Protein 3JS9 (pdb70)

Structure (mmCIF, N/CA/C/O backbone):
data_3JS9
#
_entry.id   3JS9
#
_cell.length_a   125.894
_cell.length_b   125.894
_cell.length_c   101.512
_cell.angle_alpha   90.000
_cell.angle_beta   90.000
_cell.angle_gamma   90.000
#
_symmetry.space_group_name_H-M   'P 43 21 2'
#
loop_
_entity.id
_entity.type
_entity.pdbx_description
1 polymer 'Nucleoside diphosphate kinase family protein'
2 non-polymer 'SULFATE ION'
3 water water
#
loop_
_atom_site.group_PDB
_atom_site.id
_atom_site.type_symbol
_atom_site.label_atom_id
_atom_site.label_alt_id
_atom_site.label_comp_id
_atom_site.label_asym_id
_atom_site.label_entity_id
_atom_site.label_seq_id
_atom_site.pdbx_PDB_ins_code
_atom_site.Cartn_x
_atom_site.Cartn_y
_atom_site.Cartn_z
_atom_site.occupancy
_atom_site.B_iso_or_equiv
_atom_site.auth_seq_id
_atom_site.auth_comp_id
_atom_site.auth_asym_id
_atom_site.auth_atom_id
_atom_site.pdbx_PDB_model_num
ATOM 1 N N . MET A 1 9 ? -27.765 -37.203 -22.919 1.00 28.29 1 MET A N 1
ATOM 2 C CA . MET A 1 9 ? -28.743 -36.822 -21.857 1.00 29.08 1 MET A CA 1
ATOM 3 C C . MET A 1 9 ? -28.959 -37.932 -20.825 1.00 28.71 1 MET A C 1
ATOM 4 O O . MET A 1 9 ? -29.517 -38.978 -21.139 1.00 29.32 1 MET A O 1
ATOM 9 N N . GLU A 1 10 ? -28.517 -37.695 -19.593 1.00 27.64 2 GLU A N 1
ATOM 10 C CA . GLU A 1 10 ? -28.332 -38.774 -18.646 1.00 26.45 2 GLU A CA 1
ATOM 11 C C . GLU A 1 10 ? -28.904 -38.393 -17.300 1.00 25.84 2 GLU A C 1
ATOM 12 O O . GLU A 1 10 ? -29.213 -37.230 -17.047 1.00 26.28 2 GLU A O 1
A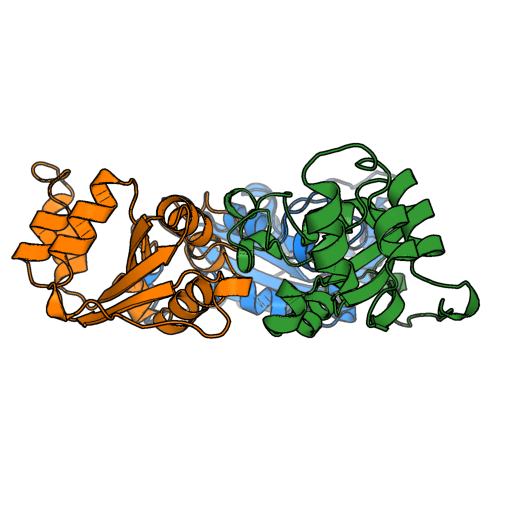TOM 18 N N . ARG A 1 11 ? -29.029 -39.378 -16.425 1.00 24.84 3 ARG A N 1
ATOM 19 C CA . ARG A 1 11 ? -29.312 -39.126 -15.031 1.00 23.97 3 ARG A CA 1
ATOM 20 C C . ARG A 1 11 ? -28.306 -39.906 -14.223 1.00 23.75 3 ARG A C 1
ATOM 21 O O . ARG A 1 11 ? -28.032 -41.075 -14.551 1.00 24.37 3 ARG A O 1
ATOM 29 N N . THR A 1 12 ? -27.796 -39.297 -13.148 1.00 22.44 4 THR A N 1
ATOM 30 C CA . THR A 1 12 ? -26.833 -39.955 -12.303 1.00 20.83 4 THR A CA 1
ATOM 31 C C . THR A 1 12 ? -27.274 -39.979 -10.839 1.00 20.61 4 THR A C 1
ATOM 32 O O . THR A 1 12 ? -27.987 -39.081 -10.359 1.00 20.82 4 THR A O 1
ATOM 36 N N . TYR A 1 13 ? -26.865 -41.015 -10.122 1.00 19.08 5 TYR A N 1
ATOM 37 C CA . TYR A 1 13 ? -27.250 -41.111 -8.742 1.00 18.04 5 TYR A CA 1
ATOM 38 C C . TYR A 1 13 ? -26.098 -40.575 -7.900 1.00 18.04 5 TYR A C 1
ATOM 39 O O . TYR A 1 13 ? -24.943 -41.008 -8.056 1.00 17.82 5 TYR A O 1
ATOM 48 N N . ILE A 1 14 ? -26.401 -39.609 -7.036 1.00 17.13 6 ILE A N 1
ATOM 49 C CA . ILE A 1 14 ? -25.382 -38.996 -6.181 1.00 16.71 6 ILE A CA 1
ATOM 50 C C . ILE A 1 14 ? -25.844 -39.177 -4.712 1.00 17.13 6 ILE A C 1
ATOM 51 O O . ILE A 1 14 ? -26.998 -38.878 -4.380 1.00 15.86 6 ILE A O 1
ATOM 56 N N . MET A 1 15 ? -24.940 -39.618 -3.834 1.00 17.47 7 MET A N 1
ATOM 57 C CA . MET A 1 15 ? -25.337 -39.907 -2.472 1.00 18.50 7 MET A CA 1
ATOM 58 C C . MET A 1 15 ? -24.353 -39.380 -1.416 1.00 18.88 7 MET A C 1
ATOM 59 O O . MET A 1 15 ? -23.170 -39.770 -1.363 1.00 20.32 7 MET A O 1
ATOM 64 N N . VAL A 1 16 ? -24.829 -38.479 -0.578 1.00 17.74 8 VAL A N 1
ATOM 65 C CA . VAL A 1 16 ? -24.020 -38.053 0.546 1.00 16.96 8 VAL A CA 1
ATOM 66 C C . VAL A 1 16 ? -24.051 -39.211 1.539 1.00 17.57 8 VAL A C 1
ATOM 67 O O . VAL A 1 16 ? -25.139 -39.625 1.976 1.00 17.86 8 VAL A O 1
ATOM 71 N N . LYS A 1 17 ? -22.869 -39.707 1.908 1.00 17.12 9 LYS A N 1
ATOM 72 C CA . LYS A 1 17 ? -22.765 -40.884 2.749 1.00 16.91 9 LYS A CA 1
ATOM 73 C C . LYS A 1 17 ? -22.730 -40.436 4.203 1.00 17.23 9 LYS A C 1
ATOM 74 O O . LYS A 1 17 ? -22.647 -39.230 4.477 1.00 16.97 9 LYS A O 1
ATOM 80 N N . PRO A 1 18 ? -22.763 -41.403 5.149 1.00 17.21 10 PRO A N 1
ATOM 81 C CA . PRO A 1 18 ? -22.871 -40.980 6.552 1.00 17.30 10 PRO A CA 1
ATOM 82 C C . PRO A 1 18 ? -21.806 -39.998 7.028 1.00 18.05 10 PRO A C 1
ATOM 83 O O . PRO A 1 18 ? -22.118 -39.140 7.869 1.00 19.11 10 PRO A O 1
ATOM 87 N N . ASP A 1 19 ? -20.565 -40.125 6.545 1.00 17.80 11 ASP A N 1
ATOM 88 C CA . ASP A 1 19 ? -19.499 -39.227 6.974 1.00 17.23 11 ASP A CA 1
ATOM 89 C C . ASP A 1 19 ? -19.796 -37.815 6.439 1.00 17.29 11 ASP A C 1
ATOM 90 O O . ASP A 1 19 ? -19.639 -36.821 7.167 1.00 17.69 11 ASP A O 1
ATOM 95 N N . GLY A 1 20 ? -20.275 -37.720 5.189 1.00 17.05 12 GLY A N 1
ATOM 96 C CA . GLY A 1 20 ? -20.771 -36.437 4.654 1.00 16.13 12 GLY A CA 1
ATOM 97 C C . GLY A 1 20 ? -21.810 -35.794 5.584 1.00 16.49 12 GLY A C 1
ATOM 98 O O . GLY A 1 20 ? -21.743 -34.587 5.900 1.00 16.64 12 GLY A O 1
ATOM 99 N N . VAL A 1 21 ? -22.757 -36.603 6.062 1.00 15.18 13 VAL A N 1
ATOM 100 C CA . VAL A 1 21 ? -23.863 -36.071 6.826 1.00 14.28 13 VAL A CA 1
ATOM 101 C C . VAL A 1 21 ? -23.414 -35.614 8.198 1.00 14.69 13 VAL A C 1
ATOM 102 O O . VAL A 1 21 ? -23.795 -34.522 8.639 1.00 14.39 13 VAL A O 1
ATOM 106 N N . GLN A 1 22 ? -22.589 -36.431 8.854 1.00 14.97 14 GLN A N 1
ATOM 107 C CA . GLN A 1 22 ? -22.053 -36.109 10.188 1.00 15.66 14 GLN A CA 1
ATOM 108 C C . GLN A 1 22 ? -21.201 -34.852 10.140 1.00 15.28 14 GLN A C 1
ATOM 109 O O . GLN A 1 22 ? -21.101 -34.111 11.119 1.00 15.17 14 GLN A O 1
ATOM 115 N N . ARG A 1 23 ? -20.584 -34.607 9.000 1.00 14.57 15 ARG A N 1
ATOM 116 C CA . ARG A 1 23 ? -19.700 -33.470 8.923 1.00 14.33 15 ARG A CA 1
ATOM 117 C C . ARG A 1 23 ? -20.400 -32.185 8.496 1.00 14.02 15 ARG A C 1
ATOM 118 O O . ARG A 1 23 ? -19.729 -31.142 8.338 1.00 14.55 15 ARG A O 1
ATOM 126 N N . GLY A 1 24 ? -21.721 -32.244 8.330 1.00 13.01 16 GLY A N 1
ATOM 127 C CA . GLY A 1 24 ? -22.490 -31.106 7.856 1.00 13.34 16 GLY A CA 1
ATOM 128 C C . GLY A 1 24 ? -22.240 -30.677 6.392 1.00 13.94 16 GLY A C 1
ATOM 129 O O . GLY A 1 24 ? -22.276 -29.487 6.078 1.00 12.68 16 GLY A O 1
ATOM 130 N N . LEU A 1 25 ? -22.050 -31.629 5.482 1.00 14.67 17 LEU A N 1
ATOM 131 C CA . LEU A 1 25 ? -21.777 -31.282 4.051 1.00 15.54 17 LEU A CA 1
ATOM 132 C C . LEU A 1 25 ? -22.917 -31.497 3.053 1.00 15.96 17 LEU A C 1
ATOM 133 O O . LEU A 1 25 ? -22.710 -31.367 1.823 1.00 17.23 17 LEU A O 1
ATOM 138 N N . ILE A 1 26 ? -24.117 -31.812 3.538 1.00 15.89 18 ILE A N 1
ATOM 139 C CA . ILE A 1 26 ? -25.205 -32.095 2.603 1.00 15.89 18 ILE A CA 1
ATOM 140 C C . ILE A 1 26 ? -25.445 -30.884 1.728 1.00 15.74 18 ILE A C 1
ATOM 141 O O . ILE A 1 26 ? -25.509 -31.007 0.479 1.00 15.48 18 ILE A O 1
ATOM 146 N N . GLY A 1 27 ? -25.591 -29.721 2.379 1.00 15.27 19 GLY A N 1
ATOM 147 C CA . GLY A 1 27 ? -25.953 -28.473 1.665 1.00 14.58 19 GLY A CA 1
ATOM 148 C C . GLY A 1 27 ? -24.893 -28.058 0.662 1.00 14.56 19 GLY A C 1
ATOM 149 O O . GLY A 1 27 ? -25.205 -27.709 -0.477 1.00 15.20 19 GLY A O 1
ATOM 150 N N . GLU A 1 28 ? -23.632 -28.114 1.084 1.00 14.19 20 GLU A N 1
ATOM 151 C CA . GLU A 1 28 ? -22.495 -27.818 0.244 1.00 14.54 20 GLU A CA 1
ATOM 152 C C . GLU A 1 28 ? -22.481 -28.676 -1.020 1.00 14.93 20 GLU A C 1
ATOM 153 O O . GLU A 1 28 ? -22.234 -28.176 -2.108 1.00 15.32 20 GLU A O 1
ATOM 159 N N . ILE A 1 29 ? -22.748 -29.970 -0.874 1.00 15.19 21 ILE A N 1
ATOM 160 C CA . ILE A 1 29 ? -22.663 -30.895 -1.983 1.00 14.64 21 ILE A CA 1
ATOM 161 C C . ILE A 1 29 ? -23.826 -30.632 -2.937 1.00 16.09 21 ILE A C 1
ATOM 162 O O . ILE A 1 29 ? -23.613 -30.485 -4.169 1.00 17.06 21 ILE A O 1
ATOM 167 N N . LEU A 1 30 ? -25.045 -30.542 -2.390 1.00 15.78 22 LEU A N 1
ATOM 168 C CA . LEU A 1 30 ? -26.215 -30.232 -3.205 1.00 15.78 22 LEU A CA 1
ATOM 169 C C . LEU A 1 30 ? -25.947 -28.955 -4.027 1.00 15.87 22 LEU A C 1
ATOM 170 O O . LEU A 1 30 ? -26.108 -28.925 -5.244 1.00 15.11 22 LEU A O 1
ATOM 175 N N . LYS A 1 31 ? -25.494 -27.911 -3.338 1.00 16.82 23 LYS A N 1
ATOM 176 C CA . LYS A 1 31 ? -25.247 -26.607 -3.934 1.00 17.05 23 LYS A CA 1
ATOM 177 C C . LYS A 1 31 ? -24.222 -26.701 -5.082 1.00 17.19 23 LYS A C 1
ATOM 178 O O . LYS A 1 31 ? -24.378 -26.046 -6.126 1.00 17.02 23 LYS A O 1
ATOM 184 N N . ARG A 1 32 ? -23.198 -27.543 -4.924 1.00 16.76 24 ARG A N 1
ATOM 185 C CA . ARG A 1 32 ? -22.207 -27.685 -5.998 1.00 16.62 24 ARG A CA 1
ATOM 186 C C . ARG A 1 32 ? -22.840 -28.302 -7.210 1.00 17.24 24 ARG A C 1
ATOM 187 O O . ARG A 1 32 ? -22.560 -27.864 -8.328 1.00 19.66 24 ARG A O 1
ATOM 195 N N . PHE A 1 33 ? -23.714 -29.288 -7.026 1.00 16.62 25 PHE A N 1
ATOM 196 C CA . PHE A 1 33 ? -24.437 -29.837 -8.175 1.00 16.69 25 PHE A CA 1
ATOM 197 C C . PHE A 1 33 ? -25.415 -28.837 -8.816 1.00 17.03 25 PHE A C 1
ATOM 198 O O . PHE A 1 33 ? -25.516 -28.755 -10.053 1.00 16.51 25 PHE A O 1
ATOM 206 N N . GLU A 1 34 ? -26.107 -28.072 -7.968 1.00 16.67 26 GLU A N 1
ATOM 207 C CA . GLU A 1 34 ? -27.056 -27.079 -8.411 1.00 16.59 26 GLU A CA 1
ATOM 208 C C . GLU A 1 34 ? -26.334 -25.988 -9.210 1.00 16.68 26 GLU A C 1
ATOM 209 O O . GLU A 1 34 ? -26.806 -25.627 -10.292 1.00 16.50 26 GLU A O 1
ATOM 215 N N . MET A 1 35 ? -25.196 -25.485 -8.703 1.00 16.85 27 MET A N 1
ATOM 216 C CA A MET A 1 35 ? -24.506 -24.423 -9.444 0.50 16.71 27 MET A CA 1
ATOM 217 C CA B MET A 1 35 ? -24.298 -24.482 -9.366 0.50 17.35 27 MET A CA 1
ATOM 218 C C . MET A 1 35 ? -23.956 -24.933 -10.774 1.00 17.24 27 MET A C 1
ATOM 219 O O . MET A 1 35 ? -23.883 -24.158 -11.711 1.00 17.46 27 MET A O 1
ATOM 228 N N . LYS A 1 36 ? -23.613 -26.223 -10.865 1.00 17.00 28 LYS A N 1
ATOM 229 C CA . LYS A 1 36 ? -23.068 -26.787 -12.069 1.00 17.20 28 LYS A CA 1
ATOM 230 C C . LYS A 1 36 ? -24.072 -26.744 -13.186 1.00 17.86 28 LYS A C 1
ATOM 231 O O . LYS A 1 36 ? -23.692 -26.676 -14.360 1.00 17.91 28 LYS A O 1
ATOM 237 N N . GLY A 1 37 ? -25.351 -26.821 -12.825 1.00 17.95 29 GLY A N 1
ATOM 238 C CA . GLY A 1 37 ? -26.421 -26.627 -13.791 1.00 18.04 29 GLY A CA 1
ATOM 239 C C . GLY A 1 37 ? -27.147 -27.890 -14.178 1.00 18.87 29 GLY A C 1
ATOM 240 O O . GLY A 1 37 ? -28.045 -27.857 -15.034 1.00 19.99 29 GLY A O 1
ATOM 241 N N . LEU A 1 38 ? -26.768 -29.017 -13.587 1.00 18.26 30 LEU A N 1
ATOM 242 C CA . LEU A 1 38 ? -27.553 -30.224 -13.767 1.00 18.12 30 LEU A CA 1
ATOM 243 C C . LEU A 1 38 ? -28.898 -29.942 -13.138 1.00 17.95 30 LEU A C 1
ATOM 244 O O . LEU A 1 38 ? -28.998 -29.130 -12.222 1.00 19.47 30 LEU A O 1
ATOM 249 N N . LYS A 1 39 ? -29.934 -30.585 -13.641 1.00 17.21 31 LYS A N 1
ATOM 250 C CA . LYS A 1 39 ? -31.280 -30.352 -13.158 1.00 16.60 31 LYS A CA 1
ATOM 251 C C . LYS A 1 39 ? -31.615 -31.382 -12.101 1.00 16.17 31 LYS A C 1
ATOM 252 O O . LYS A 1 39 ? -31.433 -32.584 -12.324 1.00 15.60 31 LYS A O 1
ATOM 258 N N . LEU A 1 40 ? -32.096 -30.924 -10.943 1.00 16.36 32 LEU A N 1
ATOM 259 C CA . LEU A 1 40 ? -32.451 -31.865 -9.886 1.00 16.31 32 LEU A CA 1
ATOM 260 C C . LEU A 1 40 ? -33.737 -32.591 -10.265 1.00 16.88 32 LEU A C 1
ATOM 261 O O . LEU A 1 40 ? -34.724 -31.951 -10.655 1.00 16.74 32 LEU A O 1
ATOM 266 N N . ILE A 1 41 ? -33.705 -33.923 -10.161 1.00 17.25 33 ILE A N 1
ATOM 267 C CA . ILE A 1 41 ? -34.857 -34.801 -10.420 1.00 17.23 33 ILE A CA 1
ATOM 268 C C . ILE A 1 41 ? -35.495 -35.405 -9.141 1.00 17.21 33 ILE A C 1
ATOM 269 O O . ILE A 1 41 ? -36.716 -35.571 -9.072 1.00 16.90 33 ILE A O 1
ATOM 274 N N . ALA A 1 42 ? -34.674 -35.730 -8.140 1.00 16.76 34 ALA A N 1
ATOM 275 C CA . ALA A 1 42 ? -35.137 -36.439 -6.942 1.00 16.78 34 ALA A CA 1
ATOM 276 C C . ALA A 1 42 ? -34.144 -36.253 -5.817 1.00 17.56 34 ALA A C 1
ATOM 277 O O . ALA A 1 42 ? -32.920 -36.181 -6.051 1.00 18.70 34 ALA A O 1
ATOM 279 N N . ALA A 1 43 ? -34.651 -36.188 -4.599 1.00 17.30 35 ALA A N 1
ATOM 280 C CA . ALA A 1 43 ? -33.782 -36.059 -3.453 1.00 18.76 35 ALA A CA 1
ATOM 281 C C . ALA A 1 43 ? -34.569 -36.516 -2.254 1.00 19.22 35 ALA A C 1
ATOM 282 O O . ALA A 1 43 ? -35.789 -36.307 -2.232 1.00 20.55 35 ALA A O 1
ATOM 284 N N . LYS A 1 44 ? -33.895 -37.126 -1.274 1.00 19.22 36 LYS A N 1
ATOM 285 C CA . LYS A 1 44 ? -34.492 -37.427 0.047 1.00 19.02 36 LYS A CA 1
ATOM 286 C C . LYS A 1 44 ? -33.429 -37.795 1.087 1.00 18.75 36 LYS A C 1
ATOM 287 O O . LYS A 1 44 ? -32.437 -38.433 0.768 1.00 18.29 36 LYS A O 1
ATOM 293 N N . PHE A 1 45 ? -33.659 -37.390 2.335 1.00 18.94 37 PHE A N 1
ATOM 294 C CA . PHE A 1 45 ? -32.853 -37.803 3.474 1.00 18.57 37 PHE A CA 1
ATOM 295 C C . PHE A 1 45 ? -33.432 -39.167 3.914 1.00 19.48 37 PHE A C 1
ATOM 296 O O . PHE A 1 45 ? -34.638 -39.317 3.980 1.00 18.81 37 PHE A O 1
ATOM 304 N N . GLU A 1 46 ? -32.594 -40.148 4.215 1.00 20.63 38 GLU A N 1
ATOM 305 C CA . GLU A 1 46 ? -33.096 -41.443 4.685 1.00 22.02 38 GLU A CA 1
ATOM 306 C C . GLU A 1 46 ? -32.114 -42.285 5.503 1.00 22.68 38 GLU A C 1
ATOM 307 O O . GLU A 1 46 ? -30.882 -42.061 5.489 1.00 22.29 38 GLU A O 1
ATOM 313 N N . HIS A 1 47 ? -32.702 -43.233 6.237 1.00 23.40 39 HIS A N 1
ATOM 314 C CA . HIS A 1 47 ? -31.990 -44.351 6.845 1.00 24.12 39 HIS A CA 1
ATOM 315 C C . HIS A 1 47 ? -32.220 -45.550 5.918 1.00 23.68 39 HIS A C 1
ATOM 316 O O . HIS A 1 47 ? -33.290 -46.121 5.909 1.00 23.75 39 HIS A O 1
ATOM 323 N N . PRO A 1 48 ? -31.224 -45.934 5.132 1.00 23.97 40 PRO A N 1
ATOM 324 C CA . PRO A 1 48 ? -31.391 -47.024 4.161 1.00 24.74 40 PRO A CA 1
ATOM 325 C C . PRO A 1 48 ? -31.617 -48.398 4.834 1.00 25.67 40 PRO A C 1
ATOM 326 O O . PRO A 1 48 ? -31.244 -48.597 6.005 1.00 25.10 40 PRO A O 1
ATOM 330 N N . THR A 1 49 ? -32.219 -49.329 4.087 1.00 26.34 41 THR A N 1
ATOM 331 C CA . THR A 1 49 ? -32.401 -50.706 4.558 1.00 26.91 41 THR A CA 1
ATOM 332 C C . THR A 1 49 ? -31.210 -51.527 4.134 1.00 27.55 41 THR A C 1
ATOM 333 O O . THR A 1 49 ? -30.600 -51.247 3.092 1.00 27.40 41 THR A O 1
ATOM 337 N N . MET A 1 50 ? -30.895 -52.563 4.909 1.00 28.55 42 MET A N 1
ATOM 338 C CA . MET A 1 50 ? -29.802 -53.446 4.511 1.00 29.78 42 MET A CA 1
ATOM 339 C C . MET A 1 50 ? -29.971 -54.016 3.089 1.00 29.38 42 MET A C 1
ATOM 340 O O . MET A 1 50 ? -28.997 -54.103 2.359 1.00 29.10 42 MET A O 1
ATOM 345 N N . ASP A 1 51 ? -31.192 -54.361 2.686 1.00 29.78 43 ASP A N 1
ATOM 346 C CA . ASP A 1 51 ? -31.400 -54.978 1.371 1.00 30.91 43 ASP A CA 1
ATOM 347 C C . ASP A 1 51 ? -31.011 -54.055 0.218 1.00 30.30 43 ASP A C 1
ATOM 348 O O . ASP A 1 51 ? -30.453 -54.521 -0.794 1.00 30.36 43 ASP A O 1
ATOM 353 N N . VAL A 1 52 ? -31.330 -52.763 0.359 1.00 29.37 44 VAL A N 1
ATOM 354 C CA . VAL A 1 52 ? -30.972 -51.758 -0.638 1.00 28.48 44 VAL A CA 1
ATOM 355 C C . VAL A 1 52 ? -29.456 -51.583 -0.662 1.00 27.92 44 VAL A C 1
ATOM 356 O O . VAL A 1 52 ? -28.828 -51.587 -1.732 1.00 27.75 44 VAL A O 1
ATOM 360 N N . VAL A 1 53 ? -28.859 -51.489 0.514 1.00 26.89 45 VAL A N 1
ATOM 361 C CA . VAL A 1 53 ? -27.415 -51.378 0.568 1.00 26.96 45 VAL A CA 1
ATOM 362 C C . VAL A 1 53 ? -26.720 -52.592 -0.050 1.00 27.21 45 VAL A C 1
ATOM 363 O O . VAL A 1 53 ? -25.745 -52.438 -0.802 1.00 27.18 45 VAL A O 1
ATOM 367 N N . ALA A 1 54 ? -27.217 -53.785 0.246 1.00 27.50 46 ALA A N 1
ATOM 368 C CA . ALA A 1 54 ? -26.618 -54.990 -0.325 1.00 28.40 46 ALA A CA 1
ATOM 369 C C . ALA A 1 54 ? -26.730 -55.019 -1.851 1.00 29.09 46 ALA A C 1
ATOM 370 O O . ALA A 1 54 ? -25.791 -55.440 -2.519 1.00 28.93 46 ALA A O 1
ATOM 372 N N . GLN A 1 55 ? -27.845 -54.533 -2.404 1.00 29.94 47 GLN A N 1
ATOM 373 C CA . GLN A 1 55 ? -27.969 -54.438 -3.864 1.00 31.63 47 GLN A CA 1
ATOM 374 C C . GLN A 1 55 ? -27.073 -53.362 -4.408 1.00 33.02 47 GLN A C 1
ATOM 375 O O . GLN A 1 55 ? -26.582 -53.488 -5.532 1.00 33.81 47 GLN A O 1
ATOM 381 N N . HIS A 1 56 ? -26.901 -52.279 -3.643 1.00 34.13 48 HIS A N 1
ATOM 382 C CA . HIS A 1 56 ? -26.120 -51.157 -4.136 1.00 35.36 48 HIS A CA 1
ATOM 383 C C . HIS A 1 56 ? -24.688 -51.619 -4.356 1.00 36.21 48 HIS A C 1
ATOM 384 O O . HIS A 1 56 ? -24.065 -51.292 -5.362 1.00 35.92 48 HIS A O 1
ATOM 391 N N . TYR A 1 57 ? -24.206 -52.429 -3.427 1.00 37.52 49 TYR A N 1
ATOM 392 C CA . TYR A 1 57 ? -22.841 -52.907 -3.465 1.00 39.43 49 TYR A CA 1
ATOM 393 C C . TYR A 1 57 ? -22.725 -54.339 -4.003 1.00 40.94 49 TYR A C 1
ATOM 394 O O . TYR A 1 57 ? -21.805 -55.067 -3.636 1.00 40.54 49 TYR A O 1
ATOM 403 N N . CYS A 1 58 ? -23.660 -54.732 -4.865 1.00 43.06 50 CYS A N 1
ATOM 404 C CA . CYS A 1 58 ? -23.718 -56.108 -5.366 1.00 45.18 50 CYS A CA 1
ATOM 405 C C . CYS A 1 58 ? -22.406 -56.585 -6.007 1.00 46.39 50 CYS A C 1
ATOM 406 O O . CYS A 1 58 ? -22.062 -57.756 -5.873 1.00 47.05 50 CYS A O 1
ATOM 409 N N . GLU A 1 59 ? -21.663 -55.680 -6.656 1.00 47.92 51 GLU A N 1
ATOM 410 C CA . GLU A 1 59 ? -20.408 -56.031 -7.342 1.00 49.27 51 GLU A CA 1
ATOM 411 C C . GLU A 1 59 ? -19.292 -56.449 -6.380 1.00 50.56 51 GLU A C 1
ATOM 412 O O . GLU A 1 59 ? -18.244 -56.954 -6.812 1.00 51.34 51 GLU A O 1
ATOM 414 N N . HIS A 1 60 ? -19.524 -56.243 -5.085 1.00 51.82 52 HIS A N 1
ATOM 415 C CA . HIS A 1 60 ? -18.581 -56.625 -4.031 1.00 53.26 52 HIS A CA 1
ATOM 416 C C . HIS A 1 60 ? -19.184 -57.701 -3.130 1.00 53.89 52 HIS A C 1
ATOM 417 O O . HIS A 1 60 ? -18.707 -57.936 -2.011 1.00 53.79 52 HIS A O 1
ATOM 424 N N . LYS A 1 61 ? -20.231 -58.342 -3.657 1.00 55.07 53 LYS A N 1
ATOM 425 C CA . LYS A 1 61 ? -20.977 -59.461 -3.049 1.00 56.39 53 LYS A CA 1
ATOM 426 C C . LYS A 1 61 ? -20.165 -60.358 -2.079 1.00 57.01 53 LYS A C 1
ATOM 427 O O . LYS A 1 61 ? -20.478 -60.436 -0.887 1.00 57.39 53 LYS A O 1
ATOM 433 N N . ASP A 1 62 ? -19.133 -61.035 -2.574 1.00 57.23 54 ASP A N 1
ATOM 434 C CA . ASP A 1 62 ? -18.414 -61.986 -1.716 1.00 57.81 54 ASP A CA 1
ATOM 435 C C . ASP A 1 62 ? -16.933 -61.671 -1.509 1.00 57.87 54 ASP A C 1
ATOM 436 O O . ASP A 1 62 ? -16.057 -62.469 -1.858 1.00 57.72 54 ASP A O 1
ATOM 441 N N . LYS A 1 63 ? -16.672 -60.502 -0.925 1.00 57.87 55 LYS A N 1
ATOM 442 C CA . LYS A 1 63 ? -15.314 -60.111 -0.532 1.00 57.80 55 LYS A CA 1
ATOM 443 C C . LYS A 1 63 ? -15.261 -59.854 0.983 1.00 57.48 55 LYS A C 1
ATOM 444 O O . LYS A 1 63 ? -16.307 -59.715 1.627 1.00 57.32 55 LYS A O 1
ATOM 450 N N . PRO A 1 64 ? -14.043 -59.828 1.567 1.00 57.42 56 PRO A N 1
ATOM 451 C CA . PRO A 1 64 ? -13.946 -59.665 3.025 1.00 57.16 56 PRO A CA 1
ATOM 452 C C . PRO A 1 64 ? -14.564 -58.375 3.602 1.00 56.65 56 PRO A C 1
ATOM 453 O O . PRO A 1 64 ? -15.091 -58.400 4.720 1.00 56.78 56 PRO A O 1
ATOM 457 N N . PHE A 1 65 ? -14.510 -57.271 2.857 1.00 55.75 57 PHE A N 1
ATOM 458 C CA . PHE A 1 65 ? -14.990 -55.981 3.377 1.00 55.00 57 PHE A CA 1
ATOM 459 C C . PHE A 1 65 ? -16.522 -55.777 3.300 1.00 53.85 57 PHE A C 1
ATOM 460 O O . PHE A 1 65 ? -17.068 -54.908 3.990 1.00 53.88 57 PHE A O 1
ATOM 468 N N . PHE A 1 66 ? -17.195 -56.598 2.493 1.00 52.22 58 PHE A N 1
ATOM 469 C CA . PHE A 1 66 ? -18.626 -56.462 2.196 1.00 50.74 58 PHE A CA 1
ATOM 470 C C . PHE A 1 66 ? -19.524 -56.210 3.414 1.00 49.87 58 PHE A C 1
ATOM 471 O O . PHE A 1 66 ? -20.307 -55.269 3.397 1.00 49.77 58 PHE A O 1
ATOM 479 N N . LYS A 1 67 ? -19.403 -57.023 4.463 1.00 48.86 59 LYS A N 1
ATOM 480 C CA . LYS A 1 67 ? -20.211 -56.840 5.683 1.00 47.88 59 LYS A CA 1
ATOM 481 C C . LYS A 1 67 ? -20.019 -55.447 6.311 1.00 47.08 59 LYS A C 1
ATOM 482 O O . LYS A 1 67 ? -20.987 -54.697 6.501 1.00 46.53 59 LYS A O 1
ATOM 484 N N . ASP A 1 68 ? -18.768 -55.105 6.615 1.00 46.27 60 ASP A N 1
ATOM 485 C CA . ASP A 1 68 ? -18.439 -53.828 7.256 1.00 45.43 60 ASP A CA 1
ATOM 486 C C . ASP A 1 68 ? -18.951 -52.606 6.463 1.00 44.58 60 ASP A C 1
ATOM 487 O O . ASP A 1 68 ? -19.458 -51.639 7.053 1.00 44.13 60 ASP A O 1
ATOM 492 N N . LEU A 1 69 ? -18.808 -52.687 5.138 1.00 43.04 61 LEU A N 1
ATOM 493 C CA . LEU A 1 69 ? -19.169 -51.645 4.206 1.00 41.79 61 LEU A CA 1
ATOM 494 C C . LEU A 1 69 ? -20.683 -51.441 4.184 1.00 41.01 61 LEU A C 1
ATOM 495 O O . LEU A 1 69 ? -21.163 -50.320 4.334 1.00 40.96 61 LEU A O 1
ATOM 500 N N . CYS A 1 70 ? -21.422 -52.534 4.009 1.00 39.81 62 CYS A N 1
ATOM 501 C CA . CYS A 1 70 ? -22.874 -52.515 4.067 1.00 38.13 62 CYS A CA 1
ATOM 502 C C . CYS A 1 70 ? -23.355 -51.992 5.410 1.00 37.84 62 CYS A C 1
ATOM 503 O O . CYS A 1 70 ? -24.318 -51.236 5.451 1.00 38.32 62 CYS A O 1
ATOM 506 N N . ASP A 1 71 ? -22.693 -52.388 6.499 1.00 37.12 63 ASP A N 1
ATOM 507 C CA . ASP A 1 71 ? -23.095 -51.969 7.851 1.00 36.99 63 ASP A CA 1
ATOM 508 C C . ASP A 1 71 ? -22.931 -50.455 8.012 1.00 36.08 63 ASP A C 1
ATOM 509 O O . ASP A 1 71 ? -23.719 -49.786 8.686 1.00 36.48 63 ASP A O 1
ATOM 514 N N . PHE A 1 72 ? -21.897 -49.927 7.385 1.00 34.68 64 PHE A N 1
ATOM 515 C CA . PHE A 1 72 ? -21.552 -48.538 7.545 1.00 33.80 64 PHE A CA 1
ATOM 516 C C . PHE A 1 72 ? -22.623 -47.654 6.891 1.00 33.61 64 PHE A C 1
ATOM 517 O O . PHE A 1 72 ? -23.068 -46.633 7.455 1.00 32.97 64 PHE A O 1
ATOM 525 N N . ILE A 1 73 ? -23.048 -48.063 5.702 1.00 33.35 65 ILE A N 1
ATOM 526 C CA . ILE A 1 73 ? -24.063 -47.303 4.990 1.00 33.29 65 ILE A CA 1
ATOM 527 C C . ILE A 1 73 ? -25.496 -47.514 5.472 1.00 32.63 65 ILE A C 1
ATOM 528 O O . ILE A 1 73 ? -26.253 -46.556 5.590 1.00 32.41 65 ILE A O 1
ATOM 533 N N . SER A 1 74 ? -25.854 -48.753 5.795 1.00 32.07 66 SER A N 1
ATOM 534 C CA . SER A 1 74 ? -27.194 -49.031 6.290 1.00 31.24 66 SER A CA 1
ATOM 535 C C . SER A 1 74 ? -27.410 -48.405 7.677 1.00 30.03 66 SER A C 1
ATOM 536 O O . SER A 1 74 ? -28.535 -47.991 8.012 1.00 30.09 66 SER A O 1
ATOM 539 N N . HIS A 1 75 ? -26.345 -48.284 8.471 1.00 28.16 67 HIS A N 1
ATOM 540 C CA . HIS A 1 75 ? -26.498 -47.566 9.736 1.00 27.34 67 HIS A CA 1
ATOM 541 C C . HIS A 1 75 ? -26.931 -46.124 9.476 1.00 25.96 67 HIS A C 1
ATOM 542 O O . HIS A 1 75 ? -27.625 -45.531 10.314 1.00 26.46 67 HIS A O 1
ATOM 549 N N . GLY A 1 76 ? -26.499 -45.586 8.326 1.00 23.53 68 GLY A N 1
ATOM 550 C CA . GLY A 1 76 ? -26.890 -44.279 7.832 1.00 21.15 68 GLY A CA 1
ATOM 551 C C . GLY A 1 76 ? -26.515 -43.147 8.753 1.00 20.27 68 GLY A C 1
ATOM 552 O O . GLY A 1 76 ? -25.604 -43.285 9.610 1.00 20.98 68 GLY A O 1
ATOM 553 N N . PRO A 1 77 ? -27.177 -42.002 8.589 1.00 19.06 69 PRO A N 1
ATOM 554 C CA . PRO A 1 77 ? -28.129 -41.657 7.545 1.00 18.82 69 PRO A CA 1
ATOM 555 C C . PRO A 1 77 ? -27.405 -41.302 6.234 1.00 18.41 69 PRO A C 1
ATOM 556 O O . PRO A 1 77 ? -26.177 -41.113 6.244 1.00 18.88 69 PRO A O 1
ATOM 560 N N . VAL A 1 78 ? -28.141 -41.231 5.128 1.00 17.02 70 VAL A N 1
ATOM 561 C CA . VAL A 1 78 ? -27.565 -40.813 3.855 1.00 16.32 70 VAL A CA 1
ATOM 562 C C . VAL A 1 78 ? -28.457 -39.786 3.202 1.00 16.24 70 VAL A C 1
ATOM 563 O O . VAL A 1 78 ? -29.631 -39.700 3.541 1.00 16.28 70 VAL A O 1
ATOM 567 N N . PHE A 1 79 ? -27.923 -39.006 2.258 1.00 16.43 71 PHE A N 1
ATOM 568 C CA . PHE A 1 79 ? -28.773 -38.100 1.498 1.00 16.59 71 PHE A CA 1
ATOM 569 C C . PHE A 1 79 ? -28.699 -38.447 0.031 1.00 17.25 71 PHE A C 1
ATOM 570 O O . PHE A 1 79 ? -27.618 -38.408 -0.556 1.00 18.21 71 PHE A O 1
ATOM 578 N N . CYS A 1 80 ? -29.853 -38.793 -0.551 1.00 17.56 72 CYS A N 1
ATOM 579 C CA . CYS A 1 80 ? -29.962 -39.347 -1.904 1.00 17.38 72 CYS A CA 1
ATOM 580 C C . CYS A 1 80 ? -30.418 -38.305 -2.881 1.00 18.31 72 CYS A C 1
ATOM 581 O O . CYS A 1 80 ? -31.333 -37.542 -2.567 1.00 19.27 72 CYS A O 1
ATOM 584 N N . MET A 1 81 ? -29.830 -38.309 -4.086 1.00 18.54 73 MET A N 1
ATOM 585 C CA . MET A 1 81 ? -30.189 -37.374 -5.166 1.00 18.46 73 MET A CA 1
ATOM 586 C C . MET A 1 81 ? -30.094 -38.048 -6.509 1.00 18.19 73 MET A C 1
ATOM 587 O O . MET A 1 81 ? -29.305 -38.983 -6.670 1.00 18.70 73 MET A O 1
ATOM 592 N N . ILE A 1 82 ? -30.901 -37.583 -7.464 1.00 17.82 74 ILE A N 1
ATOM 593 C CA . ILE A 1 82 ? -30.679 -37.883 -8.885 1.00 17.56 74 ILE A CA 1
ATOM 594 C C . ILE A 1 82 ? -30.579 -36.540 -9.599 1.00 17.12 74 ILE A C 1
ATOM 595 O O . ILE A 1 82 ? -31.387 -35.658 -9.354 1.00 17.44 74 ILE A O 1
ATOM 600 N N . TRP A 1 83 ? -29.589 -36.413 -10.474 1.00 16.92 75 TRP A N 1
ATOM 601 C CA . TRP A 1 83 ? -29.334 -35.208 -11.237 1.00 16.73 75 TRP A CA 1
ATOM 602 C C . TRP A 1 83 ? -29.328 -35.529 -12.724 1.00 17.49 75 TRP A C 1
ATOM 603 O O . TRP A 1 83 ? -28.820 -36.572 -13.134 1.00 17.06 75 TRP A O 1
ATOM 614 N N . GLU A 1 84 ? -29.841 -34.593 -13.525 1.00 18.51 76 GLU A N 1
ATOM 615 C CA . GLU A 1 84 ? -30.057 -34.808 -14.937 1.00 19.58 76 GLU A CA 1
ATOM 616 C C . GLU A 1 84 ? -29.277 -33.824 -15.792 1.00 19.69 76 GLU A C 1
ATOM 617 O O . GLU A 1 84 ? -29.163 -32.650 -15.434 1.00 20.56 76 GLU A O 1
ATOM 623 N N . GLY A 1 85 ? -28.761 -34.286 -16.933 1.00 19.22 77 GLY A N 1
ATOM 624 C CA . GLY A 1 85 ? -28.151 -33.378 -17.914 1.00 19.21 77 GLY A CA 1
ATOM 625 C C . GLY A 1 85 ? -27.312 -34.119 -18.948 1.00 19.44 77 GLY A C 1
ATOM 626 O O . GLY A 1 85 ? -27.084 -35.314 -18.806 1.00 19.81 77 GLY A O 1
ATOM 627 N N . PRO A 1 86 ? -26.884 -33.434 -20.023 1.00 19.73 78 PRO A N 1
ATOM 628 C CA . PRO A 1 86 ? -25.925 -34.069 -20.929 1.00 20.11 78 PRO A CA 1
ATOM 629 C C . PRO A 1 86 ? -24.680 -34.493 -20.139 1.00 20.82 78 PRO A C 1
ATOM 630 O O . PRO A 1 86 ? -24.088 -33.676 -19.422 1.00 20.47 78 PRO A O 1
ATOM 634 N N . GLU A 1 87 ? -24.302 -35.768 -20.260 1.00 21.44 79 GLU A N 1
ATOM 635 C CA . GLU A 1 87 ? -23.099 -36.302 -19.625 1.00 21.68 79 GLU A CA 1
ATOM 636 C C . GLU A 1 87 ? -23.089 -36.075 -18.130 1.00 21.30 79 GLU A C 1
ATOM 637 O O . GLU A 1 87 ? -22.015 -35.872 -17.518 1.00 21.72 79 GLU A O 1
ATOM 643 N N . ALA A 1 88 ? -24.282 -36.132 -17.545 1.00 19.96 80 ALA A N 1
ATOM 644 C CA . ALA A 1 88 ? -24.431 -36.008 -16.116 1.00 20.44 80 ALA A CA 1
ATOM 645 C C . ALA A 1 88 ? -23.493 -36.959 -15.339 1.00 20.46 80 ALA A C 1
ATOM 646 O O . ALA A 1 88 ? -22.922 -36.579 -14.331 1.00 20.02 80 ALA A O 1
ATOM 648 N N . ILE A 1 89 ? -23.338 -38.194 -15.820 1.00 20.85 81 ILE A N 1
ATOM 649 C CA . ILE A 1 89 ? -22.601 -39.206 -15.077 1.00 21.15 81 ILE A CA 1
ATOM 650 C C . ILE A 1 89 ? -21.132 -38.813 -14.940 1.00 20.96 81 ILE A C 1
ATOM 651 O O . ILE A 1 89 ? -20.579 -38.866 -13.825 1.00 20.47 81 ILE A O 1
ATOM 656 N N . LYS A 1 90 ? -20.534 -38.371 -16.054 1.00 20.22 82 LYS A N 1
ATOM 657 C CA . LYS A 1 90 ? -19.154 -37.892 -16.076 1.00 20.07 82 LYS A CA 1
ATOM 658 C C . LYS A 1 90 ? -18.989 -36.591 -15.263 1.00 20.32 82 LYS A C 1
ATOM 659 O O . LYS A 1 90 ? -17.983 -36.399 -14.564 1.00 19.76 82 LYS A O 1
ATOM 665 N N . ILE A 1 91 ? -19.991 -35.712 -15.334 1.00 20.23 83 ILE A N 1
ATOM 666 C CA . ILE A 1 91 ? -19.972 -34.481 -14.560 1.00 19.52 83 ILE A CA 1
ATOM 667 C C . ILE A 1 91 ? -20.012 -34.757 -13.060 1.00 20.22 83 ILE A C 1
ATOM 668 O O . ILE A 1 91 ? -19.284 -34.103 -12.282 1.00 20.36 83 ILE A O 1
ATOM 673 N N . GLY A 1 92 ? -20.818 -35.743 -12.651 1.00 19.88 84 GLY A N 1
ATOM 674 C CA . GLY A 1 92 ? -20.867 -36.132 -11.248 1.00 20.31 84 GLY A CA 1
ATOM 675 C C . GLY A 1 92 ? -19.505 -36.582 -10.745 1.00 20.84 84 GLY A C 1
ATOM 676 O O . GLY A 1 92 ? -19.063 -36.184 -9.650 1.00 20.71 84 GLY A O 1
ATOM 677 N N . ARG A 1 93 ? -18.833 -37.402 -11.558 1.00 21.55 85 ARG A N 1
ATOM 678 C CA . ARG A 1 93 ? -17.490 -37.911 -11.265 1.00 21.72 85 ARG A CA 1
ATOM 679 C C . ARG A 1 93 ? -16.531 -36.766 -11.188 1.00 21.43 85 ARG A C 1
ATOM 680 O O . ARG A 1 93 ? -15.762 -36.688 -10.236 1.00 22.56 85 ARG A O 1
ATOM 688 N N . ASN A 1 94 ? -16.611 -35.830 -12.127 1.00 20.77 86 ASN A N 1
ATOM 689 C CA . ASN A 1 94 ? -15.771 -34.626 -12.065 1.00 20.78 86 ASN A CA 1
ATOM 690 C C . ASN A 1 94 ? -15.945 -33.761 -10.816 1.00 21.26 86 ASN A C 1
ATOM 691 O O . ASN A 1 94 ? -14.982 -33.145 -10.340 1.00 21.64 86 ASN A O 1
ATOM 696 N N . LEU A 1 95 ? -17.168 -33.674 -10.304 1.00 21.17 87 LEU A N 1
ATOM 697 C CA . LEU A 1 95 ? -17.407 -32.781 -9.208 1.00 21.76 87 LEU A CA 1
ATOM 698 C C . LEU A 1 95 ? -16.926 -33.414 -7.910 1.00 22.46 87 LEU A C 1
ATOM 699 O O . LEU A 1 95 ? -16.421 -32.727 -7.002 1.00 22.81 87 LEU A O 1
ATOM 704 N N . VAL A 1 96 ? -17.072 -34.731 -7.847 1.00 22.51 88 VAL A N 1
ATOM 705 C CA . VAL A 1 96 ? -16.756 -35.518 -6.666 1.00 22.92 88 VAL A CA 1
ATOM 706 C C . VAL A 1 96 ? -15.238 -35.768 -6.538 1.00 23.46 88 VAL A C 1
ATOM 707 O O . VAL A 1 96 ? -14.670 -35.672 -5.445 1.00 23.74 88 VAL A O 1
ATOM 711 N N . GLY A 1 97 ? -14.587 -36.083 -7.656 1.00 23.81 89 GLY A N 1
ATOM 712 C CA . GLY A 1 97 ? -13.143 -36.362 -7.670 1.00 24.49 89 GLY A CA 1
ATOM 713 C C . GLY A 1 97 ? -12.796 -37.835 -7.750 1.00 25.16 89 GLY A C 1
ATOM 714 O O . GLY A 1 97 ? -13.659 -38.655 -8.016 1.00 25.29 89 GLY A O 1
ATOM 715 N N . LEU A 1 98 ? -11.532 -38.178 -7.510 1.00 25.77 90 LEU A N 1
ATOM 716 C CA . LEU A 1 98 ? -11.120 -39.578 -7.584 1.00 26.45 90 LEU A CA 1
ATOM 717 C C . LEU A 1 98 ? -11.467 -40.310 -6.296 1.00 26.76 90 LEU A C 1
ATOM 718 O O . LEU A 1 98 ? -11.614 -39.685 -5.246 1.00 26.86 90 LEU A O 1
ATOM 723 N N . THR A 1 99 ? -11.605 -41.629 -6.392 1.00 26.79 91 THR A N 1
ATOM 724 C CA . THR A 1 99 ? -11.868 -42.475 -5.236 1.00 27.98 91 THR A CA 1
ATOM 725 C C . THR A 1 99 ? -11.053 -42.115 -3.991 1.00 27.62 91 THR A C 1
ATOM 726 O O . THR A 1 99 ? -11.612 -41.988 -2.911 1.00 28.21 91 THR A O 1
ATOM 730 N N . SER A 1 100 ? -9.742 -41.982 -4.130 1.00 26.98 92 SER A N 1
ATOM 731 C CA . SER A 1 100 ? -8.940 -41.559 -3.007 1.00 27.26 92 SER A CA 1
ATOM 732 C C . SER A 1 100 ? -8.837 -40.022 -2.859 1.00 26.13 92 SER A C 1
ATOM 733 O O . SER A 1 100 ? -8.353 -39.342 -3.748 1.00 26.46 92 SER A O 1
ATOM 736 N N . PRO A 1 101 ? -9.324 -39.467 -1.749 1.00 25.22 93 PRO A N 1
ATOM 737 C CA . PRO A 1 101 ? -9.255 -38.008 -1.642 1.00 25.09 93 PRO A CA 1
ATOM 738 C C . PRO A 1 101 ? -7.829 -37.453 -1.794 1.00 25.00 93 PRO A C 1
ATOM 739 O O . PRO A 1 101 ? -7.653 -36.402 -2.416 1.00 25.55 93 PRO A O 1
ATOM 743 N N . VAL A 1 102 ? -6.829 -38.170 -1.280 1.00 24.77 94 VAL A N 1
ATOM 744 C CA . VAL A 1 102 ? -5.430 -37.767 -1.419 1.00 24.64 94 VAL A CA 1
ATOM 745 C C . VAL A 1 102 ? -5.007 -37.596 -2.895 1.00 24.86 94 VAL A C 1
ATOM 746 O O . VAL A 1 102 ? -4.097 -36.848 -3.178 1.00 25.30 94 VAL A O 1
ATOM 750 N N . GLU A 1 103 ? -5.673 -38.277 -3.817 1.00 25.31 95 GLU A N 1
ATOM 751 C CA . GLU A 1 103 ? -5.402 -38.135 -5.240 1.00 26.54 95 GLU A CA 1
ATOM 752 C C . GLU A 1 103 ? -6.357 -37.148 -5.930 1.00 25.91 95 GLU A C 1
ATOM 753 O O . GLU A 1 103 ? -6.214 -36.865 -7.129 1.00 25.99 95 GLU A O 1
ATOM 759 N N . SER A 1 104 ? -7.330 -36.636 -5.179 1.00 24.66 96 SER A N 1
ATOM 760 C CA . SER A 1 104 ? -8.325 -35.725 -5.730 1.00 23.71 96 SER A CA 1
ATOM 761 C C . SER A 1 104 ? -7.829 -34.280 -5.780 1.00 22.42 96 SER A C 1
ATOM 762 O O . SER A 1 104 ? -7.225 -33.766 -4.824 1.00 21.70 96 SER A O 1
ATOM 765 N N . ALA A 1 105 ? -8.092 -33.620 -6.900 1.00 21.05 97 ALA A N 1
ATOM 766 C CA . ALA A 1 105 ? -7.613 -32.260 -7.055 1.00 20.49 97 ALA A CA 1
ATOM 767 C C . ALA A 1 105 ? -8.506 -31.318 -6.216 1.00 20.30 97 ALA A C 1
ATOM 768 O O . ALA A 1 105 ? -9.716 -31.561 -6.070 1.00 20.16 97 ALA A O 1
ATOM 770 N N . ALA A 1 106 ? -7.896 -30.281 -5.646 1.00 19.42 98 ALA A N 1
ATOM 771 C CA . ALA A 1 106 ? -8.627 -29.237 -4.941 1.00 19.36 98 ALA A CA 1
ATOM 772 C C . ALA A 1 106 ? -9.652 -28.676 -5.899 1.00 18.04 98 ALA A C 1
ATOM 773 O O . ALA A 1 106 ? -9.401 -28.620 -7.093 1.00 17.65 98 ALA A O 1
ATOM 775 N N . GLY A 1 107 ? -10.808 -28.311 -5.357 1.00 16.78 99 GLY A N 1
ATOM 776 C CA . GLY A 1 107 ? -11.957 -27.923 -6.150 1.00 15.79 99 GLY A CA 1
ATOM 777 C C . GLY A 1 107 ? -13.041 -28.982 -6.155 1.00 14.97 99 GLY A C 1
ATOM 778 O O . GLY A 1 107 ? -14.213 -28.665 -6.322 1.00 13.96 99 GLY A O 1
ATOM 779 N N . THR A 1 108 ? -12.645 -30.246 -6.026 1.00 14.79 100 THR A N 1
ATOM 780 C CA . THR A 1 108 ? -13.602 -31.354 -6.037 1.00 14.62 100 THR A CA 1
ATOM 781 C C . THR A 1 108 ? -14.039 -31.546 -4.623 1.00 15.00 100 THR A C 1
ATOM 782 O O . THR A 1 108 ? -13.360 -31.084 -3.695 1.00 15.75 100 THR A O 1
ATOM 786 N N . ILE A 1 109 ? -15.157 -32.236 -4.444 1.00 14.59 101 ILE A N 1
ATOM 787 C CA . ILE A 1 109 ? -15.671 -32.456 -3.095 1.00 13.51 101 ILE A CA 1
ATOM 788 C C . ILE A 1 109 ? -14.645 -33.230 -2.265 1.00 13.97 101 ILE A C 1
ATOM 789 O O . ILE A 1 109 ? -14.306 -32.840 -1.146 1.00 13.84 101 ILE A O 1
ATOM 794 N N . ARG A 1 110 ? -14.153 -34.331 -2.827 1.00 14.70 102 ARG A N 1
ATOM 795 C CA . ARG A 1 110 ? -13.160 -35.135 -2.127 1.00 15.59 102 ARG A CA 1
ATOM 796 C C .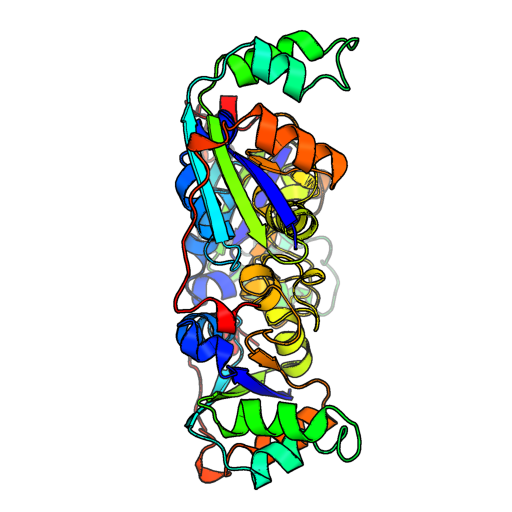 ARG A 1 110 ? -11.868 -34.336 -1.985 1.00 16.05 102 ARG A C 1
ATOM 797 O O . ARG A 1 110 ? -11.249 -34.355 -0.899 1.00 16.08 102 ARG A O 1
ATOM 805 N N . GLY A 1 111 ? -11.514 -33.559 -3.023 1.00 15.78 103 GLY A N 1
ATOM 806 C CA . GLY A 1 111 ? -10.288 -32.772 -2.962 1.00 14.97 103 GLY A CA 1
ATOM 807 C C . GLY A 1 111 ? -10.380 -31.749 -1.835 1.00 15.32 103 GLY A C 1
ATOM 808 O O . GLY A 1 111 ? -9.410 -31.520 -1.119 1.00 14.90 103 GLY A O 1
ATOM 809 N N . ASP A 1 112 ? -11.561 -31.151 -1.656 1.00 14.47 104 ASP A N 1
ATOM 810 C CA . ASP A 1 112 ? -11.704 -30.052 -0.726 1.00 14.35 104 ASP A CA 1
ATOM 811 C C . ASP A 1 112 ? -11.994 -30.520 0.685 1.00 14.36 104 ASP A C 1
ATOM 812 O O . ASP A 1 112 ? -11.687 -29.781 1.644 1.00 13.52 104 ASP A O 1
ATOM 817 N N . PHE A 1 113 ? -12.551 -31.729 0.828 1.00 13.63 105 PHE A N 1
ATOM 818 C CA . PHE A 1 113 ? -13.062 -32.136 2.140 1.00 14.28 105 PHE A CA 1
ATOM 819 C C . PHE A 1 113 ? -12.606 -33.491 2.707 1.00 14.44 105 PHE A C 1
ATOM 820 O O . PHE A 1 113 ? -12.843 -33.770 3.878 1.00 14.13 105 PHE A O 1
ATOM 828 N N . GLY A 1 114 ? -12.008 -34.343 1.884 1.00 14.58 106 GLY A N 1
ATOM 829 C CA . GLY A 1 114 ? -11.764 -35.701 2.304 1.00 14.93 106 GLY A CA 1
ATOM 830 C C . GLY A 1 114 ? -10.301 -35.970 2.569 1.00 16.74 106 GLY A C 1
ATOM 831 O O . GLY A 1 114 ? -9.409 -35.244 2.091 1.00 16.20 106 GLY A O 1
ATOM 832 N N . VAL A 1 115 ? -10.039 -37.031 3.339 1.00 17.77 107 VAL A N 1
ATOM 833 C CA . VAL A 1 115 ? -8.656 -37.410 3.663 1.00 17.86 107 VAL A CA 1
ATOM 834 C C . VAL A 1 115 ? -8.321 -38.854 3.250 1.00 18.51 107 VAL A C 1
ATOM 835 O O . VAL A 1 115 ? -7.306 -39.085 2.623 1.00 18.46 107 VAL A O 1
ATOM 839 N N . VAL A 1 116 ? -9.190 -39.806 3.585 1.00 19.48 108 VAL A N 1
ATOM 840 C CA . VAL A 1 116 ? -8.942 -41.243 3.341 1.00 20.33 108 VAL A CA 1
ATOM 841 C C . VAL A 1 116 ? -10.119 -41.810 2.555 1.00 22.22 108 VAL A C 1
ATOM 842 O O . VAL A 1 116 ? -11.252 -41.304 2.679 1.00 21.80 108 VAL A O 1
ATOM 846 N N . LYS A 1 117 ? -9.881 -42.848 1.748 1.00 24.11 109 LYS A N 1
ATOM 847 C CA . LYS A 1 117 ? -10.985 -43.389 0.933 1.00 26.09 109 LYS A CA 1
ATOM 848 C C . LYS A 1 117 ? -12.160 -44.001 1.714 1.00 25.64 109 LYS A C 1
ATOM 849 O O . LYS A 1 117 ? -13.300 -43.924 1.261 1.00 25.85 109 LYS A O 1
ATOM 855 N N . ASN A 1 118 ? -11.905 -44.550 2.898 1.00 25.11 110 ASN A N 1
ATOM 856 C CA . ASN A 1 118 ? -13.000 -45.097 3.707 1.00 24.79 110 ASN A CA 1
ATOM 857 C C . ASN A 1 118 ? -14.046 -44.039 4.045 1.00 24.40 110 ASN A C 1
ATOM 858 O O . ASN A 1 118 ? -15.195 -44.383 4.386 1.00 24.73 110 ASN A O 1
ATOM 863 N N . PHE A 1 119 ? -13.627 -42.761 3.994 1.00 22.75 111 PHE A N 1
ATOM 864 C CA . PHE A 1 119 ? -14.462 -41.634 4.419 1.00 20.79 111 PHE A CA 1
ATOM 865 C C . PHE A 1 119 ? -14.453 -40.557 3.354 1.00 19.78 111 PHE A C 1
ATOM 866 O O . PHE A 1 119 ? -14.043 -39.420 3.589 1.00 18.86 111 PHE A O 1
ATOM 874 N N . ASN A 1 120 ? -14.926 -40.927 2.169 1.00 19.81 112 ASN A N 1
ATOM 875 C CA . ASN A 1 120 ? -14.816 -40.050 1.030 1.00 19.11 112 ASN A CA 1
ATOM 876 C C . ASN A 1 120 ? -16.114 -39.340 0.677 1.00 19.00 112 ASN A C 1
ATOM 877 O O . ASN A 1 120 ? -16.374 -39.000 -0.503 1.00 18.78 112 ASN A O 1
ATOM 882 N N . ILE A 1 121 ? -16.908 -39.112 1.732 1.00 18.27 113 ILE A N 1
ATOM 883 C CA . ILE A 1 121 ? -17.978 -38.114 1.757 1.00 18.03 113 ILE A CA 1
ATOM 884 C C . ILE A 1 121 ? -19.235 -38.463 0.944 1.00 18.67 113 ILE A C 1
ATOM 885 O O . ILE A 1 121 ? -20.369 -38.284 1.433 1.00 18.50 113 ILE A O 1
ATOM 890 N N . VAL A 1 122 ? -19.037 -38.904 -0.301 1.00 18.55 114 VAL A N 1
ATOM 891 C CA . VAL A 1 122 ? -20.115 -38.850 -1.264 1.00 19.28 114 VAL A CA 1
ATOM 892 C C . VAL A 1 122 ? -19.930 -39.929 -2.318 1.00 19.93 114 VAL A C 1
ATOM 893 O O . VAL A 1 122 ? -18.794 -40.270 -2.664 1.00 20.90 114 VAL A O 1
ATOM 897 N N . HIS A 1 123 ? -21.037 -40.454 -2.835 1.00 19.82 115 HIS A N 1
ATOM 898 C CA . HIS A 1 123 ? -20.984 -41.433 -3.918 1.00 19.71 115 HIS A CA 1
ATOM 899 C C . HIS A 1 123 ? -21.489 -40.774 -5.189 1.00 18.79 115 HIS A C 1
ATOM 900 O O . HIS A 1 123 ? -22.493 -40.049 -5.148 1.00 19.29 115 HIS A O 1
ATOM 907 N N . ALA A 1 124 ? -20.835 -41.045 -6.308 1.00 18.20 116 ALA A N 1
ATOM 908 C CA . ALA A 1 124 ? -21.409 -40.702 -7.621 1.00 19.03 116 ALA A CA 1
ATOM 909 C C . ALA A 1 124 ? -21.444 -41.922 -8.489 1.00 19.67 116 ALA A C 1
ATOM 910 O O . ALA A 1 124 ? -20.576 -42.748 -8.391 1.00 20.39 116 ALA A O 1
ATOM 912 N N . SER A 1 125 ? -22.430 -42.037 -9.365 1.00 21.26 117 SER A N 1
ATOM 913 C CA . SER A 1 125 ? -22.533 -43.214 -10.249 1.00 21.78 117 SER A CA 1
ATOM 914 C C . SER A 1 125 ? -21.284 -43.292 -11.103 1.00 22.62 117 SER A C 1
ATOM 915 O O . SER A 1 125 ? -20.770 -42.264 -11.562 1.00 22.69 117 SER A O 1
ATOM 918 N N . SER A 1 126 ? -20.844 -44.514 -11.356 1.00 22.50 118 SER A N 1
ATOM 919 C CA . SER A 1 126 ? -19.626 -44.746 -12.099 1.00 23.33 118 SER A CA 1
ATOM 920 C C . SER A 1 126 ? -19.776 -44.846 -13.639 1.00 23.27 118 SER A C 1
ATOM 921 O O . SER A 1 126 ? -18.849 -44.522 -14.387 1.00 23.31 118 SER A O 1
ATOM 924 N N . SER A 1 127 ? -20.930 -45.320 -14.096 1.00 22.79 119 SER A N 1
ATOM 925 C CA . SER A 1 127 ? -21.134 -45.669 -15.494 1.00 23.10 119 SER A CA 1
ATOM 926 C C . SER A 1 127 ? -22.627 -45.605 -15.783 1.00 22.93 119 SER A C 1
ATOM 927 O O . SER A 1 127 ? -23.430 -45.562 -14.842 1.00 22.77 119 SER A O 1
ATOM 930 N N . ALA A 1 128 ? -22.986 -45.628 -17.070 1.00 22.97 120 ALA A N 1
ATOM 931 C CA . ALA A 1 128 ? -24.395 -45.662 -17.499 1.00 23.49 120 ALA A CA 1
ATOM 932 C C . ALA A 1 128 ? -25.156 -46.850 -16.881 1.00 23.48 120 ALA A C 1
ATOM 933 O O . ALA A 1 128 ? -26.273 -46.699 -16.390 1.00 23.32 120 ALA A O 1
ATOM 935 N N . GLU A 1 129 ? -24.514 -48.008 -16.861 1.00 24.11 121 GLU A N 1
ATOM 936 C CA . GLU A 1 129 ? -25.101 -49.190 -16.276 1.00 25.48 121 GLU A CA 1
ATOM 937 C C . GLU A 1 129 ? -25.286 -49.011 -14.765 1.00 25.65 121 GLU A C 1
ATOM 938 O O . GLU A 1 129 ? -26.340 -49.325 -14.232 1.00 25.64 121 GLU A O 1
ATOM 944 N N . ASP A 1 130 ? -24.271 -48.515 -14.065 1.00 26.42 122 ASP A N 1
ATOM 945 C CA . ASP A 1 130 ? -24.437 -48.285 -12.624 1.00 27.18 122 ASP A CA 1
ATOM 946 C C . ASP A 1 130 ? -25.502 -47.245 -12.325 1.00 26.77 122 ASP A C 1
ATOM 947 O O . ASP A 1 130 ? -26.254 -47.392 -11.363 1.00 26.86 122 ASP A O 1
ATOM 952 N N . ALA A 1 131 ? -25.558 -46.195 -13.146 1.00 25.89 123 ALA A N 1
ATOM 953 C CA . ALA A 1 131 ? -26.523 -45.113 -12.953 1.00 25.59 123 ALA A CA 1
ATOM 954 C C . ALA A 1 131 ? -27.945 -45.628 -13.107 1.00 25.73 123 ALA A C 1
ATOM 955 O O . ALA A 1 131 ? -28.837 -45.255 -12.324 1.00 26.05 123 ALA A O 1
ATOM 957 N N . ALA A 1 132 ? -28.155 -46.484 -14.116 1.00 24.91 124 ALA A N 1
ATOM 958 C CA . ALA A 1 132 ? -29.490 -46.991 -14.423 1.00 24.22 124 ALA A CA 1
ATOM 959 C C . ALA A 1 132 ? -30.017 -47.821 -13.242 1.00 24.08 124 ALA A C 1
ATOM 960 O O . ALA A 1 132 ? -31.189 -47.720 -12.873 1.00 23.66 124 ALA A O 1
ATOM 962 N N . ARG A 1 133 ? -29.135 -48.611 -12.642 1.00 23.85 125 ARG A N 1
ATOM 963 C CA . ARG A 1 133 ? -29.508 -49.446 -11.517 1.00 24.21 125 ARG A CA 1
ATOM 964 C C . ARG A 1 133 ? -29.769 -48.567 -10.313 1.00 23.73 125 ARG A C 1
ATOM 965 O O . ARG A 1 133 ? -30.809 -48.673 -9.655 1.00 23.58 125 ARG A O 1
ATOM 973 N N . GLU A 1 134 ? -28.813 -47.687 -10.038 1.00 23.75 126 GLU A N 1
ATOM 974 C CA . GLU A 1 134 ? -28.824 -46.918 -8.802 1.00 23.40 126 GLU A CA 1
ATOM 975 C C . GLU A 1 134 ? -30.053 -45.999 -8.712 1.00 22.81 126 GLU A C 1
ATOM 976 O O . GLU A 1 134 ? -30.692 -45.920 -7.644 1.00 22.05 126 GLU A O 1
ATOM 982 N N . CYS A 1 135 ? -30.391 -45.347 -9.829 1.00 22.03 127 CYS A N 1
ATOM 983 C CA . CYS A 1 135 ? -31.550 -44.420 -9.863 1.00 22.58 127 CYS A CA 1
ATOM 984 C C . CYS A 1 135 ? -32.871 -45.117 -9.568 1.00 22.28 127 CYS A C 1
ATOM 985 O O . CYS A 1 135 ? -33.700 -44.598 -8.782 1.00 22.68 127 CYS A O 1
ATOM 988 N N . ALA A 1 136 ? -33.054 -46.296 -10.176 1.00 21.52 128 ALA A N 1
ATOM 989 C CA . ALA A 1 136 ? -34.245 -47.123 -9.932 1.00 20.75 128 ALA A CA 1
ATOM 990 C C . ALA A 1 136 ? -34.215 -47.804 -8.564 1.00 20.40 128 ALA A C 1
ATOM 991 O O . ALA A 1 136 ? -35.268 -48.011 -7.948 1.00 20.47 128 ALA A O 1
ATOM 993 N N . LEU A 1 137 ? -33.018 -48.158 -8.102 1.00 19.91 129 LEU A N 1
ATOM 994 C CA . LEU A 1 137 ? -32.858 -48.807 -6.801 1.00 19.95 129 LEU A CA 1
ATOM 995 C C . LEU A 1 137 ? -33.129 -47.896 -5.587 1.00 19.87 129 LEU A C 1
ATOM 996 O O . LEU A 1 137 ? -33.754 -48.317 -4.629 1.00 20.00 129 LEU A O 1
ATOM 1001 N N . TRP A 1 138 ? -32.653 -46.653 -5.615 1.00 19.99 130 TRP A N 1
ATOM 1002 C CA . TRP A 1 138 ? -32.762 -45.783 -4.427 1.00 19.88 130 TRP A CA 1
ATOM 1003 C C . TRP A 1 138 ? -34.064 -44.946 -4.369 1.00 20.23 130 TRP A C 1
ATOM 1004 O O . TRP A 1 138 ? -34.490 -44.475 -3.303 1.00 19.71 130 TRP A O 1
ATOM 1015 N N . PHE A 1 139 ? -34.695 -44.786 -5.521 1.00 20.60 131 PHE A N 1
ATOM 1016 C CA . PHE A 1 139 ? -35.878 -43.943 -5.639 1.00 21.47 131 PHE A CA 1
ATOM 1017 C C . PHE A 1 139 ? -37.012 -44.688 -6.327 1.00 21.98 131 PHE A C 1
ATOM 1018 O O . PHE A 1 139 ? -36.812 -45.285 -7.391 1.00 23.08 131 PHE A O 1
ATOM 1026 N N . THR A 1 140 ? -38.202 -44.641 -5.759 1.00 22.40 132 THR A N 1
ATOM 1027 C CA . THR A 1 140 ? -39.361 -45.201 -6.456 1.00 23.70 132 THR A CA 1
ATOM 1028 C C . THR A 1 140 ? -39.704 -44.197 -7.542 1.00 23.88 132 THR A C 1
ATOM 1029 O O . THR A 1 140 ? -39.411 -43.024 -7.397 1.00 24.46 132 THR A O 1
ATOM 1033 N N . PRO A 1 141 ? -40.341 -44.638 -8.632 1.00 24.58 133 PRO A N 1
ATOM 1034 C CA . PRO A 1 141 ? -40.713 -43.690 -9.725 1.00 24.24 133 PRO A CA 1
ATOM 1035 C C . PRO A 1 141 ? -41.654 -42.519 -9.362 1.00 24.35 133 PRO A C 1
ATOM 1036 O O . PRO A 1 141 ? -41.648 -41.512 -10.044 1.00 24.93 133 PRO A O 1
ATOM 1040 N N . GLU A 1 142 ? -42.456 -42.627 -8.311 1.00 24.69 134 GLU A N 1
ATOM 1041 C CA . GLU A 1 142 ? -43.290 -41.495 -7.892 1.00 25.40 134 GLU A CA 1
ATOM 1042 C C . GLU A 1 142 ? -42.451 -40.386 -7.221 1.00 24.79 134 GLU A C 1
ATOM 1043 O O . GLU A 1 142 ? -42.943 -39.285 -6.961 1.00 25.19 134 GLU A O 1
ATOM 1049 N N . GLN A 1 143 ? -41.183 -40.679 -6.953 1.00 23.75 135 GLN A N 1
ATOM 1050 C CA . GLN A 1 143 ? -40.292 -39.724 -6.325 1.00 23.13 135 GLN A CA 1
ATOM 1051 C C . GLN A 1 143 ? -39.508 -38.927 -7.384 1.00 22.84 135 GLN A C 1
ATOM 1052 O O . GLN A 1 143 ? -38.703 -38.063 -7.071 1.00 22.38 135 GLN A O 1
ATOM 1058 N N . LEU A 1 144 ? -39.741 -39.228 -8.651 1.00 22.51 136 LEU A N 1
ATOM 1059 C CA . LEU A 1 144 ? -39.078 -38.485 -9.703 1.00 22.74 136 LEU A CA 1
ATOM 1060 C C . LEU A 1 144 ? -39.919 -37.254 -9.986 1.00 22.97 136 LEU A C 1
ATOM 1061 O O . LEU A 1 144 ? -41.139 -37.363 -10.096 1.00 23.56 136 LEU A O 1
ATOM 1066 N N . VAL A 1 145 ? -39.291 -36.083 -10.056 1.00 22.59 137 VAL A N 1
ATOM 1067 C CA . VAL A 1 145 ? -40.042 -34.863 -10.232 1.00 22.85 137 VAL A CA 1
ATOM 1068 C C . VAL A 1 145 ? -39.924 -34.381 -11.682 1.00 24.09 137 VAL A C 1
ATOM 1069 O O . VAL A 1 145 ? -38.824 -34.190 -12.180 1.00 24.59 137 VAL A O 1
ATOM 1073 N N . THR A 1 146 ? -41.065 -34.221 -12.356 1.00 24.68 138 THR A N 1
ATOM 1074 C CA . THR A 1 146 ? -41.124 -33.542 -13.640 1.00 25.59 138 THR A CA 1
ATOM 1075 C C . THR A 1 146 ? -41.331 -32.034 -13.395 1.00 25.97 138 THR A C 1
ATOM 1076 O O . THR A 1 146 ? -42.226 -31.615 -12.632 1.00 26.54 138 THR A O 1
ATOM 1080 N N . TRP A 1 147 ? -40.466 -31.223 -13.995 1.00 25.71 139 TRP A N 1
ATOM 1081 C CA . TRP A 1 147 ? -40.591 -29.771 -13.954 1.00 25.12 139 TRP A CA 1
ATOM 1082 C C . TRP A 1 147 ? -39.753 -29.155 -15.045 1.00 25.52 139 TRP A C 1
ATOM 1083 O O . TRP A 1 147 ? -38.924 -29.852 -15.656 1.00 25.02 139 TRP A O 1
ATOM 1094 N N . GLU A 1 148 ? -39.963 -27.862 -15.299 1.00 26.08 140 GLU A N 1
ATOM 1095 C CA . GLU A 1 148 ? -39.200 -27.167 -16.343 1.00 27.86 140 GLU A CA 1
ATOM 1096 C C . GLU A 1 148 ? -38.541 -25.878 -15.836 1.00 26.81 140 GLU A C 1
ATOM 1097 O O . GLU A 1 148 ? -39.191 -25.048 -15.183 1.00 27.13 140 GLU A O 1
ATOM 1103 N N . ARG A 1 149 ? -37.245 -25.737 -16.098 1.00 25.45 141 ARG A N 1
ATOM 1104 C CA . ARG A 1 149 ? -36.502 -24.557 -15.679 1.00 24.72 141 ARG A CA 1
ATOM 1105 C C . ARG A 1 149 ? -36.649 -23.442 -16.683 1.00 24.18 141 ARG A C 1
ATOM 1106 O O . ARG A 1 149 ? -36.258 -23.594 -17.854 1.00 23.86 141 ARG A O 1
ATOM 1114 N N . SER A 1 150 ? -37.197 -22.317 -16.237 1.00 23.73 142 SER A N 1
ATOM 1115 C CA . SER A 1 150 ? -37.230 -21.126 -17.080 1.00 24.02 142 SER A CA 1
ATOM 1116 C C . SER A 1 150 ? -35.831 -20.792 -17.615 1.00 24.33 142 SER A C 1
ATOM 1117 O O . SER A 1 150 ? -35.698 -20.375 -18.756 1.00 25.08 142 SER A O 1
ATOM 1120 N N . VAL A 1 151 ? -34.793 -20.986 -16.791 1.00 23.49 143 VAL A N 1
ATOM 1121 C CA . VAL A 1 151 ? -33.422 -20.673 -17.168 1.00 23.41 143 VAL A CA 1
ATOM 1122 C C . VAL A 1 151 ? -32.705 -21.780 -17.972 1.00 23.58 143 VAL A C 1
ATOM 1123 O O . VAL A 1 151 ? -31.638 -21.547 -18.561 1.00 23.08 143 VAL A O 1
ATOM 1127 N N . GLY A 1 152 ? -33.325 -22.964 -18.016 1.00 23.29 144 GLY A N 1
ATOM 1128 C CA . GLY A 1 152 ? -32.754 -24.170 -18.611 1.00 22.16 144 GLY A CA 1
ATOM 1129 C C . GLY A 1 152 ? -32.078 -24.039 -19.948 1.00 22.35 144 GLY A C 1
ATOM 1130 O O . GLY A 1 152 ? -31.043 -24.670 -20.166 1.00 23.31 144 GLY A O 1
ATOM 1131 N N . GLY A 1 153 ? -32.645 -23.214 -20.835 1.00 22.07 145 GLY A N 1
ATOM 1132 C CA . GLY A 1 153 ? -32.200 -23.071 -22.212 1.00 21.77 145 GLY A CA 1
ATOM 1133 C C . GLY A 1 153 ? -30.894 -22.309 -22.332 1.00 23.03 145 GLY A C 1
ATOM 1134 O O . GLY A 1 153 ? -30.278 -22.283 -23.408 1.00 24.09 145 GLY A O 1
ATOM 1135 N N . TRP A 1 154 ? -30.489 -21.658 -21.243 1.00 22.43 146 TRP A N 1
ATOM 1136 C CA . TRP A 1 154 ? -29.174 -21.060 -21.137 1.00 22.38 146 TRP A CA 1
ATOM 1137 C C . TRP A 1 154 ? -28.162 -22.001 -20.469 1.00 22.74 146 TRP A C 1
ATOM 1138 O O . TRP A 1 154 ? -27.016 -21.594 -20.271 1.00 23.39 146 TRP A O 1
ATOM 1149 N N . ILE A 1 155 ? -28.558 -23.233 -20.113 1.00 22.48 147 ILE A N 1
ATOM 1150 C CA . ILE A 1 155 ? -27.606 -24.171 -19.493 1.00 21.80 147 ILE A CA 1
ATOM 1151 C C . ILE A 1 155 ? -27.237 -25.259 -20.498 1.00 22.34 147 ILE A C 1
ATOM 1152 O O . ILE A 1 155 ? -26.053 -25.580 -20.681 1.00 22.54 147 ILE A O 1
ATOM 1157 N N . TYR A 1 156 ? -28.248 -25.786 -21.190 1.00 22.68 148 TYR A N 1
ATOM 1158 C CA . TYR A 1 156 ? -28.055 -26.730 -22.300 1.00 22.22 148 TYR A CA 1
ATOM 1159 C C . TYR A 1 156 ? -29.334 -26.890 -23.113 1.00 22.84 148 TYR A C 1
ATOM 1160 O O . TYR A 1 156 ? -29.280 -27.509 -24.198 1.00 23.01 148 TYR A O 1
ATOM 1170 N N . MET B 1 9 ? 4.389 -8.947 -18.793 1.00 32.63 1 MET B N 1
ATOM 1171 C CA . MET B 1 9 ? 3.239 -8.041 -18.450 1.00 33.83 1 MET B CA 1
ATOM 1172 C C . MET B 1 9 ? 2.217 -7.944 -19.584 1.00 33.55 1 MET B C 1
ATOM 1173 O O . MET B 1 9 ? 2.506 -7.406 -20.649 1.00 34.37 1 MET B O 1
ATOM 1178 N N . GLU B 1 10 ? 1.022 -8.479 -19.358 1.00 32.78 2 GLU B N 1
ATOM 1179 C CA . GLU B 1 10 ? 0.053 -8.646 -20.446 1.00 31.67 2 GLU B CA 1
ATOM 1180 C C . GLU B 1 10 ? -1.301 -8.081 -20.053 1.00 30.64 2 GLU B C 1
ATOM 1181 O O . GLU B 1 10 ? -1.552 -7.783 -18.879 1.00 30.53 2 GLU B O 1
ATOM 1187 N N . ARG B 1 11 ? -2.156 -7.924 -21.058 1.00 29.76 3 ARG B N 1
ATOM 1188 C CA . ARG B 1 11 ? -3.562 -7.564 -20.870 1.00 28.95 3 ARG B CA 1
ATOM 1189 C C . ARG B 1 11 ? -4.409 -8.570 -21.602 1.00 27.88 3 ARG B C 1
ATOM 1190 O O . ARG B 1 11 ? -4.153 -8.846 -22.769 1.00 28.72 3 ARG B O 1
ATOM 1198 N N . THR B 1 12 ? -5.386 -9.147 -20.909 1.00 26.66 4 THR B N 1
ATOM 1199 C CA . THR B 1 12 ? -6.277 -10.137 -21.513 1.00 24.74 4 THR B CA 1
ATOM 1200 C C . THR B 1 12 ? -7.708 -9.637 -21.502 1.00 24.38 4 THR B C 1
ATOM 1201 O O . THR B 1 12 ? -8.134 -8.897 -20.575 1.00 23.61 4 THR B O 1
ATOM 1205 N N . TYR B 1 13 ? -8.442 -10.039 -22.536 1.00 23.37 5 TYR B N 1
ATOM 1206 C CA . TYR B 1 13 ? -9.833 -9.678 -22.656 1.00 22.99 5 TYR B CA 1
ATOM 1207 C C . TYR B 1 13 ? -10.688 -10.835 -22.133 1.00 23.10 5 TYR B C 1
ATOM 1208 O O . TYR B 1 13 ? -10.538 -11.973 -22.579 1.00 22.91 5 TYR B O 1
ATOM 1217 N N . ILE B 1 14 ? -11.553 -10.538 -21.155 1.00 23.05 6 ILE B N 1
ATOM 1218 C CA . ILE B 1 14 ? -12.452 -11.540 -20.541 1.00 22.67 6 ILE B CA 1
ATOM 1219 C C . ILE B 1 14 ? -13.882 -11.019 -20.736 1.00 23.17 6 ILE B C 1
ATOM 1220 O O . ILE B 1 14 ? -14.144 -9.850 -20.464 1.00 23.44 6 ILE B O 1
ATOM 1225 N N . MET B 1 15 ? -14.785 -11.868 -21.227 1.00 22.92 7 MET B N 1
ATOM 1226 C CA . MET B 1 15 ? -16.144 -11.439 -21.534 1.00 23.02 7 MET B CA 1
ATOM 1227 C C . MET B 1 15 ? -17.164 -12.444 -21.017 1.00 22.96 7 MET B C 1
ATOM 1228 O O . MET B 1 15 ? -17.153 -13.634 -21.378 1.00 23.33 7 MET B O 1
ATOM 1233 N N . VAL B 1 16 ? -18.030 -11.958 -20.141 1.00 22.01 8 VAL B N 1
ATOM 1234 C CA . VAL B 1 16 ? -19.123 -12.764 -19.681 1.00 21.37 8 VAL B CA 1
ATOM 1235 C C . VAL B 1 16 ? -20.155 -12.787 -20.793 1.00 21.77 8 VAL B C 1
ATOM 1236 O O . VAL B 1 16 ? -20.691 -11.752 -21.193 1.00 22.55 8 VAL B O 1
ATOM 1240 N N . LYS B 1 17 ? -20.422 -13.983 -21.289 1.00 21.99 9 LYS B N 1
ATOM 1241 C CA . LYS B 1 17 ? -21.322 -14.168 -22.410 1.00 22.50 9 LYS B CA 1
ATOM 1242 C C . LYS B 1 17 ? -22.779 -14.168 -21.930 1.00 22.40 9 LYS B C 1
ATOM 1243 O O . LYS B 1 17 ? -23.032 -14.213 -20.710 1.00 22.93 9 LYS B O 1
ATOM 1249 N N . PRO B 1 18 ? -23.741 -14.106 -22.877 1.00 21.71 10 PRO B N 1
ATOM 1250 C CA . PRO B 1 18 ? -25.145 -13.989 -22.518 1.00 21.14 10 PRO B CA 1
ATOM 1251 C C . PRO B 1 18 ? -25.655 -15.028 -21.519 1.00 21.32 10 PRO B C 1
ATOM 1252 O O . PRO B 1 18 ? -26.399 -14.657 -20.615 1.00 22.00 10 PRO B O 1
ATOM 1256 N N . ASP B 1 19 ? -25.273 -16.296 -21.677 1.00 21.05 11 ASP B N 1
ATOM 1257 C CA . ASP B 1 19 ? -25.658 -17.345 -20.737 1.00 20.65 11 ASP B CA 1
ATOM 1258 C C . ASP B 1 19 ? -25.133 -17.051 -19.326 1.00 20.92 11 ASP B C 1
ATOM 1259 O O . ASP B 1 19 ? -25.853 -17.254 -18.327 1.00 21.10 11 ASP B O 1
ATOM 1264 N N . GLY B 1 20 ? -23.904 -16.540 -19.247 1.00 20.04 12 GLY B N 1
ATOM 1265 C CA . GLY B 1 20 ? -23.345 -16.126 -17.967 1.00 19.74 12 GLY B CA 1
ATOM 1266 C C . GLY B 1 20 ? -24.195 -15.057 -17.293 1.00 19.96 12 GLY B C 1
ATOM 1267 O O . GLY B 1 20 ? -24.405 -15.086 -16.057 1.00 18.67 12 GLY B O 1
ATOM 1268 N N . VAL B 1 21 ? -24.686 -14.107 -18.107 1.00 19.81 13 VAL B N 1
ATOM 1269 C CA . VAL B 1 21 ? -25.435 -12.961 -17.583 1.00 18.87 13 VAL B CA 1
ATOM 1270 C C . VAL B 1 21 ? -26.822 -13.443 -17.182 1.00 19.45 13 VAL B C 1
ATOM 1271 O O . VAL B 1 21 ? -27.321 -13.111 -16.093 1.00 19.46 13 VAL B O 1
ATOM 1275 N N . GLN B 1 22 ? -27.430 -14.272 -18.036 1.00 19.23 14 GLN B N 1
ATOM 1276 C CA . GLN B 1 22 ? -28.730 -14.842 -17.705 1.00 19.31 14 GLN B CA 1
ATOM 1277 C C . GLN B 1 22 ? -28.704 -15.651 -16.407 1.00 19.51 14 GLN B C 1
ATOM 1278 O O . GLN B 1 22 ? -29.686 -15.660 -15.658 1.00 20.34 14 GLN B O 1
ATOM 1284 N N . ARG B 1 23 ? -27.582 -16.304 -16.124 1.00 18.56 15 ARG B N 1
ATOM 1285 C CA . ARG B 1 23 ? -27.512 -17.155 -14.966 1.00 17.94 15 ARG B CA 1
ATOM 1286 C C . ARG B 1 23 ? -27.036 -16.440 -13.694 1.00 18.10 15 ARG B C 1
ATOM 1287 O O . ARG B 1 23 ? -26.860 -17.096 -12.683 1.00 17.61 15 ARG B O 1
ATOM 1295 N N . GLY B 1 24 ? -26.842 -15.113 -13.737 1.00 17.52 16 GLY B N 1
ATOM 1296 C CA . GLY B 1 24 ? -26.431 -14.353 -12.543 1.00 16.97 16 GLY B CA 1
ATOM 1297 C C . GLY B 1 24 ? -24.979 -14.589 -12.132 1.00 17.85 16 GLY B C 1
ATOM 1298 O O . GLY B 1 24 ? -24.639 -14.611 -10.938 1.00 16.99 16 GLY B O 1
ATOM 1299 N N . LEU B 1 25 ? -24.103 -14.739 -13.126 1.00 18.34 17 LEU B N 1
ATOM 1300 C CA . LEU B 1 25 ? -22.703 -15.092 -12.869 1.00 18.32 17 LEU B CA 1
ATOM 1301 C C . LEU B 1 25 ? -21.682 -13.952 -13.043 1.00 19.31 17 LEU B C 1
ATOM 1302 O O . LEU B 1 25 ? -20.483 -14.190 -12.820 1.00 20.79 17 LEU B O 1
ATOM 1307 N N . ILE B 1 26 ? -22.118 -12.743 -13.430 1.00 18.87 18 ILE B N 1
ATOM 1308 C CA . ILE B 1 26 ? -21.180 -11.639 -13.614 1.00 18.85 18 ILE B CA 1
ATOM 1309 C C . ILE B 1 26 ? -20.295 -11.426 -12.368 1.00 19.15 18 ILE B C 1
ATOM 1310 O O . ILE B 1 26 ? -19.092 -11.429 -12.465 1.00 19.13 18 ILE B O 1
ATOM 1315 N N . GLY B 1 27 ? -20.898 -11.256 -11.198 1.00 19.57 19 GLY B N 1
ATOM 1316 C CA . GLY B 1 27 ? -20.134 -10.956 -9.978 1.00 19.52 19 GLY B CA 1
ATOM 1317 C C . GLY B 1 27 ? -19.176 -12.072 -9.600 1.00 19.76 19 GLY B C 1
ATOM 1318 O O . GLY B 1 27 ? -18.010 -11.825 -9.288 1.00 18.93 19 GLY B O 1
ATOM 1319 N N . GLU B 1 28 ? -19.677 -13.310 -9.666 1.00 19.82 20 GLU B N 1
ATOM 1320 C CA . GLU B 1 28 ? -18.871 -14.502 -9.418 1.00 19.72 20 GLU B CA 1
ATOM 1321 C C . GLU B 1 28 ? -17.581 -14.498 -10.236 1.00 19.60 20 GLU B C 1
ATOM 1322 O O . GLU B 1 28 ? -16.500 -14.736 -9.711 1.00 19.01 20 GLU B O 1
ATOM 1328 N N . ILE B 1 29 ? -17.698 -14.168 -11.516 1.00 20.19 21 ILE B N 1
ATOM 1329 C CA . ILE B 1 29 ? -16.563 -14.227 -12.422 1.00 20.05 21 ILE B CA 1
ATOM 1330 C C . ILE B 1 29 ? -15.595 -13.082 -12.158 1.00 20.61 21 ILE B C 1
ATOM 1331 O O . ILE B 1 29 ? -14.355 -13.287 -12.031 1.00 20.51 21 ILE B O 1
ATOM 1336 N N . LEU B 1 30 ? -16.162 -11.888 -12.021 1.00 20.39 22 LEU B N 1
ATOM 1337 C CA . LEU B 1 30 ? -15.359 -10.711 -11.732 1.00 20.27 22 LEU B CA 1
ATOM 1338 C C . LEU B 1 30 ? -14.570 -10.955 -10.443 1.00 20.56 22 LEU B C 1
ATOM 1339 O O . LEU B 1 30 ? -13.364 -10.756 -10.403 1.00 20.67 22 LEU B O 1
ATOM 1344 N N . LYS B 1 31 ? -15.265 -11.423 -9.414 1.00 20.38 23 LYS B N 1
ATOM 1345 C CA . LYS B 1 31 ? -14.678 -11.704 -8.131 1.00 20.63 23 LYS B CA 1
ATOM 1346 C C . LYS B 1 31 ? -13.526 -12.723 -8.218 1.00 20.52 23 LYS B C 1
ATOM 1347 O O . LYS B 1 31 ? -12.517 -12.577 -7.518 1.00 20.19 23 LYS B O 1
ATOM 1353 N N . ARG B 1 32 ? -13.642 -13.723 -9.096 1.00 20.11 24 ARG B N 1
ATOM 1354 C CA . ARG B 1 32 ? -12.576 -14.698 -9.228 1.00 19.49 24 ARG B CA 1
ATOM 1355 C C . ARG B 1 32 ? -11.322 -14.086 -9.857 1.00 20.70 24 ARG B C 1
ATOM 1356 O O . ARG B 1 32 ? -10.197 -14.415 -9.471 1.00 21.47 24 ARG B O 1
ATOM 1364 N N . PHE B 1 33 ? -11.504 -13.189 -10.822 1.00 21.11 25 PHE B N 1
ATOM 1365 C CA . PHE B 1 33 ? -10.373 -12.508 -11.413 1.00 21.27 25 PHE B CA 1
ATOM 1366 C C . PHE B 1 33 ? -9.732 -11.551 -10.424 1.00 21.60 25 PHE B C 1
ATOM 1367 O O . PHE B 1 33 ? -8.496 -11.427 -10.356 1.00 21.86 25 PHE B O 1
ATOM 1375 N N . GLU B 1 34 ? -10.579 -10.941 -9.609 1.00 21.19 26 GLU B N 1
ATOM 1376 C CA . GLU B 1 34 ? -10.143 -9.945 -8.691 1.00 21.32 26 GLU B CA 1
ATOM 1377 C C . GLU B 1 34 ? -9.341 -10.648 -7.572 1.00 21.75 26 GLU B C 1
ATOM 1378 O O . GLU B 1 34 ? -8.246 -10.197 -7.233 1.00 21.84 26 GLU B O 1
ATOM 1384 N N . MET B 1 35 ? -9.870 -11.769 -7.055 1.00 21.83 27 MET B N 1
ATOM 1385 C CA A MET B 1 35 ? -9.148 -12.515 -6.026 0.50 21.37 27 MET B CA 1
ATOM 1386 C CA B MET B 1 35 ? -9.213 -12.677 -6.075 0.50 21.97 27 MET B CA 1
ATOM 1387 C C . MET B 1 35 ? -7.826 -13.105 -6.554 1.00 21.45 27 MET B C 1
ATOM 1388 O O . MET B 1 35 ? -6.844 -13.139 -5.809 1.00 21.85 27 MET B O 1
ATOM 1397 N N . LYS B 1 36 ? -7.776 -13.517 -7.816 1.00 20.30 28 LYS B N 1
ATOM 1398 C CA . LYS B 1 36 ? -6.542 -14.000 -8.397 1.00 20.17 28 LYS B CA 1
ATOM 1399 C C . LYS B 1 36 ? -5.414 -12.965 -8.312 1.00 20.32 28 LYS B C 1
ATOM 1400 O O . LYS B 1 36 ? -4.241 -13.329 -8.231 1.00 19.70 28 LYS B O 1
ATOM 1406 N N . GLY B 1 37 ? -5.769 -11.678 -8.323 1.00 20.24 29 GLY B N 1
ATOM 1407 C CA . GLY B 1 37 ? -4.779 -10.625 -8.166 1.00 20.16 29 GLY B CA 1
ATOM 1408 C C . GLY B 1 37 ? -4.415 -9.898 -9.452 1.00 20.79 29 GLY B C 1
ATOM 1409 O O . GLY B 1 37 ? -3.582 -9.017 -9.420 1.00 21.62 29 GLY B O 1
ATOM 1410 N N . LEU B 1 38 ? -5.021 -10.241 -10.588 1.00 20.99 30 LEU B N 1
ATOM 1411 C CA . LEU B 1 38 ? -4.777 -9.486 -11.821 1.00 20.93 30 LEU B CA 1
ATOM 1412 C C . LEU B 1 38 ? -5.332 -8.094 -11.597 1.00 21.77 30 LEU B C 1
ATOM 1413 O O . LEU B 1 38 ? -6.236 -7.922 -10.787 1.00 22.22 30 LEU B O 1
ATOM 1418 N N . LYS B 1 39 ? -4.805 -7.087 -12.285 1.00 22.39 31 LYS B N 1
ATOM 1419 C CA . LYS B 1 39 ? -5.325 -5.728 -12.078 1.00 22.72 31 LYS B CA 1
ATOM 1420 C C . LYS B 1 39 ? -6.387 -5.364 -13.101 1.00 22.16 31 LYS B C 1
ATOM 1421 O O . LYS B 1 39 ? -6.157 -5.479 -14.297 1.00 22.30 31 LYS B O 1
ATOM 1427 N N . LEU B 1 40 ? -7.547 -4.925 -12.615 1.00 22.18 32 LEU B N 1
ATOM 1428 C CA . LEU B 1 40 ? -8.648 -4.524 -13.487 1.00 22.04 32 LEU B CA 1
ATOM 1429 C C . LEU B 1 40 ? -8.340 -3.222 -14.222 1.00 22.68 32 LEU B C 1
ATOM 1430 O O . LEU B 1 40 ? -8.024 -2.194 -13.604 1.00 22.64 32 LEU B O 1
ATOM 1435 N N . ILE B 1 41 ? -8.443 -3.277 -15.542 1.00 23.13 33 ILE B N 1
ATOM 1436 C CA . ILE B 1 41 ? -8.162 -2.130 -16.388 1.00 23.70 33 ILE B CA 1
ATOM 1437 C C . ILE B 1 41 ? -9.436 -1.511 -16.974 1.00 23.73 33 ILE B C 1
ATOM 1438 O O . ILE B 1 41 ? -9.566 -0.294 -17.059 1.00 23.94 33 ILE B O 1
ATOM 1443 N N . ALA B 1 42 ? -10.364 -2.348 -17.399 1.00 24.02 34 ALA B N 1
ATOM 1444 C CA . ALA B 1 42 ? -11.566 -1.863 -18.063 1.00 24.62 34 ALA B CA 1
ATOM 1445 C C . ALA B 1 42 ? -12.719 -2.825 -17.800 1.00 25.21 34 ALA B C 1
ATOM 1446 O O . ALA B 1 42 ? -12.504 -4.044 -17.667 1.00 25.40 34 ALA B O 1
ATOM 1448 N N . ALA B 1 43 ? -13.928 -2.271 -17.706 1.00 25.46 35 ALA B N 1
ATOM 1449 C CA . ALA B 1 43 ? -15.152 -3.058 -17.564 1.00 25.86 35 ALA B CA 1
ATOM 1450 C C . ALA B 1 43 ? -16.368 -2.304 -18.099 1.00 26.16 35 ALA B C 1
ATOM 1451 O O . ALA B 1 43 ? -16.502 -1.089 -17.906 1.00 26.12 35 ALA B O 1
ATOM 1453 N N . LYS B 1 44 ? -17.273 -3.034 -18.741 1.00 26.50 36 LYS B N 1
ATOM 1454 C CA . LYS B 1 44 ? -18.563 -2.457 -19.109 1.00 26.91 36 LYS B CA 1
ATOM 1455 C C . LYS B 1 44 ? -19.569 -3.530 -19.498 1.00 27.04 36 LYS B C 1
ATOM 1456 O O . LYS B 1 44 ? -19.210 -4.575 -20.061 1.00 26.34 36 LYS B O 1
ATOM 1462 N N . PHE B 1 45 ? -20.827 -3.228 -19.177 1.00 27.08 37 PHE B N 1
ATOM 1463 C CA . PHE B 1 45 ? -21.990 -4.028 -19.496 1.00 26.65 37 PHE B CA 1
ATOM 1464 C C . PHE B 1 45 ? -22.587 -3.393 -20.741 1.00 27.41 37 PHE B C 1
ATOM 1465 O O . PHE B 1 45 ? -22.791 -2.183 -20.767 1.00 26.39 37 PHE B O 1
ATOM 1473 N N . GLU B 1 46 ? -22.865 -4.196 -21.762 1.00 28.30 38 GLU B N 1
ATOM 1474 C CA . GLU B 1 46 ? -23.351 -3.660 -23.017 1.00 30.36 38 GLU B CA 1
ATOM 1475 C C . GLU B 1 46 ? -24.134 -4.645 -23.862 1.00 31.06 38 GLU B C 1
ATOM 1476 O O . GLU B 1 46 ? -24.015 -5.854 -23.692 1.00 31.75 38 GLU B O 1
ATOM 1482 N N . HIS B 1 47 ? -24.934 -4.097 -24.765 1.00 32.01 39 HIS B N 1
ATOM 1483 C CA . HIS B 1 47 ? -25.519 -4.813 -25.879 1.00 33.41 39 HIS B CA 1
ATOM 1484 C C . HIS B 1 47 ? -24.516 -4.588 -27.002 1.00 33.99 39 HIS B C 1
ATOM 1485 O O . HIS B 1 47 ? -24.360 -3.466 -27.475 1.00 34.17 39 HIS B O 1
ATOM 1492 N N . PRO B 1 48 ? -23.796 -5.635 -27.416 1.00 34.82 40 PRO B N 1
ATOM 1493 C CA . PRO B 1 48 ? -22.768 -5.430 -28.456 1.00 36.10 40 PRO B CA 1
ATOM 1494 C C . PRO B 1 48 ? -23.364 -5.133 -29.838 1.00 37.12 40 PRO B C 1
ATOM 1495 O O . PRO B 1 48 ? -24.506 -5.531 -30.109 1.00 37.64 40 PRO B O 1
ATOM 1499 N N . THR B 1 49 ? -22.617 -4.429 -30.690 1.00 38.37 41 THR B N 1
ATOM 1500 C CA . THR B 1 49 ? -23.083 -4.151 -32.072 1.00 39.91 41 THR B CA 1
ATOM 1501 C C . THR B 1 49 ? -22.736 -5.345 -32.938 1.00 40.78 41 THR B C 1
ATOM 1502 O O . THR B 1 49 ? -21.714 -5.990 -32.705 1.00 40.57 41 THR B O 1
ATOM 1506 N N . MET B 1 50 ? -23.579 -5.647 -33.926 1.00 42.51 42 MET B N 1
ATOM 1507 C CA . MET B 1 50 ? -23.278 -6.730 -34.872 1.00 44.08 42 MET B CA 1
ATOM 1508 C C . MET B 1 50 ? -21.888 -6.577 -35.536 1.00 44.66 42 MET B C 1
ATOM 1509 O O . MET B 1 50 ? -21.190 -7.583 -35.739 1.00 44.77 42 MET B O 1
ATOM 1514 N N . ASP B 1 51 ? -21.480 -5.341 -35.846 1.00 45.03 43 ASP B N 1
ATOM 1515 C CA . ASP B 1 51 ? -20.178 -5.117 -36.496 1.00 46.11 43 ASP B CA 1
ATOM 1516 C C . ASP B 1 51 ? -19.042 -5.681 -35.632 1.00 46.13 43 ASP B C 1
ATOM 1517 O O . ASP B 1 51 ? -18.196 -6.452 -36.127 1.00 46.22 43 ASP B O 1
ATOM 1522 N N . VAL B 1 52 ? -19.050 -5.314 -34.344 1.00 45.71 44 VAL B N 1
ATOM 1523 C CA . VAL B 1 52 ? -18.042 -5.763 -33.385 1.00 45.66 44 VAL B CA 1
ATOM 1524 C C . VAL B 1 52 ? -18.019 -7.289 -33.280 1.00 45.98 44 VAL B C 1
ATOM 1525 O O . VAL B 1 52 ? -16.947 -7.913 -33.334 1.00 46.32 44 VAL B O 1
ATOM 1529 N N . VAL B 1 53 ? -19.201 -7.883 -33.155 1.00 45.86 45 VAL B N 1
ATOM 1530 C CA . VAL B 1 53 ? -19.319 -9.326 -32.991 1.00 45.97 45 VAL B CA 1
ATOM 1531 C C . VAL B 1 53 ? -18.720 -10.110 -34.176 1.00 46.55 45 VAL B C 1
ATOM 1532 O O . VAL B 1 53 ? -17.869 -10.970 -33.972 1.00 46.68 45 VAL B O 1
ATOM 1536 N N . ALA B 1 54 ? -19.125 -9.776 -35.398 1.00 47.51 46 ALA B N 1
ATOM 1537 C CA . ALA B 1 54 ? -18.592 -10.411 -36.612 1.00 48.35 46 ALA B CA 1
ATOM 1538 C C . ALA B 1 54 ? -17.078 -10.222 -36.765 1.00 49.10 46 ALA B C 1
ATOM 1539 O O . ALA B 1 54 ? -16.379 -11.088 -37.301 1.00 48.94 46 ALA B O 1
ATOM 1541 N N . GLN B 1 55 ? -16.576 -9.089 -36.287 1.00 50.18 47 GLN B N 1
ATOM 1542 C CA . GLN B 1 55 ? -15.141 -8.822 -36.325 1.00 51.44 47 GLN B CA 1
ATOM 1543 C C . GLN B 1 55 ? -14.393 -9.662 -35.280 1.00 52.00 47 GLN B C 1
ATOM 1544 O O . GLN B 1 55 ? -13.342 -10.252 -35.575 1.00 52.12 47 GLN B O 1
ATOM 1550 N N . HIS B 1 56 ? -14.941 -9.713 -34.065 1.00 52.72 48 HIS B N 1
ATOM 1551 C CA . HIS B 1 56 ? -14.370 -10.525 -32.988 1.00 53.34 48 HIS B CA 1
ATOM 1552 C C . HIS B 1 56 ? -14.242 -11.973 -33.425 1.00 53.88 48 HIS B C 1
ATOM 1553 O O . HIS B 1 56 ? -13.223 -12.613 -33.184 1.00 53.98 48 HIS B O 1
ATOM 1560 N N . TYR B 1 57 ? -15.296 -12.474 -34.060 1.00 54.61 49 TYR B N 1
ATOM 1561 C CA . TYR B 1 57 ? -15.359 -13.848 -34.500 1.00 55.50 49 TYR B CA 1
ATOM 1562 C C . TYR B 1 57 ? -15.002 -14.002 -35.977 1.00 56.34 49 TYR B C 1
ATOM 1563 O O . TYR B 1 57 ? -15.568 -14.872 -36.643 1.00 56.48 49 TYR B O 1
ATOM 1572 N N . CYS B 1 58 ? -14.075 -13.181 -36.490 1.00 57.43 50 CYS B N 1
ATOM 1573 C CA . CYS B 1 58 ? -13.758 -13.177 -37.943 1.00 58.42 50 CYS B CA 1
ATOM 1574 C C . CYS B 1 58 ? -13.089 -14.462 -38.442 1.00 58.93 50 CYS B C 1
ATOM 1575 O O . CYS B 1 58 ? -13.328 -14.876 -39.573 1.00 59.10 50 CYS B O 1
ATOM 1578 N N . GLU B 1 59 ? -12.274 -15.091 -37.590 1.00 59.71 51 GLU B N 1
ATOM 1579 C CA . GLU B 1 59 ? -11.608 -16.357 -37.919 1.00 60.26 51 GLU B CA 1
ATOM 1580 C C . GLU B 1 59 ? -12.615 -17.399 -38.421 1.00 60.85 51 GLU B C 1
ATOM 1581 O O . GLU B 1 59 ? -12.234 -18.349 -39.115 1.00 60.92 51 GLU B O 1
ATOM 1583 N N . HIS B 1 60 ? -13.893 -17.195 -38.084 1.00 61.43 52 HIS B N 1
ATOM 1584 C CA . HIS B 1 60 ? -14.989 -18.099 -38.465 1.00 62.18 52 HIS B CA 1
ATOM 1585 C C . HIS B 1 60 ? -15.906 -17.540 -39.581 1.00 62.33 52 HIS B C 1
ATOM 1586 O O . HIS B 1 60 ? -17.062 -17.978 -39.705 1.00 62.33 52 HIS B O 1
ATOM 1593 N N . LYS B 1 61 ? -15.396 -16.598 -40.384 1.00 62.56 53 LYS B N 1
ATOM 1594 C CA . LYS B 1 61 ? -16.197 -15.886 -41.413 1.00 62.96 53 LYS B CA 1
ATOM 1595 C C . LYS B 1 61 ? -17.049 -16.799 -42.312 1.00 63.18 53 LYS B C 1
ATOM 1596 O O . LYS B 1 61 ? -18.269 -16.619 -42.409 1.00 63.25 53 LYS B O 1
ATOM 1598 N N . ASP B 1 62 ? -16.408 -17.768 -42.962 1.00 63.46 54 ASP B N 1
ATOM 1599 C CA . ASP B 1 62 ? -17.117 -18.710 -43.835 1.00 63.86 54 ASP B CA 1
ATOM 1600 C C . ASP B 1 62 ? -17.227 -20.077 -43.146 1.00 64.01 54 ASP B C 1
ATOM 1601 O O . ASP B 1 62 ? -16.283 -20.871 -43.168 1.00 64.29 54 ASP B O 1
ATOM 1603 N N . LYS B 1 63 ? -18.378 -20.331 -42.521 1.00 64.11 55 LYS B N 1
ATOM 1604 C CA . LYS B 1 63 ? -18.606 -21.545 -41.724 1.00 64.27 55 LYS B CA 1
ATOM 1605 C C . LYS B 1 63 ? -20.101 -21.695 -41.421 1.00 64.34 55 LYS B C 1
ATOM 1606 O O . LYS B 1 63 ? -20.782 -20.688 -41.202 1.00 64.33 55 LYS B O 1
ATOM 1612 N N . PRO B 1 64 ? -20.621 -22.946 -41.409 1.00 64.40 56 PRO B N 1
ATOM 1613 C CA . PRO B 1 64 ? -22.040 -23.176 -41.093 1.00 64.38 56 PRO B CA 1
ATOM 1614 C C . PRO B 1 64 ? -22.572 -22.446 -39.844 1.00 64.09 56 PRO B C 1
ATOM 1615 O O . PRO B 1 64 ? -23.662 -21.879 -39.892 1.00 63.92 56 PRO B O 1
ATOM 1619 N N . PHE B 1 65 ? -21.809 -22.442 -38.752 1.00 63.87 57 PHE B N 1
ATOM 1620 C CA . PHE B 1 65 ? -22.308 -21.901 -37.471 1.00 63.69 57 PHE B CA 1
ATOM 1621 C C . PHE B 1 65 ? -22.111 -20.387 -37.220 1.00 63.03 57 PHE B C 1
ATOM 1622 O O . PHE B 1 65 ? -22.440 -19.888 -36.141 1.00 62.96 57 PHE B O 1
ATOM 1630 N N . PHE B 1 66 ? -21.623 -19.664 -38.226 1.00 62.14 58 PHE B N 1
ATOM 1631 C CA . PHE B 1 66 ? -21.273 -18.250 -38.087 1.00 61.35 58 PHE B CA 1
ATOM 1632 C C . PHE B 1 66 ? -22.478 -17.345 -37.784 1.00 60.85 58 PHE B C 1
ATOM 1633 O O . PHE B 1 66 ? -22.442 -16.565 -36.825 1.00 60.68 58 PHE B O 1
ATOM 1641 N N . LYS B 1 67 ? -23.538 -17.460 -38.590 1.00 60.10 59 LYS B N 1
ATOM 1642 C CA . LYS B 1 67 ? -24.733 -16.612 -38.445 1.00 59.21 59 LYS B CA 1
ATOM 1643 C C . LYS B 1 67 ? -25.451 -16.801 -37.095 1.00 58.54 59 LYS B C 1
ATOM 1644 O O . LYS B 1 67 ? -25.990 -15.840 -36.544 1.00 58.46 59 LYS B O 1
ATOM 1646 N N . ASP B 1 68 ? -25.448 -18.027 -36.569 1.00 57.50 60 ASP B N 1
ATOM 1647 C CA . ASP B 1 68 ? -26.061 -18.306 -35.258 1.00 56.60 60 ASP B CA 1
ATOM 1648 C C . ASP B 1 68 ? -25.187 -17.835 -34.089 1.00 55.67 60 ASP B C 1
ATOM 1649 O O . ASP B 1 68 ? -25.697 -17.277 -33.108 1.00 55.49 60 ASP B O 1
ATOM 1654 N N . LEU B 1 69 ? -23.877 -18.070 -34.205 1.00 54.69 61 LEU B N 1
ATOM 1655 C CA . LEU B 1 69 ? -22.891 -17.636 -33.213 1.00 53.71 61 LEU B CA 1
ATOM 1656 C C . LEU B 1 69 ? -22.910 -16.127 -33.005 1.00 53.22 61 LEU B C 1
ATOM 1657 O O . LEU B 1 69 ? -23.013 -15.661 -31.867 1.00 53.33 61 LEU B O 1
ATOM 1662 N N . CYS B 1 70 ? -22.824 -15.372 -34.100 1.00 52.41 62 CYS B N 1
ATOM 1663 C CA . CYS B 1 70 ? -22.925 -13.914 -34.049 1.00 51.43 62 CYS B CA 1
ATOM 1664 C C . CYS B 1 70 ? -24.254 -13.430 -33.475 1.00 50.77 62 CYS B C 1
ATOM 1665 O O . CYS B 1 70 ? -24.257 -12.556 -32.606 1.00 50.80 62 CYS B O 1
ATOM 1668 N N . ASP B 1 71 ? -25.373 -13.978 -33.966 1.00 49.75 63 ASP B N 1
ATOM 1669 C CA . ASP B 1 71 ? -26.708 -13.595 -33.467 1.00 48.69 63 ASP B CA 1
ATOM 1670 C C . ASP B 1 71 ? -26.777 -13.764 -31.945 1.00 47.62 63 ASP B C 1
ATOM 1671 O O . ASP B 1 71 ? -27.208 -12.851 -31.221 1.00 47.92 63 ASP B O 1
ATOM 1676 N N . PHE B 1 72 ? -26.329 -14.923 -31.466 1.00 45.72 64 PHE B N 1
ATOM 1677 C CA . PHE B 1 72 ? -26.326 -15.226 -30.038 1.00 43.86 64 PHE B CA 1
ATOM 1678 C C . PHE B 1 72 ? -25.613 -14.157 -29.197 1.00 42.83 64 PHE B C 1
ATOM 1679 O O . PHE B 1 72 ? -26.172 -13.666 -28.204 1.00 42.55 64 PHE B O 1
ATOM 1687 N N . ILE B 1 73 ? -24.398 -13.788 -29.604 1.00 41.56 65 ILE B N 1
ATOM 1688 C CA . ILE B 1 73 ? -23.612 -12.808 -28.862 1.00 40.75 65 ILE B CA 1
ATOM 1689 C C . ILE B 1 73 ? -24.095 -11.364 -29.060 1.00 40.17 65 ILE B C 1
ATOM 1690 O O . ILE B 1 73 ? -24.261 -10.631 -28.073 1.00 39.78 65 ILE B O 1
ATOM 1695 N N . SER B 1 74 ? -24.358 -10.962 -30.309 1.00 39.14 66 SER B N 1
ATOM 1696 C CA . SER B 1 74 ? -24.882 -9.604 -30.566 1.00 38.50 66 SER B CA 1
ATOM 1697 C C . SER B 1 74 ? -26.297 -9.364 -29.988 1.00 37.26 66 SER B C 1
ATOM 1698 O O . SER B 1 74 ? -26.628 -8.236 -29.583 1.00 36.49 66 SER B O 1
ATOM 1701 N N . HIS B 1 75 ? -27.119 -10.413 -29.916 1.00 36.19 67 HIS B N 1
ATOM 1702 C CA . HIS B 1 75 ? -28.369 -10.260 -29.172 1.00 35.76 67 HIS B CA 1
ATOM 1703 C C . HIS B 1 75 ? -28.064 -9.827 -27.724 1.00 34.40 67 HIS B C 1
ATOM 1704 O O . HIS B 1 75 ? -28.779 -8.994 -27.154 1.00 34.02 67 HIS B O 1
ATOM 1711 N N . GLY B 1 76 ? -26.971 -10.357 -27.166 1.00 32.92 68 GLY B N 1
ATOM 1712 C CA . GLY B 1 76 ? -26.436 -9.855 -25.897 1.00 30.80 68 GLY B CA 1
ATOM 1713 C C . GLY B 1 76 ? -27.326 -10.292 -24.753 1.00 29.18 68 GLY B C 1
ATOM 1714 O O . GLY B 1 76 ? -28.158 -11.191 -24.923 1.00 29.39 68 GLY B O 1
ATOM 1715 N N . PRO B 1 77 ? -27.142 -9.690 -23.576 1.00 27.92 69 PRO B N 1
ATOM 1716 C CA . PRO B 1 77 ? -26.076 -8.752 -23.266 1.00 27.45 69 PRO B CA 1
ATOM 1717 C C . PRO B 1 77 ? -24.745 -9.452 -22.916 1.00 26.90 69 PRO B C 1
ATOM 1718 O O . PRO B 1 77 ? -24.694 -10.672 -22.770 1.00 26.75 69 PRO B O 1
ATOM 1722 N N . VAL B 1 78 ? -23.673 -8.687 -22.790 1.00 25.93 70 VAL B N 1
ATOM 1723 C CA . VAL B 1 78 ? -22.404 -9.269 -22.387 1.00 25.36 70 VAL B CA 1
ATOM 1724 C C . VAL B 1 78 ? -21.816 -8.370 -21.318 1.00 25.03 70 VAL B C 1
ATOM 1725 O O . VAL B 1 78 ? -22.146 -7.200 -21.256 1.00 24.64 70 VAL B O 1
ATOM 1729 N N . PHE B 1 79 ? -20.909 -8.901 -20.505 1.00 24.83 71 PHE B N 1
ATOM 1730 C CA . PHE B 1 79 ? -20.110 -8.040 -19.628 1.00 24.23 71 PHE B CA 1
ATOM 1731 C C . PHE B 1 79 ? -18.645 -8.140 -20.054 1.00 24.48 71 PHE B C 1
ATOM 1732 O O . PHE B 1 79 ? -18.054 -9.230 -19.986 1.00 25.08 71 PHE B O 1
ATOM 1740 N N . CYS B 1 80 ? -18.087 -7.016 -20.532 1.00 23.94 72 CYS B N 1
ATOM 1741 C CA . CYS B 1 80 ? -16.703 -6.939 -21.049 1.00 23.86 72 CYS B CA 1
ATOM 1742 C C . CYS B 1 80 ? -15.689 -6.506 -20.001 1.00 23.33 72 CYS B C 1
ATOM 1743 O O . CYS B 1 80 ? -15.965 -5.590 -19.236 1.00 23.42 72 CYS B O 1
ATOM 1746 N N . MET B 1 81 ? -14.495 -7.103 -20.023 1.00 23.31 73 MET B N 1
ATOM 1747 C CA . MET B 1 81 ? -13.411 -6.782 -19.045 1.00 23.54 73 MET B CA 1
ATOM 1748 C C . MET B 1 81 ? -12.005 -6.791 -19.640 1.00 23.47 73 MET B C 1
ATOM 1749 O O . MET B 1 81 ? -11.738 -7.508 -20.634 1.00 24.03 73 MET B O 1
ATOM 1754 N N . ILE B 1 82 ? -11.103 -5.997 -19.045 1.00 22.74 74 ILE B N 1
ATOM 1755 C CA . ILE B 1 82 ? -9.670 -6.133 -19.316 1.00 21.34 74 ILE B CA 1
ATOM 1756 C C . ILE B 1 82 ? -8.949 -6.334 -18.010 1.00 21.23 74 ILE B C 1
ATOM 1757 O O . ILE B 1 82 ? -9.182 -5.624 -17.018 1.00 21.03 74 ILE B O 1
ATOM 1762 N N . TRP B 1 83 ? -8.075 -7.325 -18.012 1.00 20.80 75 TRP B N 1
ATOM 1763 C CA . TRP B 1 83 ? -7.319 -7.659 -16.820 1.00 20.55 75 TRP B CA 1
ATOM 1764 C C . TRP B 1 83 ? -5.837 -7.674 -17.118 1.00 20.85 75 TRP B C 1
ATOM 1765 O O . TRP B 1 83 ? -5.393 -8.189 -18.176 1.00 20.98 75 TRP B O 1
ATOM 1776 N N . GLU B 1 84 ? -5.071 -7.109 -16.189 1.00 20.72 76 GLU B N 1
ATOM 1777 C CA . GLU B 1 84 ? -3.630 -6.899 -16.389 1.00 21.16 76 GLU B CA 1
ATOM 1778 C C . GLU B 1 84 ? -2.824 -7.677 -15.381 1.00 21.20 76 GLU B C 1
ATOM 1779 O O . GLU B 1 84 ? -3.196 -7.730 -14.209 1.00 21.18 76 GLU B O 1
ATOM 1785 N N . GLY B 1 85 ? -1.710 -8.259 -15.838 1.00 21.52 77 GLY B N 1
ATOM 1786 C CA . GLY B 1 85 ? -0.749 -8.922 -14.937 1.00 21.61 77 GLY B CA 1
ATOM 1787 C C . GLY B 1 85 ? 0.346 -9.694 -15.660 1.00 21.79 77 GLY B C 1
ATOM 1788 O O . GLY B 1 85 ? 0.245 -9.948 -16.868 1.00 22.01 77 GLY B O 1
ATOM 1789 N N . PRO B 1 86 ? 1.411 -10.063 -14.938 1.00 21.70 78 PRO B N 1
ATOM 1790 C CA . PRO B 1 86 ? 2.370 -10.981 -15.563 1.00 22.35 78 PRO B CA 1
ATOM 1791 C C . PRO B 1 86 ? 1.645 -12.271 -16.029 1.00 23.28 78 PRO B C 1
ATOM 1792 O O . PRO B 1 86 ? 0.936 -12.892 -15.252 1.00 22.73 78 PRO B O 1
ATOM 1796 N N . GLU B 1 87 ? 1.782 -12.616 -17.309 1.00 24.79 79 GLU B N 1
ATOM 1797 C CA . GLU B 1 87 ? 1.153 -13.808 -17.898 1.00 25.74 79 GLU B CA 1
ATOM 1798 C C . GLU B 1 87 ? -0.374 -13.845 -17.657 1.00 25.80 79 GLU B C 1
ATOM 1799 O O . GLU B 1 87 ? -0.959 -14.897 -17.320 1.00 25.80 79 GLU B O 1
ATOM 1805 N N . ALA B 1 88 ? -1.011 -12.690 -17.843 1.00 24.86 80 ALA B N 1
ATOM 1806 C CA . ALA B 1 88 ? -2.454 -12.566 -17.644 1.00 24.92 80 ALA B CA 1
ATOM 1807 C C . ALA B 1 88 ? -3.270 -13.470 -18.561 1.00 24.60 80 ALA B C 1
ATOM 1808 O O . ALA B 1 88 ? -4.354 -13.922 -18.182 1.00 25.04 80 ALA B O 1
ATOM 1810 N N . ILE B 1 89 ? -2.768 -13.727 -19.759 1.00 24.10 81 ILE B N 1
ATOM 1811 C CA . ILE B 1 89 ? -3.562 -14.437 -20.752 1.00 24.13 81 ILE B CA 1
ATOM 1812 C C . ILE B 1 89 ? -3.725 -15.908 -20.360 1.00 24.18 81 ILE B C 1
ATOM 1813 O O . ILE B 1 89 ? -4.849 -16.416 -20.241 1.00 23.83 81 ILE B O 1
ATOM 1818 N N . LYS B 1 90 ? -2.588 -16.562 -20.147 1.00 24.09 82 LYS B N 1
ATOM 1819 C CA . LYS B 1 90 ? -2.527 -17.913 -19.636 1.00 24.31 82 LYS B CA 1
ATOM 1820 C C . LYS B 1 90 ? -3.347 -18.042 -18.332 1.00 23.60 82 LYS B C 1
ATOM 1821 O O . LYS B 1 90 ? -4.038 -19.043 -18.120 1.00 23.57 82 LYS B O 1
ATOM 1827 N N . ILE B 1 91 ? -3.297 -17.018 -17.486 1.00 23.08 83 ILE B N 1
ATOM 1828 C CA . ILE B 1 91 ? -4.004 -17.053 -16.205 1.00 23.10 83 ILE B CA 1
ATOM 1829 C C . ILE B 1 91 ? -5.530 -17.030 -16.439 1.00 23.90 83 ILE B C 1
ATOM 1830 O O . ILE B 1 91 ? -6.289 -17.743 -15.763 1.00 24.64 83 ILE B O 1
ATOM 1835 N N . GLY B 1 92 ? -5.962 -16.221 -17.402 1.00 24.12 84 GLY B N 1
ATOM 1836 C CA . GLY B 1 92 ? -7.355 -16.143 -17.786 1.00 25.01 84 GLY B CA 1
ATOM 1837 C C . GLY B 1 92 ? -7.848 -17.516 -18.175 1.00 25.93 84 GLY B C 1
ATOM 1838 O O . GLY B 1 92 ? -8.878 -17.983 -17.664 1.00 26.18 84 GLY B O 1
ATOM 1839 N N . ARG B 1 93 ? -7.096 -18.160 -19.072 1.00 26.31 85 ARG B N 1
ATOM 1840 C CA . ARG B 1 93 ? -7.331 -19.549 -19.470 1.00 26.38 85 ARG B CA 1
ATOM 1841 C C . ARG B 1 93 ? -7.387 -20.528 -18.273 1.00 25.90 85 ARG B C 1
ATOM 1842 O O . ARG B 1 93 ? -8.299 -21.356 -18.185 1.00 25.72 85 ARG B O 1
ATOM 1850 N N . ASN B 1 94 ? -6.449 -20.412 -17.340 1.00 25.33 86 ASN B N 1
ATOM 1851 C CA . ASN B 1 94 ? -6.474 -21.252 -16.145 1.00 25.10 86 ASN B CA 1
ATOM 1852 C C . ASN B 1 94 ? -7.734 -21.049 -15.302 1.00 25.84 86 ASN B C 1
ATOM 1853 O O . ASN B 1 94 ? -8.281 -22.018 -14.763 1.00 26.36 86 ASN B O 1
ATOM 1858 N N . LEU B 1 95 ? -8.185 -19.798 -15.161 1.00 25.48 87 LEU B N 1
ATOM 1859 C CA . LEU B 1 95 ? -9.341 -19.512 -14.312 1.00 25.19 87 LEU B CA 1
ATOM 1860 C C . LEU B 1 95 ? -10.610 -19.999 -14.966 1.00 25.30 87 LEU B C 1
ATOM 1861 O O . LEU B 1 95 ? -11.516 -20.484 -14.301 1.00 26.18 87 LEU B O 1
ATOM 1866 N N . VAL B 1 96 ? -10.672 -19.870 -16.278 1.00 25.30 88 VAL B N 1
ATOM 1867 C CA . VAL B 1 96 ? -11.882 -20.168 -17.030 1.00 25.56 88 VAL B CA 1
ATOM 1868 C C . VAL B 1 96 ? -12.071 -21.683 -17.278 1.00 25.51 88 VAL B C 1
ATOM 1869 O O . VAL B 1 96 ? -13.175 -22.219 -17.120 1.00 25.21 88 VAL B O 1
ATOM 1873 N N . GLY B 1 97 ? -10.995 -22.365 -17.661 1.00 25.86 89 GLY B N 1
ATOM 1874 C CA . GLY B 1 97 ? -11.045 -23.814 -17.948 1.00 26.77 89 GLY B CA 1
ATOM 1875 C C . GLY B 1 97 ? -10.977 -24.092 -19.434 1.00 27.13 89 GLY B C 1
ATOM 1876 O O . GLY B 1 97 ? -10.829 -23.169 -20.215 1.00 28.11 89 GLY B O 1
ATOM 1877 N N . LEU B 1 98 ? -11.099 -25.351 -19.839 1.00 27.78 90 LEU B N 1
ATOM 1878 C CA . LEU B 1 98 ? -11.002 -25.690 -21.273 1.00 28.10 90 LEU B CA 1
ATOM 1879 C C . LEU B 1 98 ? -12.317 -25.405 -21.971 1.00 28.37 90 LEU B C 1
ATOM 1880 O O . LEU B 1 98 ? -13.359 -25.338 -21.311 1.00 29.03 90 LEU B O 1
ATOM 1885 N N . THR B 1 99 ? -12.262 -25.251 -23.296 1.00 27.81 91 THR B N 1
ATOM 1886 C CA . THR B 1 99 ? -13.437 -24.985 -24.127 1.00 27.35 91 THR B CA 1
ATOM 1887 C C . THR B 1 99 ? -14.675 -25.800 -23.773 1.00 26.73 91 THR B C 1
ATOM 1888 O O . THR B 1 99 ? -15.783 -25.291 -23.734 1.00 27.05 91 THR B O 1
ATOM 1892 N N . SER B 1 100 ? -14.503 -27.074 -23.531 1.00 26.33 92 SER B N 1
ATOM 1893 C CA . SER B 1 100 ? -15.645 -27.874 -23.170 1.00 26.56 92 SER B CA 1
ATOM 1894 C C . SER B 1 100 ? -15.723 -28.080 -21.627 1.00 25.87 92 SER B C 1
ATOM 1895 O O . SER B 1 100 ? -14.788 -28.590 -21.030 1.00 25.73 92 SER B O 1
ATOM 1898 N N . PRO B 1 101 ? -16.841 -27.658 -20.991 1.00 25.30 93 PRO B N 1
ATOM 1899 C CA . PRO B 1 101 ? -16.993 -27.727 -19.539 1.00 24.78 93 PRO B CA 1
ATOM 1900 C C . PRO B 1 101 ? -16.898 -29.144 -18.970 1.00 25.13 93 PRO B C 1
ATOM 1901 O O . PRO B 1 101 ? -16.438 -29.340 -17.829 1.00 25.74 93 PRO B O 1
ATOM 1905 N N . VAL B 1 102 ? -17.327 -30.133 -19.751 1.00 24.82 94 VAL B N 1
ATOM 1906 C CA . VAL B 1 102 ? -17.259 -31.508 -19.297 1.00 24.14 94 VAL B CA 1
ATOM 1907 C C . VAL B 1 102 ? -15.800 -31.921 -19.097 1.00 24.56 94 VAL B C 1
ATOM 1908 O O . VAL B 1 102 ? -15.497 -32.741 -18.239 1.00 24.90 94 VAL B O 1
ATOM 1912 N N A GLU B 1 103 ? -14.919 -31.309 -19.885 0.50 24.72 95 GLU B N 1
ATOM 1913 N N B GLU B 1 103 ? -14.897 -31.341 -19.880 0.50 24.87 95 GLU B N 1
ATOM 1914 C CA A GLU B 1 103 ? -13.480 -31.544 -19.838 0.50 24.75 95 GLU B CA 1
ATOM 1915 C CA B GLU B 1 103 ? -13.472 -31.619 -19.737 0.50 25.04 95 GLU B CA 1
ATOM 1916 C C A GLU B 1 103 ? -12.735 -30.525 -18.969 0.50 24.49 9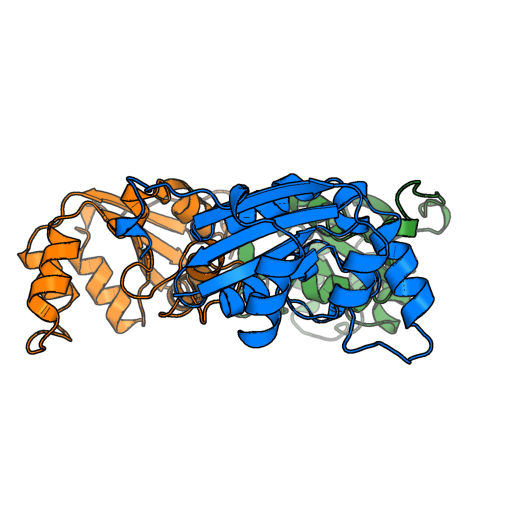5 GLU B C 1
ATOM 1917 C C B GLU B 1 103 ? -12.778 -30.656 -18.769 0.50 24.68 95 GLU B C 1
ATOM 1918 O O A GLU B 1 103 ? -11.511 -30.593 -18.856 0.50 25.01 95 GLU B O 1
ATOM 1919 O O B GLU B 1 103 ? -11.628 -30.887 -18.390 0.50 25.21 95 GLU B O 1
ATOM 1930 N N . SER B 1 104 ? -13.469 -29.591 -18.370 1.00 23.77 96 SER B N 1
ATOM 1931 C CA . SER B 1 104 ? -12.891 -28.595 -17.478 1.00 23.12 96 SER B CA 1
ATOM 1932 C C . SER B 1 104 ? -12.892 -29.051 -16.015 1.00 22.93 96 SER B C 1
ATOM 1933 O O . SER B 1 104 ? -13.924 -29.530 -15.465 1.00 22.73 96 SER B O 1
ATOM 1936 N N . ALA B 1 105 ? -11.757 -28.884 -15.345 1.00 22.21 97 ALA B N 1
ATOM 1937 C CA . ALA B 1 105 ? -11.683 -29.374 -13.966 1.00 21.54 97 ALA B CA 1
ATOM 1938 C C . ALA B 1 105 ? -12.440 -28.450 -12.980 1.00 21.62 97 ALA B C 1
ATOM 1939 O O . ALA B 1 105 ? -12.569 -27.227 -13.228 1.00 21.58 97 ALA B O 1
ATOM 1941 N N . ALA B 1 106 ? -12.916 -29.040 -11.876 1.00 21.11 98 ALA B N 1
ATOM 1942 C CA . ALA B 1 106 ? -13.605 -28.311 -10.821 1.00 21.78 98 ALA B CA 1
ATOM 1943 C C . ALA B 1 106 ? -12.661 -27.210 -10.396 1.00 22.06 98 ALA B C 1
ATOM 1944 O O . ALA B 1 106 ? -11.428 -27.379 -10.481 1.00 22.23 98 ALA B O 1
ATOM 1946 N N . GLY B 1 107 ? -13.227 -26.089 -9.961 1.00 21.55 99 GLY B N 1
ATOM 1947 C CA . GLY B 1 107 ? -12.423 -24.971 -9.518 1.00 20.86 99 GLY B CA 1
ATOM 1948 C C . GLY B 1 107 ? -12.366 -23.920 -10.591 1.00 20.72 99 GLY B C 1
ATOM 1949 O O . GLY B 1 107 ? -12.244 -22.751 -10.284 1.00 21.37 99 GLY B O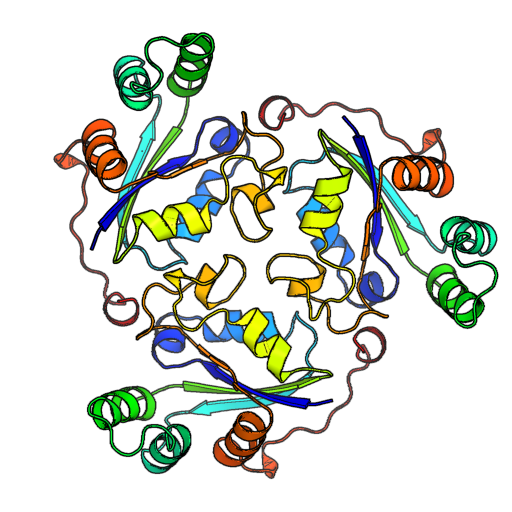 1
ATOM 1950 N N . THR B 1 108 ? -12.451 -24.305 -11.860 1.00 20.39 100 THR B N 1
ATOM 1951 C CA . THR B 1 108 ? -12.462 -23.284 -12.908 1.00 19.62 100 THR B CA 1
ATOM 1952 C C . THR B 1 108 ? -13.896 -22.799 -13.082 1.00 19.64 100 THR B C 1
ATOM 1953 O O . THR B 1 108 ? -14.830 -23.441 -12.586 1.00 19.09 100 THR B O 1
ATOM 1957 N N . ILE B 1 109 ? -14.083 -21.697 -13.812 1.00 19.49 101 ILE B N 1
ATOM 1958 C CA . ILE B 1 109 ? -15.424 -21.198 -14.051 1.00 19.35 101 ILE B CA 1
ATOM 1959 C C . ILE B 1 109 ? -16.274 -22.235 -14.771 1.00 19.52 101 ILE B C 1
ATOM 1960 O O . ILE B 1 109 ? -17.380 -22.577 -14.304 1.00 19.36 101 ILE B O 1
ATOM 1965 N N . ARG B 1 110 ? -15.749 -22.777 -15.866 1.00 19.57 102 ARG B N 1
ATOM 1966 C CA . ARG B 1 110 ? -16.523 -23.754 -16.648 1.00 19.96 102 ARG B CA 1
ATOM 1967 C C . ARG B 1 110 ? -16.668 -25.086 -15.909 1.00 19.84 102 ARG B C 1
ATOM 1968 O O . ARG B 1 110 ? -17.692 -25.761 -16.045 1.00 20.21 102 ARG B O 1
ATOM 1976 N N . GLY B 1 111 ? -15.658 -25.451 -15.110 1.00 18.60 103 GLY B N 1
ATOM 1977 C CA . GLY B 1 111 ? -15.720 -26.689 -14.384 1.00 17.68 103 GLY B CA 1
ATOM 1978 C C . GLY B 1 111 ? -16.745 -26.622 -13.278 1.00 17.70 103 GLY B C 1
ATOM 1979 O O . GLY B 1 111 ? -17.387 -27.614 -12.965 1.00 16.97 103 GLY B O 1
ATOM 1980 N N . ASP B 1 112 ? -16.894 -25.449 -12.663 1.00 18.01 104 ASP B N 1
ATOM 1981 C CA . ASP B 1 112 ? -17.855 -25.291 -11.573 1.00 17.81 104 ASP B CA 1
ATOM 1982 C C . ASP B 1 112 ? -19.290 -25.018 -12.031 1.00 17.78 104 ASP B C 1
ATOM 1983 O O . ASP B 1 112 ? -20.208 -25.479 -11.371 1.00 17.43 104 ASP B O 1
ATOM 1988 N N . PHE B 1 113 ? -19.478 -24.311 -13.153 1.00 17.37 105 PHE B N 1
ATOM 1989 C CA . PHE B 1 113 ? -20.812 -23.843 -13.561 1.00 17.65 105 PHE B CA 1
ATOM 1990 C C . PHE B 1 113 ? -21.288 -24.268 -14.974 1.00 18.29 105 PHE B C 1
ATOM 1991 O O . PHE B 1 113 ? -22.445 -24.035 -15.307 1.00 19.46 105 PHE B O 1
ATOM 1999 N N . GLY B 1 114 ? -20.435 -24.848 -15.814 1.00 18.00 106 GLY B N 1
ATOM 2000 C CA . GLY B 1 114 ? -20.831 -25.132 -17.188 1.00 17.61 106 GLY B CA 1
ATOM 2001 C C . GLY B 1 114 ? -21.145 -26.589 -17.461 1.00 18.97 106 GLY B C 1
ATOM 2002 O O . GLY B 1 114 ? -20.643 -27.485 -16.770 1.00 18.96 106 GLY B O 1
ATOM 2003 N N . VAL B 1 115 ? -21.940 -26.846 -18.505 1.00 19.44 107 VAL B N 1
ATOM 2004 C CA . VAL B 1 115 ? -22.354 -28.206 -18.839 1.00 19.25 107 VAL B CA 1
ATOM 2005 C C . VAL B 1 115 ? -22.023 -28.519 -20.293 1.00 20.32 107 VAL B C 1
ATOM 2006 O O . VAL B 1 115 ? -21.476 -29.566 -20.617 1.00 19.84 107 VAL B O 1
ATOM 2010 N N . VAL B 1 116 ? -22.405 -27.609 -21.173 1.00 21.25 108 VAL B N 1
ATOM 2011 C CA . VAL B 1 116 ? -22.142 -27.779 -22.567 1.00 22.50 108 VAL B CA 1
ATOM 2012 C C . VAL B 1 116 ? -21.370 -26.612 -23.116 1.00 24.39 108 VAL B C 1
ATOM 2013 O O . VAL B 1 116 ? -21.264 -25.539 -22.538 1.00 24.01 108 VAL B O 1
ATOM 2017 N N . LYS B 1 117 ? -20.885 -26.848 -24.315 1.00 27.05 109 LYS B N 1
ATOM 2018 C CA . LYS B 1 117 ? -19.840 -26.056 -24.872 1.00 28.97 109 LYS B CA 1
ATOM 2019 C C . LYS B 1 117 ? -20.377 -24.801 -25.598 1.00 29.02 109 LYS B C 1
ATOM 2020 O O . LYS B 1 117 ? -19.727 -23.747 -25.593 1.00 29.30 109 LYS B O 1
ATOM 2026 N N . ASN B 1 118 ? -21.582 -24.913 -26.169 1.00 28.96 110 ASN B N 1
ATOM 2027 C CA . ASN B 1 118 ? -22.352 -23.761 -26.667 1.00 28.52 110 ASN B CA 1
ATOM 2028 C C . ASN B 1 118 ? -22.727 -22.753 -25.599 1.00 27.09 110 ASN B C 1
ATOM 2029 O O . ASN B 1 118 ? -23.056 -21.607 -25.913 1.00 27.10 110 ASN B O 1
ATOM 2034 N N . PHE B 1 119 ? -22.685 -23.194 -24.344 1.00 25.41 111 PHE B N 1
ATOM 2035 C CA . PHE B 1 119 ? -23.127 -22.395 -23.217 1.00 23.78 111 PHE B CA 1
ATOM 2036 C C . PHE B 1 119 ? -22.061 -22.458 -22.121 1.00 23.69 111 PHE B C 1
ATOM 2037 O O . PHE B 1 119 ? -22.303 -22.942 -20.986 1.00 22.12 111 PHE B O 1
ATOM 2045 N N . ASN B 1 120 ? -20.878 -21.954 -22.475 1.00 23.08 112 ASN B N 1
ATOM 2046 C CA . ASN B 1 120 ? -19.722 -22.092 -21.609 1.00 22.42 112 ASN B CA 1
ATOM 2047 C C . ASN B 1 120 ? -19.334 -20.769 -20.978 1.00 22.30 112 ASN B C 1
ATOM 2048 O O . ASN B 1 120 ? -18.159 -20.551 -20.632 1.00 22.05 112 ASN B O 1
ATOM 2053 N N . ILE B 1 121 ? -20.335 -19.883 -20.882 1.00 22.07 113 ILE B N 1
ATOM 2054 C CA . ILE B 1 121 ? -20.400 -18.837 -19.854 1.00 22.29 113 ILE B CA 1
ATOM 2055 C C . ILE B 1 121 ? -19.549 -17.598 -20.068 1.00 22.91 113 ILE B C 1
ATOM 2056 O O . ILE B 1 121 ? -20.041 -16.474 -19.900 1.00 23.25 113 ILE B O 1
ATOM 2061 N N . VAL B 1 122 ? -18.290 -17.792 -20.442 1.00 23.38 114 VAL B N 1
ATOM 2062 C CA . VAL B 1 122 ? -17.344 -16.702 -20.490 1.00 23.90 114 VAL B CA 1
ATOM 2063 C C . VAL B 1 122 ? -16.292 -16.934 -21.571 1.00 24.45 114 VAL B C 1
ATOM 2064 O O . VAL B 1 122 ? -15.918 -18.064 -21.860 1.00 24.21 114 VAL B O 1
ATOM 2068 N N . HIS B 1 123 ? -15.815 -15.846 -22.155 1.00 25.02 115 HIS B N 1
ATOM 2069 C CA . HIS B 1 123 ? -14.708 -15.910 -23.071 1.00 25.70 115 HIS B CA 1
ATOM 2070 C C . HIS B 1 123 ? -13.414 -15.481 -22.397 1.00 26.10 115 HIS B C 1
ATOM 2071 O O . HIS B 1 123 ? -13.424 -14.559 -21.569 1.00 26.52 115 HIS B O 1
ATOM 2078 N N . ALA B 1 124 ? -12.303 -16.140 -22.748 1.00 26.23 116 ALA B N 1
ATOM 2079 C CA . ALA B 1 124 ? -10.992 -15.599 -22.419 1.00 26.70 116 ALA B CA 1
ATOM 2080 C C . ALA B 1 124 ? -10.048 -15.543 -23.620 1.00 27.32 116 ALA B C 1
ATOM 2081 O O . ALA B 1 124 ? -9.945 -16.483 -24.405 1.00 27.43 116 ALA B O 1
ATOM 2083 N N . SER B 1 125 ? -9.347 -14.428 -23.756 1.00 28.03 117 SER B N 1
ATOM 2084 C CA . SER B 1 125 ? -8.292 -14.348 -24.736 1.00 29.38 117 SER B CA 1
ATOM 2085 C C . SER B 1 125 ? -7.446 -15.634 -24.785 1.00 30.49 117 SER B C 1
ATOM 2086 O O . SER B 1 125 ? -6.992 -16.192 -23.760 1.00 30.22 117 SER B O 1
ATOM 2089 N N . SER B 1 126 ? -7.267 -16.084 -26.011 1.00 31.40 118 SER B N 1
ATOM 2090 C CA . SER B 1 126 ? -6.624 -17.336 -26.333 1.00 33.06 118 SER B CA 1
ATOM 2091 C C . SER B 1 126 ? -5.084 -17.230 -26.399 1.00 33.94 118 SER B C 1
ATOM 2092 O O . SER B 1 126 ? -4.386 -18.157 -26.005 1.00 33.95 118 SER B O 1
ATOM 2095 N N . SER B 1 127 ? -4.568 -16.104 -26.906 1.00 35.23 119 SER B N 1
ATOM 2096 C CA . SER B 1 127 ? -3.123 -15.890 -27.135 1.00 36.14 119 SER B CA 1
ATOM 2097 C C . SER B 1 127 ? -2.802 -14.404 -27.110 1.00 36.51 119 SER B C 1
ATOM 2098 O O . SER B 1 127 ? -3.710 -13.580 -27.076 1.00 37.32 119 SER B O 1
ATOM 2101 N N . ALA B 1 128 ? -1.518 -14.059 -27.147 1.00 37.10 120 ALA B N 1
ATOM 2102 C CA . ALA B 1 128 ? -1.084 -12.649 -27.119 1.00 37.45 120 ALA B CA 1
ATOM 2103 C C . ALA B 1 128 ? -1.686 -11.860 -28.290 1.00 37.60 120 ALA B C 1
ATOM 2104 O O . ALA B 1 128 ? -2.181 -10.737 -28.131 1.00 37.60 120 ALA B O 1
ATOM 2106 N N . GLU B 1 129 ? -1.648 -12.485 -29.458 1.00 38.25 121 GLU B N 1
ATOM 2107 C CA . GLU B 1 129 ? -2.182 -11.937 -30.694 1.00 38.90 121 GLU B CA 1
ATOM 2108 C C . GLU B 1 129 ? -3.678 -11.659 -30.513 1.00 38.28 121 GLU B C 1
ATOM 2109 O O . GLU B 1 129 ? -4.142 -10.529 -30.691 1.00 38.10 121 GLU B O 1
ATOM 2115 N N . ASP B 1 130 ? -4.425 -12.692 -30.120 1.00 37.65 122 ASP B N 1
ATOM 2116 C CA . ASP B 1 130 ? -5.859 -12.554 -29.852 1.00 36.82 122 ASP B CA 1
ATOM 2117 C C . ASP B 1 130 ? -6.187 -11.474 -28.802 1.00 35.99 122 ASP B C 1
ATOM 2118 O O . ASP B 1 130 ? -7.105 -10.681 -28.999 1.00 36.01 122 ASP B O 1
ATOM 2123 N N . ALA B 1 131 ? -5.442 -11.439 -27.700 1.00 34.74 123 ALA B N 1
ATOM 2124 C CA . ALA B 1 131 ? -5.677 -10.446 -26.650 1.00 33.88 123 ALA B CA 1
ATOM 2125 C C . ALA B 1 131 ? -5.567 -8.995 -27.164 1.00 33.75 123 ALA B C 1
ATOM 2126 O O . ALA B 1 131 ? -6.485 -8.181 -26.953 1.00 33.44 123 ALA B O 1
ATOM 2128 N N . ALA B 1 132 ? -4.459 -8.682 -27.845 1.00 33.28 124 ALA B N 1
ATOM 2129 C CA . ALA B 1 132 ? -4.243 -7.339 -28.405 1.00 33.04 124 ALA B CA 1
ATOM 2130 C C . ALA B 1 132 ? -5.372 -6.917 -29.355 1.00 33.07 124 ALA B C 1
ATOM 2131 O O . ALA B 1 132 ? -5.829 -5.771 -29.319 1.00 32.5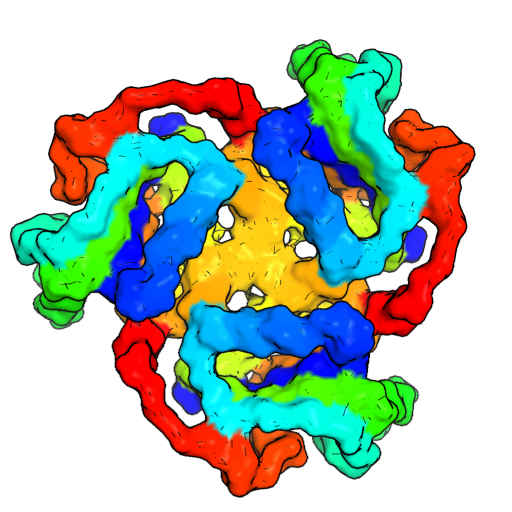6 124 ALA B O 1
ATOM 2133 N N . ARG B 1 133 ? -5.829 -7.850 -30.184 1.00 33.63 125 ARG B N 1
ATOM 2134 C CA . ARG B 1 133 ? -6.937 -7.585 -31.093 1.00 34.97 125 ARG B CA 1
ATOM 2135 C C . ARG B 1 133 ? -8.196 -7.289 -30.280 1.00 35.05 125 ARG B C 1
ATOM 2136 O O . ARG B 1 133 ? -8.832 -6.237 -30.444 1.00 35.69 125 ARG B O 1
ATOM 2144 N N . GLU B 1 134 ? -8.523 -8.206 -29.375 1.00 34.74 126 GLU B N 1
ATOM 2145 C CA . GLU B 1 134 ? -9.765 -8.142 -28.618 1.00 34.43 126 GLU B CA 1
ATOM 2146 C C . GLU B 1 134 ? -9.854 -6.901 -27.719 1.00 34.28 126 GLU B C 1
ATOM 2147 O O . GLU B 1 134 ? -10.890 -6.236 -27.679 1.00 34.45 126 GLU B O 1
ATOM 2153 N N . CYS B 1 135 ? -8.764 -6.561 -27.042 1.00 34.20 127 CYS B N 1
ATOM 2154 C CA . CYS B 1 135 ? -8.729 -5.342 -26.231 1.00 34.35 127 CYS B CA 1
ATOM 2155 C C . CYS B 1 135 ? -8.996 -4.084 -27.066 1.00 34.59 127 CYS B C 1
ATOM 2156 O O . CYS B 1 135 ? -9.882 -3.298 -26.741 1.00 35.28 127 CYS B O 1
ATOM 2159 N N . ALA B 1 136 ? -8.263 -3.915 -28.162 1.00 34.88 128 ALA B N 1
ATOM 2160 C CA . ALA B 1 136 ? -8.439 -2.753 -29.049 1.00 34.74 128 ALA B CA 1
ATOM 2161 C C . ALA B 1 136 ? -9.852 -2.675 -29.608 1.00 34.55 128 ALA B C 1
ATOM 2162 O O . ALA B 1 136 ? -10.363 -1.584 -29.897 1.00 35.24 128 ALA B O 1
ATOM 2164 N N . LEU B 1 137 ? -10.485 -3.833 -29.741 1.00 33.84 129 LEU B N 1
ATOM 2165 C CA . LEU B 1 137 ? -11.757 -3.937 -30.426 1.00 32.84 129 LEU B CA 1
ATOM 2166 C C . LEU B 1 137 ? -12.993 -3.764 -29.539 1.00 32.34 129 LEU B C 1
ATOM 2167 O O . LEU B 1 137 ? -13.946 -3.136 -29.951 1.00 32.49 129 LEU B O 1
ATOM 2172 N N . TRP B 1 138 ? -12.995 -4.317 -28.332 1.00 32.15 130 TRP B N 1
ATOM 2173 C CA . TRP B 1 138 ? -14.185 -4.228 -27.466 1.00 31.56 130 TRP B CA 1
ATOM 2174 C C . TRP B 1 138 ? -14.181 -2.962 -26.604 1.00 31.66 130 TRP B C 1
ATOM 2175 O O . TRP B 1 138 ? -15.200 -2.592 -26.004 1.00 31.32 130 TRP B O 1
ATOM 2186 N N . PHE B 1 139 ? -13.027 -2.312 -26.529 1.00 31.95 131 PHE B N 1
ATOM 2187 C CA . PHE B 1 139 ? -12.876 -1.135 -25.681 1.00 32.75 131 PHE B CA 1
ATOM 2188 C C . PHE B 1 139 ? -12.275 0.023 -26.474 1.00 33.89 131 PHE B C 1
ATOM 2189 O O . PHE B 1 139 ? -11.533 -0.193 -27.452 1.00 34.38 131 PHE B O 1
ATOM 2197 N N . THR B 1 140 ? -12.617 1.250 -26.091 1.00 34.57 132 THR B N 1
ATOM 2198 C CA . THR B 1 140 ? -11.955 2.424 -26.690 1.00 35.43 132 THR B CA 1
ATOM 2199 C C . THR B 1 140 ? -10.860 2.870 -25.726 1.00 36.09 132 THR B C 1
ATOM 2200 O O . THR B 1 140 ? -10.998 2.696 -24.503 1.00 35.66 132 THR B O 1
ATOM 2204 N N . PRO B 1 141 ? -9.766 3.439 -26.268 1.00 36.73 133 PRO B N 1
ATOM 2205 C CA . PRO B 1 141 ? -8.648 3.962 -25.463 1.00 37.05 133 PRO B CA 1
ATOM 2206 C C . PRO B 1 141 ? -9.048 4.685 -24.158 1.00 36.94 133 PRO B C 1
ATOM 2207 O O . PRO B 1 141 ? -8.363 4.566 -23.153 1.00 37.21 133 PRO B O 1
ATOM 2211 N N . GLU B 1 142 ? -10.148 5.420 -24.183 1.00 37.04 134 GLU B N 1
ATOM 2212 C CA . GLU B 1 142 ? -10.551 6.237 -23.046 1.00 37.16 134 GLU B CA 1
ATOM 2213 C C . GLU B 1 142 ? -11.372 5.452 -22.019 1.00 36.04 134 GLU B C 1
ATOM 2214 O O . GLU B 1 142 ? -11.702 5.964 -20.951 1.00 35.81 134 GLU B O 1
ATOM 2220 N N . GLN B 1 143 ? -11.673 4.193 -22.332 1.00 34.38 135 GLN B N 1
ATOM 2221 C CA . GLN B 1 143 ? -12.283 3.304 -21.350 1.00 32.55 135 GLN B CA 1
ATOM 2222 C C . GLN B 1 143 ? -11.248 2.566 -20.481 1.00 31.85 135 GLN B C 1
ATOM 2223 O O . GLN B 1 143 ? -11.605 1.936 -19.485 1.00 30.91 135 GLN B O 1
ATOM 2229 N N . LEU B 1 144 ? -9.971 2.676 -20.847 1.00 31.10 136 LEU B N 1
ATOM 2230 C CA . LEU B 1 144 ? -8.895 2.032 -20.092 1.00 30.99 136 LEU B CA 1
ATOM 2231 C C . LEU B 1 144 ? -8.530 2.921 -18.920 1.00 30.87 136 LEU B C 1
ATOM 2232 O O . LEU B 1 144 ? -8.310 4.118 -19.086 1.00 31.51 136 LEU B O 1
ATOM 2237 N N . VAL B 1 145 ? -8.469 2.328 -17.736 1.00 30.34 137 V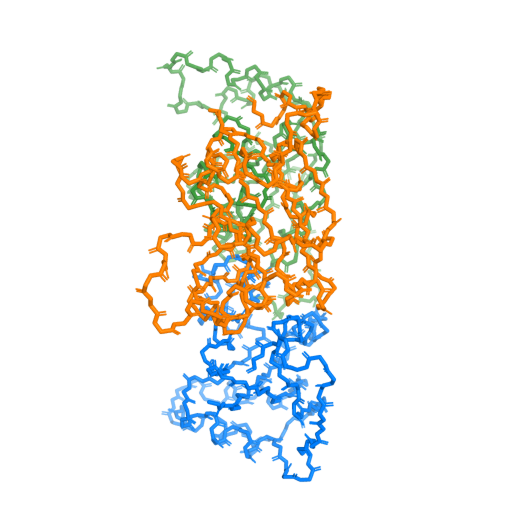AL B N 1
ATOM 2238 C CA . VAL B 1 145 ? -8.288 3.088 -16.516 1.00 30.03 137 VAL B CA 1
ATOM 2239 C C . VAL B 1 145 ? -6.853 2.959 -16.012 1.00 30.61 137 VAL B C 1
ATOM 2240 O O . VAL B 1 145 ? -6.325 1.855 -15.925 1.00 31.39 137 VAL B O 1
ATOM 2244 N N . THR B 1 146 ? -6.221 4.096 -15.731 1.00 30.78 138 THR B N 1
ATOM 2245 C CA . THR B 1 146 ? -4.893 4.125 -15.153 1.00 31.28 138 THR B CA 1
ATOM 2246 C C . THR B 1 146 ? -5.094 4.352 -13.675 1.00 31.09 138 THR B C 1
ATOM 2247 O O . THR B 1 146 ? -5.783 5.305 -13.279 1.00 31.74 138 THR B O 1
ATOM 2251 N N . TRP B 1 147 ? -4.513 3.470 -12.866 1.00 29.98 139 TRP B N 1
ATOM 2252 C CA . TRP B 1 147 ? -4.565 3.602 -11.414 1.00 29.19 139 TRP B CA 1
ATOM 2253 C C . TRP B 1 147 ? -3.471 2.749 -10.776 1.00 29.24 139 TRP B C 1
ATOM 2254 O O . TRP B 1 147 ? -2.840 1.931 -11.456 1.00 28.27 139 TRP B O 1
ATOM 2265 N N . GLU B 1 148 ? -3.255 2.938 -9.476 1.00 29.39 140 GLU B N 1
ATOM 2266 C CA . GLU B 1 148 ? -2.239 2.160 -8.793 1.00 30.82 140 GLU B CA 1
ATOM 2267 C C . GLU B 1 148 ? -2.712 1.539 -7.470 1.00 29.97 140 GLU B C 1
ATOM 2268 O O . GLU B 1 148 ? -3.233 2.234 -6.589 1.00 29.63 140 GLU B O 1
ATOM 2274 N N . ARG B 1 149 ? -2.508 0.235 -7.335 1.00 29.23 141 ARG B N 1
ATOM 2275 C CA . ARG B 1 149 ? -2.885 -0.476 -6.124 1.00 29.34 141 ARG B CA 1
ATOM 2276 C C . ARG B 1 149 ? -1.863 -0.305 -5.009 1.00 29.24 141 ARG B C 1
ATOM 2277 O O . ARG B 1 149 ? -0.687 -0.604 -5.192 1.00 29.15 141 ARG B O 1
ATOM 2285 N N . SER B 1 150 ? -2.303 0.140 -3.842 1.00 28.89 142 SER B N 1
ATOM 2286 C CA . SER B 1 150 ? -1.413 0.160 -2.698 1.00 29.30 142 SER B CA 1
ATOM 2287 C C . SER B 1 150 ? -0.863 -1.233 -2.341 1.00 29.24 142 SER B C 1
ATOM 2288 O O . SER B 1 150 ? 0.273 -1.357 -1.900 1.00 29.97 142 SER B O 1
ATOM 2291 N N . VAL B 1 151 ? -1.665 -2.275 -2.542 1.00 28.55 143 VAL B N 1
ATOM 2292 C CA . VAL B 1 151 ? -1.287 -3.633 -2.179 1.00 27.65 143 VAL B CA 1
ATOM 2293 C C . VAL B 1 151 ? -0.548 -4.310 -3.345 1.00 27.86 143 VAL B C 1
ATOM 2294 O O . VAL B 1 151 ? 0.005 -5.410 -3.205 1.00 28.38 143 VAL B O 1
ATOM 2298 N N . GLY B 1 152 ? -0.501 -3.631 -4.483 1.00 27.30 144 GLY B N 1
ATOM 2299 C CA . GLY B 1 152 ? -0.035 -4.255 -5.721 1.00 27.49 144 GLY B CA 1
ATOM 2300 C C . GLY B 1 152 ? 1.366 -4.831 -5.691 1.00 27.56 144 GLY B C 1
ATOM 2301 O O . GLY B 1 152 ? 1.653 -5.827 -6.384 1.00 27.92 144 GLY B O 1
ATOM 2302 N N . GLY B 1 153 ? 2.245 -4.210 -4.899 1.00 27.21 145 GLY B N 1
ATOM 2303 C CA . GLY B 1 153 ? 3.628 -4.678 -4.753 1.00 26.59 145 GLY B CA 1
ATOM 2304 C C . GLY B 1 153 ? 3.765 -5.978 -3.968 1.00 26.38 145 GLY B C 1
ATOM 2305 O O . GLY B 1 153 ? 4.857 -6.544 -3.883 1.00 25.63 145 GLY B O 1
ATOM 2306 N N . TRP B 1 154 ? 2.649 -6.435 -3.388 1.00 26.22 146 TRP B N 1
ATOM 2307 C CA . TRP B 1 154 ? 2.581 -7.733 -2.707 1.00 25.85 146 TRP B CA 1
ATOM 2308 C C . TRP B 1 154 ? 1.977 -8.821 -3.574 1.00 25.85 146 TRP B C 1
ATOM 2309 O O . TRP B 1 154 ? 1.817 -9.946 -3.102 1.00 25.49 146 TRP B O 1
ATOM 2320 N N . ILE B 1 155 ? 1.650 -8.493 -4.823 1.00 25.77 147 ILE B N 1
ATOM 2321 C CA . ILE B 1 155 ? 1.042 -9.450 -5.736 1.00 26.27 147 ILE B CA 1
ATOM 2322 C C . ILE B 1 155 ? 2.020 -9.795 -6.841 1.00 27.12 147 ILE B C 1
ATOM 2323 O O . ILE B 1 155 ? 2.120 -10.952 -7.238 1.00 27.84 147 ILE B O 1
ATOM 2328 N N . TYR B 1 156 ? 2.715 -8.786 -7.356 1.00 28.09 148 TYR B N 1
ATOM 2329 C CA . TYR B 1 156 ? 3.816 -8.980 -8.318 1.00 28.88 148 TYR B CA 1
ATOM 2330 C C . TYR B 1 156 ? 4.602 -7.708 -8.531 1.00 29.41 148 TYR B C 1
ATOM 2331 O O . TYR B 1 156 ? 5.652 -7.758 -9.181 1.00 30.32 148 TYR B O 1
ATOM 2341 N N . MET C 1 9 ? 0.377 -41.470 9.245 1.00 26.36 1 MET C N 1
ATOM 2342 C CA . MET C 1 9 ? -0.016 -40.356 10.168 1.00 28.05 1 MET C CA 1
ATOM 2343 C C . MET C 1 9 ? 1.085 -39.305 10.267 1.00 28.07 1 MET C C 1
ATOM 2344 O O . MET C 1 9 ? 2.165 -39.584 10.794 1.00 28.48 1 MET C O 1
ATOM 2349 N N . GLU C 1 10 ? 0.814 -38.100 9.756 1.00 27.26 2 GLU C N 1
ATOM 2350 C CA . GLU C 1 10 ? 1.869 -37.096 9.586 1.00 26.07 2 GLU C CA 1
ATOM 2351 C C . GLU C 1 10 ? 1.498 -35.740 10.165 1.00 25.58 2 GLU C C 1
ATOM 2352 O O . GLU C 1 10 ? 0.326 -35.478 10.426 1.00 25.93 2 GLU C O 1
ATOM 2358 N N . ARG C 1 11 ? 2.500 -34.891 10.362 1.00 24.47 3 ARG C N 1
ATOM 2359 C CA . ARG C 1 11 ? 2.280 -33.498 10.707 1.00 24.29 3 ARG C CA 1
ATOM 2360 C C . ARG C 1 11 ? 2.988 -32.645 9.679 1.00 23.72 3 ARG C C 1
ATOM 2361 O O . ARG C 1 11 ? 4.118 -32.936 9.303 1.00 24.32 3 ARG C O 1
ATOM 2369 N N . THR C 1 12 ? 2.314 -31.633 9.151 1.00 23.24 4 THR C N 1
ATOM 2370 C CA . THR C 1 12 ? 2.966 -30.798 8.151 1.00 22.46 4 THR C CA 1
ATOM 2371 C C . THR C 1 12 ? 2.967 -29.356 8.624 1.00 22.52 4 THR C C 1
ATOM 2372 O O . THR C 1 12 ? 2.060 -28.924 9.356 1.00 22.92 4 THR C O 1
ATOM 2376 N N . TYR C 1 13 ? 4.027 -28.635 8.281 1.00 21.80 5 TYR C N 1
ATOM 2377 C CA . TYR C 1 13 ? 4.130 -27.230 8.663 1.00 21.24 5 TYR C CA 1
ATOM 2378 C C . TYR C 1 13 ? 3.585 -26.352 7.524 1.00 21.13 5 TYR C C 1
ATOM 2379 O O . TYR C 1 13 ? 3.967 -26.502 6.355 1.00 20.56 5 TYR C O 1
ATOM 2388 N N . ILE C 1 14 ? 2.659 -25.465 7.867 1.00 21.01 6 ILE C N 1
ATOM 2389 C CA . ILE C 1 14 ? 2.035 -24.600 6.864 1.00 20.57 6 ILE C CA 1
ATOM 2390 C C . ILE C 1 14 ? 2.188 -23.165 7.354 1.00 21.20 6 ILE C C 1
ATOM 2391 O O . ILE C 1 14 ? 1.964 -22.872 8.554 1.00 20.69 6 ILE C O 1
ATOM 2396 N N . MET C 1 15 ? 2.571 -22.279 6.435 1.00 21.48 7 MET C N 1
ATOM 2397 C CA . MET C 1 15 ? 2.924 -20.913 6.824 1.00 22.25 7 MET C CA 1
ATOM 2398 C C . MET C 1 15 ? 2.400 -19.902 5.829 1.00 21.75 7 MET C C 1
ATOM 2399 O O . MET C 1 15 ? 2.749 -19.929 4.637 1.00 21.60 7 MET C O 1
ATOM 2404 N N . VAL C 1 16 ? 1.535 -19.023 6.322 1.00 21.38 8 VAL C N 1
ATOM 2405 C CA . VAL C 1 16 ? 1.094 -17.899 5.501 1.00 20.61 8 VAL C CA 1
ATOM 2406 C C . VAL C 1 16 ? 2.216 -16.881 5.498 1.00 20.27 8 VAL C C 1
ATOM 2407 O O . VAL C 1 16 ? 2.638 -16.377 6.552 1.00 20.39 8 VAL C O 1
ATOM 2411 N N . LYS C 1 17 ? 2.694 -16.587 4.306 1.00 19.93 9 LYS C N 1
ATOM 2412 C CA . LYS C 1 17 ? 3.828 -15.696 4.125 1.00 20.53 9 LYS C CA 1
ATOM 2413 C C . LYS C 1 17 ? 3.383 -14.238 4.141 1.00 20.94 9 LYS C C 1
ATOM 2414 O O . LYS C 1 17 ? 2.179 -13.961 4.130 1.00 20.55 9 LYS C O 1
ATOM 2420 N N . PRO C 1 18 ? 4.341 -13.286 4.170 1.00 21.47 10 PRO C N 1
ATOM 2421 C CA . PRO C 1 18 ? 3.919 -11.885 4.373 1.00 21.38 10 PRO C CA 1
ATOM 2422 C C . PRO C 1 18 ? 2.988 -11.354 3.294 1.00 21.49 10 PRO C C 1
ATOM 2423 O O . PRO C 1 18 ? 2.066 -10.603 3.614 1.00 22.27 10 PRO C O 1
ATOM 2427 N N . ASP C 1 19 ? 3.191 -11.746 2.036 1.00 21.12 11 ASP C N 1
ATOM 2428 C CA . ASP C 1 19 ? 2.285 -11.319 0.968 1.00 21.02 11 ASP C CA 1
ATOM 2429 C C . ASP C 1 19 ? 0.859 -11.830 1.251 1.00 21.24 11 ASP C C 1
ATOM 2430 O O . ASP C 1 19 ? -0.137 -11.101 1.037 1.00 21.94 11 ASP C O 1
ATOM 2435 N N . GLY C 1 20 ? 0.758 -13.062 1.759 1.00 19.92 12 GLY C N 1
ATOM 2436 C CA . GLY C 1 20 ? -0.537 -13.610 2.142 1.00 19.94 12 GLY C CA 1
ATOM 2437 C C . GLY C 1 20 ? -1.212 -12.865 3.291 1.00 20.07 12 GLY C C 1
ATOM 2438 O O . GLY C 1 20 ? -2.443 -12.712 3.334 1.00 20.26 12 GLY C O 1
ATOM 2439 N N . VAL C 1 21 ? -0.406 -12.393 4.223 1.00 19.75 13 VAL C N 1
ATOM 2440 C CA . VAL C 1 21 ? -0.906 -11.683 5.380 1.00 19.70 13 VAL C CA 1
ATOM 2441 C C . VAL C 1 21 ? -1.409 -10.306 4.948 1.00 20.06 13 VAL C C 1
ATOM 2442 O O . VAL C 1 21 ? -2.512 -9.880 5.330 1.00 19.70 13 VAL C O 1
ATOM 2446 N N . GLN 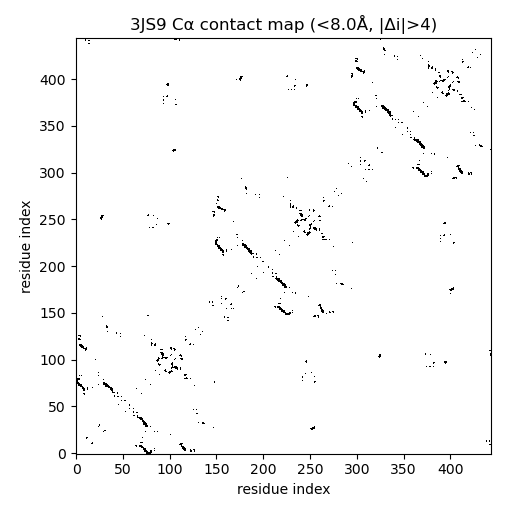C 1 22 ? -0.582 -9.621 4.156 1.00 19.94 14 GLN C N 1
ATOM 2447 C CA . GLN C 1 22 ? -0.897 -8.300 3.611 1.00 19.84 14 GLN C CA 1
ATOM 2448 C C . GLN C 1 22 ? -2.180 -8.287 2.803 1.00 19.88 14 GLN C C 1
ATOM 2449 O O . GLN C 1 22 ? -2.906 -7.279 2.803 1.00 20.08 14 GLN C O 1
ATOM 2455 N N . ARG C 1 23 ? -2.460 -9.403 2.124 1.00 19.24 15 ARG C N 1
ATOM 2456 C CA . ARG C 1 23 ? -3.634 -9.506 1.269 1.00 18.67 15 ARG C CA 1
ATOM 2457 C C . ARG C 1 23 ? -4.891 -10.014 1.980 1.00 18.19 15 ARG C C 1
ATOM 2458 O O . ARG C 1 23 ? -5.927 -10.193 1.351 1.00 18.02 15 ARG C O 1
ATOM 2466 N N . GLY C 1 24 ? -4.819 -10.217 3.285 1.00 17.82 16 GLY C N 1
ATOM 2467 C CA . GLY C 1 24 ? -6.004 -10.640 4.024 1.00 18.83 16 GLY C CA 1
ATOM 2468 C C . GLY C 1 24 ? -6.397 -12.098 3.792 1.00 19.56 16 GLY C C 1
ATOM 2469 O O . GLY C 1 24 ? -7.565 -12.442 3.771 1.00 19.81 16 GLY C O 1
ATOM 2470 N N . LEU C 1 25 ? -5.407 -12.969 3.654 1.00 19.82 17 LEU C N 1
ATOM 2471 C CA . LEU C 1 25 ? -5.662 -14.352 3.281 1.00 19.21 17 LEU C CA 1
ATOM 2472 C C . LEU C 1 25 ? -5.460 -15.371 4.422 1.00 19.03 17 LEU C C 1
ATOM 2473 O O . LEU C 1 25 ? -5.586 -16.579 4.181 1.00 19.72 17 LEU C O 1
ATOM 2478 N N . ILE C 1 26 ? -5.179 -14.915 5.648 1.00 17.89 18 ILE C N 1
ATOM 2479 C CA . ILE C 1 26 ? -4.853 -15.868 6.716 1.00 17.43 18 ILE C CA 1
ATOM 2480 C C . ILE C 1 26 ? -6.060 -16.749 6.932 1.00 17.85 18 ILE C C 1
ATOM 2481 O O . ILE C 1 26 ? -5.930 -17.966 6.956 1.00 18.29 18 ILE C O 1
ATOM 2486 N N . GLY C 1 27 ? -7.234 -16.128 7.054 1.00 17.78 19 GLY C N 1
ATOM 2487 C CA . GLY C 1 27 ? -8.452 -16.829 7.445 1.00 17.19 19 GLY C CA 1
ATOM 2488 C C . GLY C 1 27 ? -8.878 -17.817 6.392 1.00 17.37 19 GLY C C 1
ATOM 2489 O O . GLY C 1 27 ? -9.205 -18.960 6.701 1.00 16.58 19 GLY C O 1
ATOM 2490 N N . GLU C 1 28 ? -8.834 -17.371 5.136 1.00 17.47 20 GLU C N 1
ATOM 2491 C CA . GLU C 1 28 ? -9.192 -18.177 3.982 1.00 16.86 20 GLU C CA 1
ATOM 2492 C C . GLU C 1 28 ? -8.354 -19.449 3.961 1.00 16.89 20 GLU C C 1
ATOM 2493 O O . GLU C 1 28 ? -8.870 -20.523 3.675 1.00 16.43 20 GLU C O 1
ATOM 2499 N N . ILE C 1 29 ? -7.066 -19.321 4.291 1.00 17.09 21 ILE C N 1
ATOM 2500 C CA . ILE C 1 29 ? -6.125 -20.445 4.252 1.00 16.95 21 ILE C CA 1
ATOM 2501 C C . ILE C 1 29 ? -6.331 -21.396 5.434 1.00 17.78 21 ILE C C 1
ATOM 2502 O O . ILE C 1 29 ? -6.428 -22.623 5.251 1.00 17.42 21 ILE C O 1
ATOM 2507 N N . LEU C 1 30 ? -6.391 -20.845 6.649 1.00 17.85 22 LEU C N 1
ATOM 2508 C CA . LEU C 1 30 ? -6.746 -21.663 7.785 1.00 18.52 22 LEU C CA 1
ATOM 2509 C C . LEU C 1 30 ? -8.047 -22.467 7.472 1.00 19.22 22 LEU C C 1
ATOM 2510 O O . LEU C 1 30 ? -8.117 -23.668 7.721 1.00 19.38 22 LEU C O 1
ATOM 2515 N N . LYS C 1 31 ? -9.035 -21.800 6.876 1.00 19.21 23 LYS C N 1
ATOM 2516 C CA . LYS C 1 31 ? -10.355 -22.375 6.636 1.00 19.36 23 LYS C CA 1
ATOM 2517 C C . LYS C 1 31 ? -10.276 -23.587 5.693 1.00 18.74 23 LYS C C 1
ATOM 2518 O O . LYS C 1 31 ? -10.957 -24.617 5.883 1.00 18.61 23 LYS C O 1
ATOM 2524 N N . ARG C 1 32 ? -9.415 -23.473 4.698 1.00 18.12 24 ARG C N 1
ATOM 2525 C CA . ARG C 1 32 ? -9.269 -24.538 3.712 1.00 17.15 24 ARG C CA 1
ATOM 2526 C C . ARG C 1 32 ? -8.678 -25.774 4.356 1.00 17.28 24 ARG C C 1
ATOM 2527 O O . ARG C 1 32 ? -9.147 -26.873 4.112 1.00 17.58 24 ARG C O 1
ATOM 2535 N N . PHE C 1 33 ? -7.671 -25.593 5.205 1.00 17.18 25 PHE C N 1
ATOM 2536 C CA . PHE C 1 33 ? -7.081 -26.718 5.882 1.00 17.21 25 PHE C CA 1
ATOM 2537 C C . PHE C 1 33 ? -8.049 -27.323 6.876 1.00 17.38 25 PHE C C 1
ATOM 2538 O O . PHE C 1 33 ? -8.137 -28.535 6.992 1.00 17.26 25 PHE C O 1
ATOM 2546 N N . GLU C 1 34 ? -8.828 -26.477 7.536 1.00 17.52 26 GLU C N 1
ATOM 2547 C CA . GLU C 1 34 ? -9.812 -26.936 8.518 1.00 17.40 26 GLU C CA 1
ATOM 2548 C C . GLU C 1 34 ? -10.922 -27.705 7.798 1.00 17.64 26 GLU C C 1
ATOM 2549 O O . GLU C 1 34 ? -11.249 -28.807 8.216 1.00 17.52 26 GLU C O 1
ATOM 2555 N N . MET C 1 35 ? -11.442 -27.138 6.700 1.00 17.78 27 MET C N 1
ATOM 2556 C CA A MET C 1 35 ? -12.502 -27.823 5.958 0.50 17.72 27 MET C CA 1
ATOM 2557 C CA B MET C 1 35 ? -12.445 -27.750 5.772 0.50 18.42 27 MET C CA 1
ATOM 2558 C C . MET C 1 35 ? -12.015 -29.159 5.380 1.00 18.45 27 MET C C 1
ATOM 2559 O O . MET C 1 35 ? -12.813 -30.113 5.322 1.00 18.54 27 MET C O 1
ATOM 2568 N N . LYS C 1 36 ? -10.732 -29.253 4.993 1.00 18.28 28 LYS C N 1
ATOM 2569 C CA . LYS C 1 36 ? -10.161 -30.502 4.473 1.00 18.81 28 LYS C CA 1
ATOM 2570 C C . LYS C 1 36 ? -10.192 -31.686 5.472 1.00 19.26 28 LYS C C 1
ATOM 2571 O O . LYS C 1 36 ? -10.166 -32.838 5.048 1.00 19.32 28 LYS C O 1
ATOM 2577 N N . GLY C 1 37 ? -10.208 -31.404 6.774 1.00 18.54 29 GLY C N 1
ATOM 2578 C CA . GLY C 1 37 ? -10.265 -32.465 7.754 1.00 19.07 29 GLY C CA 1
ATOM 2579 C C . GLY C 1 37 ? -9.013 -32.722 8.590 1.00 19.31 29 GLY C C 1
ATOM 2580 O O . GLY C 1 37 ? -9.063 -33.460 9.579 1.00 20.02 29 GLY C O 1
ATOM 2581 N N . LEU C 1 38 ? -7.892 -32.127 8.214 1.00 18.80 30 LEU C N 1
ATOM 2582 C CA . LEU C 1 38 ? -6.704 -32.219 9.039 1.00 18.65 30 LEU C CA 1
ATOM 2583 C C . LEU C 1 38 ? -6.945 -31.596 10.409 1.00 18.82 30 LEU C C 1
ATOM 2584 O O . LEU C 1 38 ? -7.759 -30.666 10.579 1.00 18.85 30 LEU C O 1
ATOM 2589 N N . LYS C 1 39 ? -6.264 -32.149 11.400 1.00 18.56 31 LYS C N 1
ATOM 2590 C CA . LYS C 1 39 ? -6.411 -31.662 12.756 1.00 18.51 31 LYS C CA 1
ATOM 2591 C C . LYS C 1 39 ? -5.352 -30.620 12.991 1.00 17.96 31 LYS C C 1
ATOM 2592 O O . LYS C 1 39 ? -4.160 -30.894 12.803 1.00 18.19 31 LYS C O 1
ATOM 2598 N N . LEU C 1 40 ? -5.790 -29.418 13.356 1.00 17.60 32 LEU C N 1
ATOM 2599 C CA . LEU C 1 40 ? -4.878 -28.375 13.820 1.00 18.15 32 LEU C CA 1
ATOM 2600 C C . LEU C 1 40 ? -4.208 -28.776 15.132 1.00 18.60 32 LEU C C 1
ATOM 2601 O O . LEU C 1 40 ? -4.884 -29.163 16.099 1.00 17.72 32 LEU C O 1
ATOM 2606 N N . ILE C 1 41 ? -2.881 -28.655 15.148 1.00 18.91 33 ILE C N 1
ATOM 2607 C CA . ILE C 1 41 ? -2.061 -28.954 16.316 1.00 19.13 33 ILE C CA 1
ATOM 2608 C C . ILE C 1 41 ? -1.429 -27.684 16.905 1.00 19.13 33 ILE C C 1
ATOM 2609 O O . ILE C 1 41 ? -1.164 -27.611 18.115 1.00 18.95 33 ILE C O 1
ATOM 2614 N N . ALA C 1 42 ? -1.156 -26.702 16.038 1.00 19.04 34 ALA C N 1
ATOM 2615 C CA . ALA C 1 42 ? -0.360 -25.531 16.412 1.00 18.72 34 ALA C CA 1
ATOM 2616 C C . ALA C 1 42 ? -0.614 -24.347 15.509 1.00 18.78 34 ALA C C 1
ATOM 2617 O O . ALA C 1 42 ? -0.741 -24.501 14.284 1.00 18.98 34 ALA C O 1
ATOM 2619 N N . ALA C 1 43 ? -0.664 -23.156 16.102 1.00 17.95 35 ALA C N 1
ATOM 2620 C CA . ALA C 1 43 ? -0.758 -21.973 15.281 1.00 18.55 35 ALA C CA 1
ATOM 2621 C C . ALA C 1 43 ? -0.378 -20.742 16.072 1.00 18.94 35 ALA C C 1
ATOM 2622 O O . ALA C 1 43 ? -0.716 -20.626 17.259 1.00 19.21 35 ALA C O 1
ATOM 2624 N N . LYS C 1 44 ? 0.326 -19.830 15.404 1.00 18.70 36 LYS C N 1
ATOM 2625 C CA . LYS C 1 44 ? 0.617 -18.523 15.973 1.00 19.35 36 LYS C CA 1
ATOM 2626 C C . LYS C 1 44 ? 0.904 -17.497 14.865 1.00 20.20 36 LYS C C 1
ATOM 2627 O O . LYS C 1 44 ? 1.352 -17.842 13.757 1.00 20.38 36 LYS C O 1
ATOM 2633 N N . PHE C 1 45 ? 0.633 -16.242 15.184 1.00 20.53 37 PHE C N 1
ATOM 2634 C CA . PHE C 1 45 ? 0.986 -15.130 14.333 1.00 21.58 37 PHE C CA 1
ATOM 2635 C C . PHE C 1 45 ? 2.303 -14.608 14.889 1.00 22.76 37 PHE C C 1
ATOM 2636 O O . PHE C 1 45 ? 2.423 -14.462 16.108 1.00 22.68 37 PHE C O 1
ATOM 2644 N N . GLU C 1 46 ? 3.288 -14.332 14.039 1.00 24.10 38 GLU C N 1
ATOM 2645 C CA . GLU C 1 46 ? 4.550 -13.777 14.550 1.00 26.30 38 GLU C CA 1
ATOM 2646 C C . GLU C 1 46 ? 5.374 -12.965 13.547 1.00 27.47 38 GLU C C 1
ATOM 2647 O O . GLU C 1 46 ? 5.186 -13.050 12.307 1.00 27.17 38 GLU C O 1
ATOM 2653 N N . HIS C 1 47 ? 6.287 -12.179 14.126 1.00 28.53 39 HIS C N 1
ATOM 2654 C CA . HIS C 1 47 ? 7.444 -11.636 13.427 1.00 29.63 39 HIS C CA 1
ATOM 2655 C C . HIS C 1 47 ? 8.583 -12.627 13.653 1.00 29.80 39 HIS C C 1
ATOM 2656 O O . HIS C 1 47 ? 9.083 -12.746 14.774 1.00 29.78 39 HIS C O 1
ATOM 2663 N N . PRO C 1 48 ? 8.988 -13.364 12.610 1.00 30.24 40 PRO C N 1
ATOM 2664 C CA . PRO C 1 48 ? 10.021 -14.370 12.838 1.00 30.82 40 PRO C CA 1
ATOM 2665 C C . PRO C 1 48 ? 11.426 -13.765 13.009 1.00 31.45 40 PRO C C 1
ATOM 2666 O O . PRO C 1 48 ? 11.722 -12.700 12.436 1.00 30.99 40 PRO C O 1
ATOM 2670 N N . THR C 1 49 ? 12.266 -14.445 13.798 1.00 32.02 41 THR C N 1
ATOM 2671 C CA . THR C 1 49 ? 13.680 -14.095 13.906 1.00 32.79 41 THR C CA 1
ATOM 2672 C C . THR C 1 49 ? 14.446 -14.541 12.650 1.00 33.24 41 THR C C 1
ATOM 2673 O O . THR C 1 49 ? 14.115 -15.565 12.032 1.00 33.38 41 THR C O 1
ATOM 2677 N N . MET C 1 50 ? 15.452 -13.754 12.264 1.00 33.82 42 MET C N 1
ATOM 2678 C CA . MET C 1 50 ? 16.338 -14.091 11.150 1.00 34.32 42 MET C CA 1
ATOM 2679 C C . MET C 1 50 ? 16.984 -15.466 11.305 1.00 34.01 42 MET C C 1
ATOM 2680 O O . MET C 1 50 ? 17.250 -16.142 10.313 1.00 34.02 42 MET C O 1
ATOM 2685 N N . ASP C 1 51 ? 17.240 -15.880 12.546 1.00 34.00 43 ASP C N 1
ATOM 2686 C CA . ASP C 1 51 ? 17.860 -17.179 12.805 1.00 34.40 43 ASP C CA 1
ATOM 2687 C C . ASP C 1 51 ? 16.976 -18.344 12.327 1.00 33.62 43 ASP C C 1
ATOM 2688 O O . ASP C 1 51 ? 17.435 -19.280 11.654 1.00 33.02 43 ASP C O 1
ATOM 2693 N N . VAL C 1 52 ? 15.696 -18.255 12.663 1.00 32.99 44 VAL C N 1
ATOM 2694 C CA . VAL C 1 52 ? 14.730 -19.256 12.268 1.00 32.34 44 VAL C CA 1
ATOM 2695 C C . VAL C 1 52 ? 14.557 -19.221 10.726 1.00 32.36 44 VAL C C 1
ATOM 2696 O O . VAL C 1 52 ? 14.652 -20.270 10.071 1.00 32.41 44 VAL C O 1
ATOM 2700 N N . VAL C 1 53 ? 14.410 -18.035 10.140 1.00 31.83 45 VAL C N 1
ATOM 2701 C CA . VAL C 1 53 ? 14.318 -17.947 8.668 1.00 32.02 45 VAL C CA 1
ATOM 2702 C C . VAL C 1 53 ? 15.542 -18.566 7.979 1.00 32.55 45 VAL C C 1
ATOM 2703 O O . VAL C 1 53 ? 15.401 -19.369 7.056 1.00 32.35 45 VAL C O 1
ATOM 2707 N N . ALA C 1 54 ? 16.738 -18.203 8.437 1.00 33.40 46 ALA C N 1
ATOM 2708 C CA . ALA C 1 54 ? 17.972 -18.734 7.839 1.00 34.25 46 ALA C CA 1
ATOM 2709 C C . ALA C 1 54 ? 18.041 -20.250 7.921 1.00 34.96 46 ALA C C 1
ATOM 2710 O O . ALA C 1 54 ? 18.425 -20.900 6.950 1.00 35.41 46 ALA C O 1
ATOM 2712 N N . GLN C 1 55 ? 17.643 -20.819 9.061 1.00 35.71 47 GLN C N 1
ATOM 2713 C CA . GLN C 1 55 ? 17.541 -22.264 9.168 1.00 36.54 47 GLN C CA 1
ATOM 2714 C C . GLN C 1 55 ? 16.506 -22.803 8.208 1.00 37.08 47 GLN C C 1
ATOM 2715 O O . GLN C 1 55 ? 16.734 -23.804 7.534 1.00 36.87 47 GLN C O 1
ATOM 2721 N N . HIS C 1 56 ? 15.351 -22.140 8.171 1.00 37.69 48 HIS C N 1
ATOM 2722 C CA . HIS C 1 56 ? 14.272 -22.572 7.310 1.00 38.47 48 HIS C CA 1
ATOM 2723 C C . HIS C 1 56 ? 14.754 -22.704 5.870 1.00 39.42 48 HIS C C 1
ATOM 2724 O O . HIS C 1 56 ? 14.471 -23.692 5.215 1.00 39.31 48 HIS C O 1
ATOM 2731 N N . TYR C 1 57 ? 15.490 -21.716 5.382 1.00 40.74 49 TYR C N 1
ATOM 2732 C CA . TYR C 1 57 ? 15.988 -21.777 4.031 1.00 42.85 49 TYR C CA 1
ATOM 2733 C C . TYR C 1 57 ? 17.426 -22.310 3.888 1.00 44.50 49 TYR C C 1
ATOM 2734 O O . TYR C 1 57 ? 18.116 -21.958 2.933 1.00 44.58 49 TYR C O 1
ATOM 2743 N N . CYS C 1 58 ? 17.866 -23.161 4.815 1.00 46.79 50 CYS C N 1
ATOM 2744 C CA . CYS C 1 58 ? 19.268 -23.639 4.855 1.00 49.19 50 CYS C CA 1
ATOM 2745 C C . CYS C 1 58 ? 19.743 -24.367 3.598 1.00 50.53 50 CYS C C 1
ATOM 2746 O O . CYS C 1 58 ? 20.931 -24.338 3.293 1.00 50.81 50 CYS C O 1
ATOM 2749 N N . GLU C 1 59 ? 18.829 -25.003 2.866 1.00 52.36 51 GLU C N 1
ATOM 2750 C CA . GLU C 1 59 ? 19.219 -25.722 1.659 1.00 54.19 51 GLU C CA 1
ATOM 2751 C C . GLU C 1 59 ? 19.747 -24.761 0.589 1.00 54.83 51 GLU C C 1
ATOM 2752 O O . GLU C 1 59 ? 20.463 -25.179 -0.318 1.00 55.06 51 GLU C O 1
ATOM 2758 N N . HIS C 1 60 ? 19.409 -23.477 0.737 1.00 55.97 52 HIS C N 1
ATOM 2759 C CA . HIS C 1 60 ? 19.839 -22.396 -0.164 1.00 56.88 52 HIS C CA 1
ATOM 2760 C C . HIS C 1 60 ? 20.943 -21.505 0.435 1.00 57.49 52 HIS C C 1
ATOM 2761 O O . HIS C 1 60 ? 21.216 -20.418 -0.107 1.00 57.78 52 HIS C O 1
ATOM 2768 N N . LYS C 1 61 ? 21.558 -21.954 1.537 1.00 57.94 53 LYS C N 1
ATOM 2769 C CA . LYS C 1 61 ? 22.604 -21.200 2.267 1.00 58.56 53 LYS C CA 1
ATOM 2770 C C . LYS C 1 61 ? 23.576 -20.419 1.360 1.00 59.07 53 LYS C C 1
ATOM 2771 O O . LYS C 1 61 ? 23.810 -19.222 1.569 1.00 59.04 53 LYS C O 1
ATOM 2773 N N . ASP C 1 62 ? 24.130 -21.092 0.354 1.00 59.59 54 ASP C N 1
ATOM 2774 C CA . ASP C 1 62 ? 25.101 -20.455 -0.534 1.00 60.21 54 ASP C CA 1
ATOM 2775 C C . ASP C 1 62 ? 24.487 -20.250 -1.915 1.00 60.45 54 ASP C C 1
ATOM 2776 O O . ASP C 1 62 ? 24.839 -20.948 -2.865 1.00 60.72 54 ASP C O 1
ATOM 2778 N N . LYS C 1 63 ? 23.549 -19.309 -2.008 1.00 60.67 55 LYS C N 1
ATOM 2779 C CA . LYS C 1 63 ? 22.955 -18.912 -3.297 1.00 60.88 55 LYS C CA 1
ATOM 2780 C C . LYS C 1 63 ? 22.708 -17.394 -3.365 1.00 60.75 55 LYS C C 1
ATOM 2781 O O . LYS C 1 63 ? 22.615 -16.745 -2.321 1.00 60.57 55 LYS C O 1
ATOM 2787 N N . PRO C 1 64 ? 22.615 -16.822 -4.590 1.00 60.65 56 PRO C N 1
ATOM 2788 C CA . PRO C 1 64 ? 22.553 -15.356 -4.702 1.00 60.54 56 PRO C CA 1
ATOM 2789 C C . PRO C 1 64 ? 21.330 -14.725 -4.007 1.00 60.34 56 PRO C C 1
ATOM 2790 O O . PRO C 1 64 ? 21.495 -13.836 -3.165 1.00 60.48 56 PRO C O 1
ATOM 2794 N N . PHE C 1 65 ? 20.132 -15.205 -4.345 1.00 59.83 57 PHE C N 1
ATOM 2795 C CA . PHE C 1 65 ? 18.866 -14.679 -3.810 1.00 59.36 57 PHE C CA 1
ATOM 2796 C C . PHE C 1 65 ? 18.633 -14.889 -2.288 1.00 58.61 57 PHE C C 1
ATOM 2797 O O . PHE C 1 65 ? 17.706 -14.294 -1.714 1.00 58.67 57 PHE C O 1
ATOM 2805 N N . PHE C 1 66 ? 19.465 -15.724 -1.657 1.00 57.24 58 PHE C N 1
ATOM 2806 C CA . PHE C 1 66 ? 19.343 -16.089 -0.233 1.00 56.20 58 PHE C CA 1
ATOM 2807 C C . PHE C 1 66 ? 19.127 -14.919 0.731 1.00 55.38 58 PHE C C 1
ATOM 2808 O O . PHE C 1 66 ? 18.246 -14.980 1.585 1.00 55.20 58 PHE C O 1
ATOM 2816 N N . LYS C 1 67 ? 19.929 -13.866 0.597 1.00 54.57 59 LYS C N 1
ATOM 2817 C CA . LYS C 1 67 ? 19.782 -12.666 1.427 1.00 53.87 59 LYS C CA 1
ATOM 2818 C C . LYS C 1 67 ? 18.366 -12.057 1.315 1.00 53.37 59 LYS C C 1
ATOM 2819 O O . LYS C 1 67 ? 17.703 -11.810 2.331 1.00 52.88 59 LYS C O 1
ATOM 2821 N N . ASP C 1 68 ? 17.919 -11.835 0.074 1.00 52.77 60 ASP C N 1
ATOM 2822 C CA . ASP C 1 68 ? 16.641 -11.173 -0.216 1.00 52.29 60 ASP C CA 1
ATOM 2823 C C . ASP C 1 68 ? 15.444 -11.989 0.285 1.00 51.56 60 ASP C C 1
ATOM 2824 O O . ASP C 1 68 ? 14.485 -11.433 0.832 1.00 51.63 60 ASP C O 1
ATOM 2829 N N . LEU C 1 69 ? 15.517 -13.302 0.074 1.00 50.31 61 LEU C N 1
ATOM 2830 C CA . LEU C 1 69 ? 14.522 -14.242 0.548 1.00 49.13 61 LEU C CA 1
ATOM 2831 C C . LEU C 1 69 ? 14.461 -14.285 2.080 1.00 48.62 61 LEU C C 1
ATOM 2832 O O . LEU C 1 69 ? 13.382 -14.272 2.669 1.00 49.11 61 LEU C O 1
ATOM 2837 N N . CYS C 1 70 ? 15.610 -14.327 2.730 1.00 47.45 62 CYS C N 1
ATOM 2838 C CA . CYS C 1 70 ? 15.623 -14.305 4.180 1.00 46.46 62 CYS C CA 1
ATOM 2839 C C . CYS C 1 70 ? 15.014 -13.022 4.747 1.00 45.53 62 CYS C C 1
ATOM 2840 O O . CYS C 1 70 ? 14.221 -13.078 5.681 1.00 45.10 62 CYS C O 1
ATOM 2843 N N . ASP C 1 71 ? 15.383 -11.878 4.170 1.00 44.88 63 ASP C N 1
ATOM 2844 C CA . ASP C 1 71 ? 14.920 -10.561 4.646 1.00 44.10 63 ASP C CA 1
ATOM 2845 C C . ASP C 1 71 ? 13.410 -10.446 4.479 1.00 43.34 63 ASP C C 1
ATOM 2846 O O . ASP C 1 71 ? 12.706 -9.896 5.345 1.00 43.36 63 ASP C O 1
ATOM 2851 N N . PHE C 1 72 ? 12.931 -10.970 3.352 1.00 41.61 64 PHE C N 1
ATOM 2852 C CA . PHE C 1 72 ? 11.545 -10.904 3.016 1.00 40.29 64 PHE C CA 1
ATOM 2853 C C . PHE C 1 72 ? 10.697 -11.568 4.095 1.00 39.50 64 PHE C C 1
ATOM 2854 O O . PHE C 1 72 ? 9.730 -10.963 4.587 1.00 38.93 64 PHE C O 1
ATOM 2862 N N . ILE C 1 73 ? 11.061 -12.796 4.472 1.00 38.14 65 ILE C N 1
ATOM 2863 C CA . ILE C 1 73 ? 10.305 -13.496 5.509 1.00 37.27 65 ILE C CA 1
ATOM 2864 C C . ILE C 1 73 ? 10.584 -12.975 6.908 1.00 36.72 65 ILE C C 1
ATOM 2865 O O . ILE C 1 73 ? 9.646 -12.757 7.667 1.00 36.25 65 ILE C O 1
ATOM 2870 N N . SER C 1 74 ? 11.847 -12.735 7.254 1.00 36.26 66 SER C N 1
ATOM 2871 C CA . SER C 1 74 ? 12.134 -12.236 8.606 1.00 36.05 66 SER C CA 1
ATOM 2872 C C . SER C 1 74 ? 11.442 -10.894 8.896 1.00 35.15 66 SER C C 1
ATOM 2873 O O . SER C 1 74 ? 10.976 -10.665 10.025 1.00 34.88 66 SER C O 1
ATOM 2876 N N . HIS C 1 75 ? 11.329 -10.035 7.877 1.00 34.08 67 HIS C N 1
ATOM 2877 C CA . HIS C 1 75 ? 10.610 -8.759 8.042 1.00 34.00 67 HIS C CA 1
ATOM 2878 C C . HIS C 1 75 ? 9.155 -9.043 8.426 1.00 33.12 67 HIS C C 1
ATOM 2879 O O . HIS C 1 75 ? 8.567 -8.316 9.236 1.00 33.61 67 HIS C O 1
ATOM 2886 N N . GLY C 1 76 ? 8.596 -10.111 7.850 1.00 31.45 68 GLY C N 1
ATOM 2887 C CA . GLY C 1 76 ? 7.329 -10.666 8.297 1.00 29.72 68 GLY C CA 1
ATOM 2888 C C . GLY C 1 76 ? 6.177 -9.761 7.955 1.00 28.74 68 GLY C C 1
ATOM 2889 O O . GLY C 1 76 ? 6.291 -8.942 7.043 1.00 29.16 68 GLY C O 1
ATOM 2890 N N . PRO C 1 77 ? 5.043 -9.924 8.649 1.00 27.58 69 PRO C N 1
ATOM 2891 C CA . PRO C 1 77 ? 4.755 -11.000 9.602 1.00 26.56 69 PRO C CA 1
ATOM 2892 C C . PRO C 1 77 ? 4.386 -12.300 8.889 1.00 25.66 69 PRO C C 1
ATOM 2893 O O . PRO C 1 77 ? 4.106 -12.290 7.674 1.00 25.60 69 PRO C O 1
ATOM 2897 N N . VAL C 1 78 ? 4.383 -13.405 9.636 1.00 24.21 70 VAL C N 1
ATOM 2898 C CA . VAL C 1 78 ? 3.937 -14.686 9.109 1.00 22.82 70 VAL C CA 1
ATOM 2899 C C . VAL C 1 78 ? 2.890 -15.291 10.019 1.00 22.59 70 VAL C C 1
ATOM 2900 O O . VAL C 1 78 ? 2.786 -14.903 11.200 1.00 23.26 70 VAL C O 1
ATOM 2904 N N . PHE C 1 79 ? 2.103 -16.238 9.486 1.00 21.73 71 PHE C N 1
ATOM 2905 C CA . PHE C 1 79 ? 1.206 -17.028 10.333 1.00 20.36 71 PHE C CA 1
ATOM 2906 C C . PHE C 1 79 ? 1.581 -18.516 10.232 1.00 20.64 71 PHE C C 1
ATOM 2907 O O . PHE C 1 79 ? 1.544 -19.115 9.149 1.00 21.63 71 PHE C O 1
ATOM 2915 N N . CYS C 1 80 ? 1.993 -19.095 11.355 1.00 20.51 72 CYS C N 1
ATOM 2916 C CA . CYS C 1 80 ? 2.547 -20.456 11.377 1.00 20.33 72 CYS C CA 1
ATOM 2917 C C . CYS C 1 80 ? 1.492 -21.446 11.837 1.00 20.34 72 CYS C C 1
ATOM 2918 O O . CYS C 1 80 ? 0.771 -21.176 12.798 1.00 20.90 72 CYS C O 1
ATOM 2921 N N . MET C 1 81 ? 1.404 -22.590 11.162 1.00 19.90 73 MET C N 1
ATOM 2922 C CA . MET C 1 81 ? 0.490 -23.663 11.595 1.00 19.88 73 MET C CA 1
ATOM 2923 C C . MET C 1 81 ? 1.155 -25.041 11.486 1.00 19.87 73 MET C C 1
ATOM 2924 O O . MET C 1 81 ? 2.038 -25.246 10.613 1.00 20.59 73 MET C O 1
ATOM 2929 N N . ILE C 1 82 ? 0.728 -25.969 12.353 1.00 18.75 74 ILE C N 1
ATOM 2930 C CA . ILE C 1 82 ? 0.987 -27.396 12.164 1.00 17.79 74 ILE C CA 1
ATOM 2931 C C . ILE C 1 82 ? -0.373 -28.102 12.032 1.00 17.86 74 ILE C C 1
ATOM 2932 O O . ILE C 1 82 ? -1.259 -27.935 12.878 1.00 18.01 74 ILE C O 1
ATOM 2937 N N . TRP C 1 83 ? -0.504 -28.902 10.983 1.00 17.51 75 TRP C N 1
ATOM 2938 C CA . TRP C 1 83 ? -1.685 -29.707 10.721 1.00 18.29 75 TRP C CA 1
ATOM 2939 C C . TRP C 1 83 ? -1.352 -31.215 10.692 1.00 18.87 75 TRP C C 1
ATOM 2940 O O . TRP C 1 83 ? -0.347 -31.625 10.098 1.00 18.53 75 TRP C O 1
ATOM 2951 N N . GLU C 1 84 ? -2.214 -32.024 11.316 1.00 19.29 76 GLU C N 1
ATOM 2952 C CA . GLU C 1 84 ? -2.032 -33.472 11.420 1.00 19.79 76 GLU C CA 1
ATOM 2953 C C . GLU C 1 84 ? -3.031 -34.269 10.583 1.00 20.33 76 GLU C C 1
ATOM 2954 O O . GLU C 1 84 ? -4.212 -33.891 10.500 1.00 21.35 76 GLU C O 1
ATOM 2960 N N . GLY C 1 85 ? -2.572 -35.375 9.980 1.00 20.27 77 GLY C N 1
ATOM 2961 C CA . GLY C 1 85 ? -3.467 -36.426 9.485 1.00 20.18 77 GLY C CA 1
ATOM 2962 C C . GLY C 1 85 ? -2.763 -37.444 8.593 1.00 20.73 77 GLY C C 1
ATOM 2963 O O . GLY C 1 85 ? -1.584 -37.256 8.242 1.00 21.52 77 GLY C O 1
ATOM 2964 N N . PRO C 1 86 ? -3.473 -38.523 8.198 1.00 19.83 78 PRO C N 1
ATOM 2965 C CA . PRO C 1 86 ? -2.856 -39.435 7.235 1.00 19.35 78 PRO C CA 1
ATOM 2966 C C . PRO C 1 86 ? -2.489 -38.645 5.994 1.00 19.73 78 PRO C C 1
ATOM 2967 O O . PRO C 1 86 ? -3.356 -37.993 5.396 1.00 20.45 78 PRO C O 1
ATOM 2971 N N . GLU C 1 87 ? -1.214 -38.710 5.617 1.00 19.89 79 GLU C N 1
ATOM 2972 C CA . GLU C 1 87 ? -0.668 -38.094 4.403 1.00 19.06 79 GLU C CA 1
ATOM 2973 C C . GLU C 1 87 ? -0.832 -36.582 4.380 1.00 18.82 79 GLU C C 1
ATOM 2974 O O . GLU C 1 87 ? -0.963 -35.953 3.299 1.00 18.73 79 GLU C O 1
ATOM 2980 N N . ALA C 1 88 ? -0.782 -35.992 5.577 1.00 17.70 80 ALA C N 1
ATOM 2981 C CA . ALA C 1 88 ? -0.960 -34.568 5.710 1.00 17.69 80 ALA C CA 1
ATOM 2982 C C . ALA C 1 88 ? -0.007 -33.800 4.786 1.00 18.49 80 ALA C C 1
ATOM 2983 O O . ALA C 1 88 ? -0.387 -32.751 4.221 1.00 18.11 80 ALA C O 1
ATOM 2985 N N . ILE C 1 89 ? 1.216 -34.324 4.610 1.00 18.60 81 ILE C N 1
ATOM 2986 C CA . ILE C 1 89 ? 2.229 -33.600 3.868 1.00 18.32 81 ILE C CA 1
ATOM 2987 C C . ILE C 1 89 ? 1.816 -33.494 2.402 1.00 18.81 81 ILE C C 1
ATOM 2988 O O . ILE C 1 89 ? 1.803 -32.397 1.804 1.00 18.33 81 ILE C O 1
ATOM 2993 N N . LYS C 1 90 ? 1.408 -34.625 1.842 1.00 19.03 82 LYS C N 1
ATOM 2994 C CA . LYS C 1 90 ? 0.950 -34.623 0.467 1.00 19.41 82 LYS C CA 1
ATOM 2995 C C . LYS C 1 90 ? -0.316 -33.766 0.351 1.00 19.30 82 LYS C C 1
ATOM 2996 O O . LYS C 1 90 ? -0.491 -33.038 -0.633 1.00 18.69 82 LYS C O 1
ATOM 3002 N N . ILE C 1 91 ? -1.176 -33.842 1.372 1.00 19.01 83 ILE C N 1
ATOM 3003 C CA . ILE C 1 91 ? -2.414 -33.087 1.366 1.00 19.24 83 ILE C CA 1
ATOM 3004 C C . ILE C 1 91 ? -2.137 -31.571 1.386 1.00 19.75 83 ILE C C 1
ATOM 3005 O O . ILE C 1 91 ? -2.761 -30.806 0.638 1.00 19.48 83 ILE C O 1
ATOM 3010 N N . GLY C 1 92 ? -1.165 -31.159 2.197 1.00 19.94 84 GLY C N 1
ATOM 3011 C CA . GLY C 1 92 ? -0.682 -29.787 2.200 1.00 20.38 84 GLY C CA 1
ATOM 3012 C C . GLY C 1 92 ? -0.280 -29.318 0.808 1.00 21.24 84 GLY C C 1
ATOM 3013 O O . GLY C 1 92 ? -0.699 -28.251 0.363 1.00 21.27 84 GLY C O 1
ATOM 3014 N N . ARG C 1 93 ? 0.539 -30.100 0.111 1.00 21.94 85 ARG C N 1
ATOM 3015 C CA . ARG C 1 93 ? 0.969 -29.725 -1.241 1.00 22.17 85 ARG C CA 1
ATOM 3016 C C . ARG C 1 93 ? -0.251 -29.615 -2.150 1.00 21.76 85 ARG C C 1
ATOM 3017 O O . ARG C 1 93 ? -0.347 -28.691 -2.965 1.00 22.26 85 ARG C O 1
ATOM 3025 N N . ASN C 1 94 ? -1.191 -30.544 -1.995 1.00 21.02 86 ASN C N 1
ATOM 3026 C CA . ASN C 1 94 ? -2.385 -30.594 -2.836 1.00 20.18 86 ASN C CA 1
ATOM 3027 C C . ASN C 1 94 ? -3.264 -29.360 -2.680 1.00 20.45 86 ASN C C 1
ATOM 3028 O O . ASN C 1 94 ? -3.929 -28.957 -3.661 1.00 20.94 86 ASN C O 1
ATOM 3033 N N . LEU C 1 95 ? -3.319 -28.802 -1.461 1.00 19.19 87 LEU C N 1
ATOM 3034 C CA . LEU C 1 95 ? -4.213 -27.682 -1.186 1.00 19.24 87 LEU C CA 1
ATOM 3035 C C . LEU C 1 95 ? -3.585 -26.354 -1.650 1.00 19.85 87 LEU C C 1
ATOM 3036 O O . LEU C 1 95 ? -4.290 -25.414 -2.092 1.00 19.33 87 LEU C O 1
ATOM 3041 N N . VAL C 1 96 ? -2.259 -26.317 -1.581 1.00 20.01 88 VAL C N 1
ATOM 3042 C CA . VAL C 1 96 ? -1.443 -25.146 -1.890 1.00 21.46 88 VAL C CA 1
ATOM 3043 C C . VAL C 1 96 ? -1.176 -24.981 -3.409 1.00 22.14 88 VAL C C 1
ATOM 3044 O O . VAL C 1 96 ? -1.238 -23.867 -3.924 1.00 22.21 88 VAL C O 1
ATOM 3048 N N . GLY C 1 97 ? -0.901 -26.076 -4.116 1.00 22.91 89 GLY C N 1
ATOM 3049 C CA . GLY C 1 97 ? -0.658 -26.028 -5.574 1.00 24.61 89 GLY C CA 1
ATOM 3050 C C . GLY C 1 97 ? 0.814 -26.100 -5.921 1.00 25.68 89 GLY C C 1
ATOM 3051 O O . GLY C 1 97 ? 1.651 -26.317 -5.050 1.00 26.68 89 GLY C O 1
ATOM 3052 N N . LEU C 1 98 ? 1.156 -25.912 -7.187 1.00 26.47 90 LEU C N 1
ATOM 3053 C CA . LEU C 1 98 ? 2.566 -26.011 -7.588 1.00 26.87 90 LEU C CA 1
ATOM 3054 C C . LEU C 1 98 ? 3.295 -24.752 -7.165 1.00 27.43 90 LEU C C 1
ATOM 3055 O O . LEU C 1 98 ? 2.661 -23.725 -6.928 1.00 28.39 90 LEU C O 1
ATOM 3060 N N . THR C 1 99 ? 4.616 -24.818 -7.072 1.00 27.42 91 THR C N 1
ATOM 3061 C CA . THR C 1 99 ? 5.425 -23.676 -6.650 1.00 27.60 91 THR C CA 1
ATOM 3062 C C . THR C 1 99 ? 5.093 -22.367 -7.395 1.00 26.96 91 THR C C 1
ATOM 3063 O O . THR C 1 99 ? 5.041 -21.290 -6.793 1.00 27.31 91 THR C O 1
ATOM 3067 N N . SER C 1 100 ? 4.845 -22.454 -8.693 1.00 25.92 92 SER C N 1
ATOM 3068 C CA . SER C 1 100 ? 4.539 -21.268 -9.435 1.00 25.53 92 SER C CA 1
ATOM 3069 C C . SER C 1 100 ? 3.023 -21.176 -9.667 1.00 25.19 92 SER C C 1
ATOM 3070 O O . SER C 1 100 ? 2.399 -22.148 -10.121 1.00 25.31 92 SER C O 1
ATOM 3073 N N . PRO C 1 101 ? 2.426 -20.021 -9.316 1.00 24.42 93 PRO C N 1
ATOM 3074 C CA . PRO C 1 101 ? 0.989 -19.847 -9.412 1.00 24.57 93 PRO C CA 1
ATOM 3075 C C . PRO C 1 101 ? 0.381 -19.993 -10.799 1.00 24.81 93 PRO C C 1
ATOM 3076 O O . PRO C 1 101 ? -0.726 -20.500 -10.898 1.00 25.34 93 PRO C O 1
ATOM 3080 N N . VAL C 1 102 ? 1.095 -19.606 -11.848 1.00 25.67 94 VAL C N 1
ATOM 3081 C CA . VAL C 1 102 ? 0.584 -19.707 -13.214 1.00 26.31 94 VAL C CA 1
ATOM 3082 C C . VAL C 1 102 ? 0.428 -21.168 -13.602 1.00 27.29 94 VAL C C 1
ATOM 3083 O O . VAL C 1 102 ? -0.200 -21.511 -14.604 1.00 27.03 94 VAL C O 1
ATOM 3087 N N . GLU C 1 103 ? 0.992 -22.049 -12.791 1.00 28.80 95 GLU C N 1
ATOM 3088 C CA . GLU C 1 103 ? 0.931 -23.471 -13.123 1.00 29.97 95 GLU C CA 1
ATOM 3089 C C . GLU C 1 103 ? 0.030 -24.263 -12.171 1.00 28.70 95 GLU C C 1
ATOM 3090 O O . GLU C 1 103 ? -0.259 -25.437 -12.382 1.00 28.86 95 GLU C O 1
ATOM 3096 N N . SER C 1 104 ? -0.434 -23.586 -11.136 1.00 27.10 96 SER C N 1
ATOM 3097 C CA . SER C 1 104 ? -1.264 -24.197 -10.147 1.00 25.61 96 SER C CA 1
ATOM 3098 C C . SER C 1 104 ? -2.700 -24.221 -10.679 1.00 24.85 96 SER C C 1
ATOM 3099 O O . SER C 1 104 ? -3.159 -23.279 -11.345 1.00 25.14 96 SER C O 1
ATOM 3102 N N . ALA C 1 105 ? -3.433 -25.291 -10.406 1.00 23.16 97 ALA C N 1
ATOM 3103 C CA . ALA C 1 105 ? -4.788 -25.350 -10.921 1.00 21.40 97 ALA C CA 1
ATOM 3104 C C . ALA C 1 105 ? -5.769 -24.568 -10.019 1.00 20.49 97 ALA C C 1
ATOM 3105 O O . ALA C 1 105 ? -5.541 -24.405 -8.807 1.00 19.13 97 ALA C O 1
ATOM 3107 N N . ALA C 1 106 ? -6.819 -24.030 -10.642 1.00 19.59 98 ALA C N 1
ATOM 3108 C CA . ALA C 1 106 ? -7.869 -23.351 -9.913 1.00 18.93 98 ALA C CA 1
ATOM 3109 C C . ALA C 1 106 ? -8.357 -24.332 -8.843 1.00 18.62 98 ALA C C 1
ATOM 3110 O O . ALA C 1 106 ? -8.362 -25.555 -9.059 1.00 17.70 98 ALA C O 1
ATOM 3112 N N . GLY C 1 107 ? -8.708 -23.808 -7.674 1.00 17.83 99 GLY C N 1
ATOM 3113 C CA . GLY C 1 107 ? -9.066 -24.676 -6.566 1.00 17.33 99 GLY C CA 1
ATOM 3114 C C . GLY C 1 107 ? -7.988 -24.666 -5.518 1.00 17.45 99 GLY C C 1
ATOM 3115 O O . GLY C 1 107 ? -8.286 -24.751 -4.329 1.00 17.65 99 GLY C O 1
ATOM 3116 N N . THR C 1 108 ? -6.734 -24.546 -5.939 1.00 17.49 100 THR C N 1
ATOM 3117 C CA . THR C 1 108 ? -5.640 -24.453 -4.980 1.00 18.17 100 THR C CA 1
ATOM 3118 C C . THR C 1 108 ? -5.492 -23.036 -4.506 1.00 18.83 100 THR C C 1
ATOM 3119 O O . THR C 1 108 ? -6.023 -22.105 -5.147 1.00 19.46 100 THR C O 1
ATOM 3123 N N . ILE C 1 109 ? -4.800 -22.870 -3.373 1.00 18.67 101 ILE C N 1
ATOM 3124 C CA . ILE C 1 109 ? -4.523 -21.552 -2.822 1.00 18.46 101 ILE C CA 1
ATOM 3125 C C . ILE C 1 109 ? -3.754 -20.674 -3.834 1.00 19.34 101 ILE C C 1
ATOM 3126 O O . ILE C 1 109 ? -4.146 -19.527 -4.095 1.00 20.01 101 ILE C O 1
ATOM 3131 N N . ARG C 1 110 ? -2.700 -21.213 -4.434 1.00 19.30 102 ARG C N 1
ATOM 3132 C CA . ARG C 1 110 ? -1.930 -20.439 -5.409 1.00 19.56 102 ARG C CA 1
ATOM 3133 C C . ARG C 1 110 ? -2.696 -20.284 -6.719 1.00 19.65 102 ARG C C 1
ATOM 3134 O O . ARG C 1 110 ? -2.543 -19.282 -7.419 1.00 20.12 102 ARG C O 1
ATOM 3142 N N . GLY C 1 111 ? -3.517 -21.282 -7.049 1.00 18.82 103 GLY C N 1
ATOM 3143 C CA . GLY C 1 111 ? -4.220 -21.277 -8.303 1.00 18.01 103 GLY C CA 1
ATOM 3144 C C . GLY C 1 111 ? -5.306 -20.232 -8.235 1.00 18.31 103 GLY C C 1
ATOM 3145 O O . GLY C 1 111 ? -5.653 -19.623 -9.266 1.00 18.07 103 GLY C O 1
ATOM 3146 N N . ASP C 1 112 ? -5.864 -20.035 -7.034 1.00 17.45 104 ASP C N 1
ATOM 3147 C CA . ASP C 1 112 ? -6.953 -19.081 -6.866 1.00 17.48 104 ASP C CA 1
ATOM 3148 C C . ASP C 1 112 ? -6.457 -17.678 -6.558 1.00 17.67 104 ASP C C 1
ATOM 3149 O O . ASP C 1 112 ? -7.180 -16.737 -6.808 1.00 17.26 104 ASP C O 1
ATOM 3154 N N . PHE C 1 113 ? -5.267 -17.545 -5.953 1.00 17.69 105 PHE C N 1
ATOM 3155 C CA . PHE C 1 113 ? -4.878 -16.268 -5.382 1.00 17.82 105 PHE C CA 1
ATOM 3156 C C . PHE C 1 113 ? -3.515 -15.750 -5.801 1.00 18.23 105 PHE C C 1
ATOM 3157 O O . PHE C 1 113 ? -3.211 -14.561 -5.588 1.00 18.30 105 PHE C O 1
ATOM 3165 N N . GLY C 1 114 ? -2.683 -16.617 -6.363 1.00 17.94 106 GLY C N 1
ATOM 3166 C CA . GLY C 1 114 ? -1.328 -16.204 -6.687 1.00 19.15 106 GLY C CA 1
ATOM 3167 C C . GLY C 1 114 ? -1.113 -15.846 -8.141 1.00 19.62 106 GLY C C 1
ATOM 3168 O O . GLY C 1 114 ? -1.825 -16.346 -9.000 1.00 20.26 106 GLY C O 1
ATOM 3169 N N . VAL C 1 115 ? -0.121 -14.995 -8.419 1.00 20.29 107 VAL C N 1
ATOM 3170 C CA . VAL C 1 115 ? 0.235 -14.604 -9.801 1.00 20.42 107 VAL C CA 1
ATOM 3171 C C . VAL C 1 115 ? 1.664 -15.017 -10.150 1.00 20.36 107 VAL C C 1
ATOM 3172 O O . VAL C 1 115 ? 1.875 -15.539 -11.227 1.00 20.77 107 VAL C O 1
ATOM 3176 N N . VAL C 1 116 ? 2.631 -14.810 -9.254 1.00 20.50 108 VAL C N 1
ATOM 3177 C CA . VAL C 1 116 ? 4.059 -15.107 -9.560 1.00 20.98 108 VAL C CA 1
ATOM 3178 C C . VAL C 1 116 ? 4.782 -15.841 -8.423 1.00 22.40 108 VAL C C 1
ATOM 3179 O O . VAL C 1 116 ? 4.376 -15.739 -7.252 1.00 22.16 108 VAL C O 1
ATOM 3183 N N . LYS C 1 117 ? 5.853 -16.570 -8.777 1.00 23.63 109 LYS C N 1
ATOM 3184 C CA . LYS C 1 117 ? 6.563 -17.425 -7.832 1.00 24.76 109 LYS C CA 1
ATOM 3185 C C . LYS C 1 117 ? 6.953 -16.682 -6.554 1.00 25.68 109 LYS C C 1
ATOM 3186 O O . LYS C 1 117 ? 6.779 -17.206 -5.462 1.00 26.41 109 LYS C O 1
ATOM 3188 N N . ASN C 1 118 ? 7.463 -15.460 -6.684 1.00 25.89 110 ASN C N 1
ATOM 3189 C CA . ASN C 1 118 ? 7.982 -14.740 -5.532 1.00 26.07 110 ASN C CA 1
ATOM 3190 C C . ASN C 1 118 ? 6.898 -14.328 -4.531 1.00 25.20 110 ASN C C 1
ATOM 3191 O O . ASN C 1 118 ? 7.203 -14.044 -3.356 1.00 24.94 110 ASN C O 1
ATOM 3196 N N . PHE C 1 119 ? 5.648 -14.274 -5.011 1.00 23.22 111 PHE C N 1
ATOM 3197 C CA . PHE C 1 119 ? 4.501 -13.925 -4.171 1.00 21.53 111 PHE C CA 1
ATOM 3198 C C . PHE C 1 119 ? 3.461 -15.021 -4.180 1.00 20.23 111 PHE C C 1
ATOM 3199 O O . PHE C 1 119 ? 2.297 -14.824 -4.546 1.00 19.62 111 PHE C O 1
ATOM 3207 N N . ASN C 1 120 ? 3.894 -16.190 -3.739 1.00 19.67 112 ASN C N 1
ATOM 3208 C CA . ASN C 1 120 ? 3.060 -17.371 -3.807 1.00 19.19 112 ASN C CA 1
ATOM 3209 C C . ASN C 1 120 ? 2.439 -17.703 -2.465 1.00 19.00 112 ASN C C 1
ATOM 3210 O O . ASN C 1 120 ? 2.114 -18.838 -2.193 1.00 19.46 112 ASN C O 1
ATOM 3215 N N . ILE C 1 121 ? 2.290 -16.671 -1.634 1.00 18.80 113 ILE C N 1
ATOM 3216 C CA . ILE C 1 121 ? 1.261 -16.620 -0.607 1.00 19.15 113 ILE C CA 1
ATOM 3217 C C . ILE C 1 121 ? 1.544 -17.455 0.627 1.00 19.27 113 ILE C C 1
ATOM 3218 O O . ILE C 1 121 ? 1.345 -16.999 1.757 1.00 19.59 113 ILE C O 1
ATOM 3223 N N . VAL C 1 122 ? 1.928 -18.700 0.415 1.00 18.98 114 VAL C N 1
ATOM 3224 C CA . VAL C 1 122 ? 1.862 -19.674 1.491 1.00 18.83 114 VAL C CA 1
ATOM 3225 C C . VAL C 1 122 ? 2.909 -20.713 1.260 1.00 19.27 114 VAL C C 1
ATOM 3226 O O . VAL C 1 122 ? 3.254 -21.017 0.099 1.00 19.15 114 VAL C O 1
ATOM 3230 N N . HIS C 1 123 ? 3.420 -21.248 2.368 1.00 19.82 115 HIS C N 1
ATOM 3231 C CA . HIS C 1 123 ? 4.377 -22.364 2.341 1.00 19.61 115 HIS C CA 1
ATOM 3232 C C . HIS C 1 123 ? 3.776 -23.632 2.925 1.00 19.23 115 HIS C C 1
ATOM 3233 O O . HIS C 1 123 ? 3.112 -23.583 3.962 1.00 19.04 115 HIS C O 1
ATOM 3240 N N . ALA C 1 124 ? 4.044 -24.762 2.267 1.00 19.63 116 ALA C N 1
ATOM 3241 C CA . ALA C 1 124 ? 3.743 -26.095 2.811 1.00 19.69 116 ALA C CA 1
ATOM 3242 C C . ALA C 1 124 ? 4.986 -26.979 2.790 1.00 19.94 116 ALA C C 1
ATOM 3243 O O . ALA C 1 124 ? 5.691 -27.034 1.767 1.00 20.37 116 ALA C O 1
ATOM 3245 N N . SER C 1 125 ? 5.217 -27.721 3.872 1.00 19.73 117 SER C N 1
ATOM 3246 C CA . SER C 1 125 ? 6.296 -28.712 3.907 1.00 20.03 117 SER C CA 1
ATOM 3247 C C . SER C 1 125 ? 6.287 -29.558 2.656 1.00 21.20 117 SER C C 1
ATOM 3248 O O . SER C 1 125 ? 5.242 -30.018 2.161 1.00 20.25 117 SER C O 1
ATOM 3251 N N . SER C 1 126 ? 7.488 -29.795 2.178 1.00 22.51 118 SER C N 1
ATOM 3252 C CA . SER C 1 126 ? 7.689 -30.408 0.893 1.00 24.15 118 SER C CA 1
ATOM 3253 C C . SER C 1 126 ? 7.830 -31.950 0.977 1.00 24.20 118 SER C C 1
ATOM 3254 O O . SER C 1 126 ? 7.528 -32.665 0.013 1.00 24.01 118 SER C O 1
ATOM 3257 N N . SER C 1 127 ? 8.303 -32.443 2.126 1.00 23.77 119 SER C N 1
ATOM 3258 C CA . SER C 1 127 ? 8.570 -33.871 2.337 1.00 23.77 119 SER C CA 1
ATOM 3259 C C . SER C 1 127 ? 8.600 -34.200 3.831 1.00 23.99 119 SER C C 1
ATOM 3260 O O . SER C 1 127 ? 8.603 -33.303 4.687 1.00 23.30 119 SER C O 1
ATOM 3263 N N . ALA C 1 128 ? 8.647 -35.492 4.125 1.00 24.31 120 ALA C N 1
ATOM 3264 C CA . ALA C 1 128 ? 8.674 -35.964 5.504 1.00 25.17 120 ALA C CA 1
ATOM 3265 C C . ALA C 1 128 ? 9.863 -35.336 6.229 1.00 25.32 120 ALA C C 1
ATOM 3266 O O . ALA C 1 128 ? 9.710 -34.774 7.318 1.00 26.23 120 ALA C O 1
ATOM 3268 N N . GLU C 1 129 ? 11.030 -35.399 5.607 1.00 25.40 121 GLU C N 1
ATOM 3269 C CA . GLU C 1 129 ? 12.227 -34.808 6.197 1.00 26.31 121 GLU C CA 1
ATOM 3270 C C . GLU C 1 129 ? 12.068 -33.276 6.453 1.00 25.78 121 GLU C C 1
ATOM 3271 O O . GLU C 1 129 ? 12.323 -32.787 7.566 1.00 25.18 121 GLU C O 1
ATOM 3277 N N . ASP C 1 130 ? 11.611 -32.530 5.451 1.00 25.49 122 ASP C N 1
ATOM 3278 C CA . ASP C 1 130 ? 11.356 -31.108 5.662 1.00 25.69 122 ASP C CA 1
ATOM 3279 C C . ASP C 1 130 ? 10.340 -30.817 6.798 1.00 25.41 122 ASP C C 1
ATOM 3280 O O . ASP C 1 130 ? 10.535 -29.886 7.586 1.00 25.70 122 ASP C O 1
ATOM 3285 N N . ALA C 1 131 ? 9.287 -31.625 6.900 1.00 24.66 123 ALA C N 1
ATOM 3286 C CA . ALA C 1 131 ? 8.215 -31.364 7.835 1.00 24.13 123 ALA C CA 1
ATOM 3287 C C . ALA C 1 131 ? 8.723 -31.611 9.232 1.00 25.00 123 ALA C C 1
ATOM 3288 O O . ALA C 1 131 ? 8.431 -30.825 10.153 1.00 25.52 123 ALA C O 1
ATOM 3290 N N . ALA C 1 132 ? 9.493 -32.692 9.394 1.00 24.76 124 ALA C N 1
ATOM 3291 C CA . ALA C 1 132 ? 10.051 -33.030 10.705 1.00 25.33 124 ALA C CA 1
ATOM 3292 C C . ALA C 1 132 ? 10.916 -31.883 11.220 1.00 25.18 124 ALA C C 1
ATOM 3293 O O . ALA C 1 132 ? 10.847 -31.543 12.400 1.00 24.96 124 ALA C O 1
ATOM 3295 N N . ARG C 1 133 ? 11.745 -31.326 10.332 1.00 24.91 125 ARG C N 1
ATOM 3296 C CA . ARG C 1 133 ? 12.570 -30.159 10.659 1.00 25.48 125 ARG C CA 1
ATOM 3297 C C . ARG C 1 133 ? 11.709 -28.914 10.916 1.00 24.46 125 ARG C C 1
ATOM 3298 O O . ARG C 1 133 ? 11.874 -28.232 11.931 1.00 24.20 125 ARG C O 1
ATOM 3306 N N . GLU C 1 134 ? 10.769 -28.646 10.014 1.00 23.97 126 GLU C N 1
ATOM 3307 C CA . GLU C 1 134 ? 10.015 -27.388 10.080 1.00 23.63 126 GLU C CA 1
ATOM 3308 C C . GLU C 1 134 ? 9.111 -27.317 11.305 1.00 22.89 126 GLU C C 1
ATOM 3309 O O . GLU C 1 134 ? 9.065 -26.286 11.973 1.00 23.13 126 GLU C O 1
ATOM 3315 N N . CYS C 1 135 ? 8.429 -28.412 11.627 1.00 22.20 127 CYS C N 1
ATOM 3316 C CA . CYS C 1 135 ? 7.552 -28.422 12.811 1.00 22.48 127 CYS C CA 1
ATOM 3317 C C . CYS C 1 135 ? 8.299 -28.107 14.121 1.00 22.76 127 CYS C C 1
ATOM 3318 O O . CYS C 1 135 ? 7.791 -27.348 14.943 1.00 22.99 127 C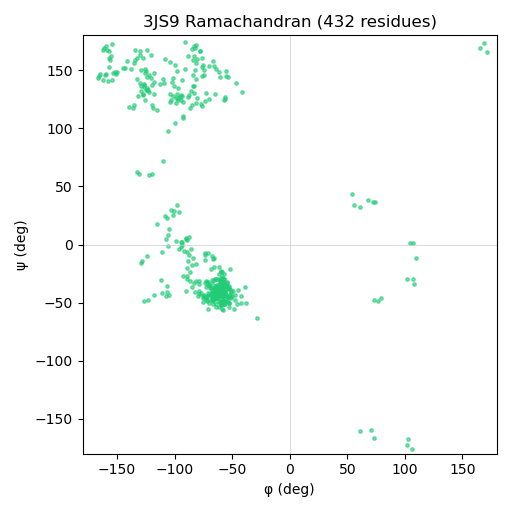YS C O 1
ATOM 3321 N N . ALA C 1 136 ? 9.497 -28.670 14.294 1.00 22.60 128 ALA C N 1
ATOM 3322 C CA . ALA C 1 136 ? 10.279 -28.452 15.513 1.00 22.88 128 ALA C CA 1
ATOM 3323 C C . ALA C 1 136 ? 10.993 -27.095 15.481 1.00 22.96 128 ALA C C 1
ATOM 3324 O O . ALA C 1 136 ? 11.182 -26.465 16.527 1.00 22.16 128 ALA C O 1
ATOM 3326 N N . LEU C 1 137 ? 11.369 -26.648 14.276 1.00 22.62 129 LEU C N 1
ATOM 3327 C CA . LEU C 1 137 ? 12.025 -25.348 14.105 1.00 22.52 129 LEU C CA 1
ATOM 3328 C C . LEU C 1 137 ? 11.131 -24.116 14.391 1.00 22.95 129 LEU C C 1
ATOM 3329 O O . LEU C 1 137 ? 11.524 -23.184 15.118 1.00 23.05 129 LEU C O 1
ATOM 3334 N N . TRP C 1 138 ? 9.923 -24.110 13.832 1.00 23.14 130 TRP C N 1
ATOM 3335 C CA . TRP C 1 138 ? 9.024 -22.975 14.004 1.00 22.38 130 TRP C CA 1
ATOM 3336 C C . TRP C 1 138 ? 8.189 -23.000 15.285 1.00 22.37 130 TRP C C 1
ATOM 3337 O O . TRP C 1 138 ? 7.654 -21.954 15.695 1.00 21.93 130 TRP C O 1
ATOM 3348 N N . PHE C 1 139 ? 8.077 -24.168 15.911 1.00 22.41 131 PHE C N 1
ATOM 3349 C CA . PHE C 1 139 ? 7.260 -24.303 17.120 1.00 23.55 131 PHE C CA 1
ATOM 3350 C C . PHE C 1 139 ? 7.977 -25.048 18.230 1.00 24.60 131 PHE C C 1
ATOM 3351 O O . PHE C 1 139 ? 8.671 -26.037 17.978 1.00 25.25 131 PHE C O 1
ATOM 3359 N N . THR C 1 140 ? 7.775 -24.609 19.467 1.00 25.74 132 THR C N 1
ATOM 3360 C CA . THR C 1 140 ? 8.361 -25.299 20.611 1.00 26.88 132 THR C CA 1
ATOM 3361 C C . THR C 1 140 ? 7.416 -26.453 20.991 1.00 27.65 132 THR C C 1
ATOM 3362 O O . THR C 1 140 ? 6.247 -26.436 20.646 1.00 27.76 132 THR C O 1
ATOM 3366 N N . PRO C 1 141 ? 7.914 -27.471 21.702 1.00 28.52 133 PRO C N 1
ATOM 3367 C CA . PRO C 1 141 ? 6.959 -28.520 22.145 1.00 28.52 133 PRO C CA 1
ATOM 3368 C C . PRO C 1 141 ? 5.775 -27.979 22.983 1.00 28.70 133 PRO C C 1
ATOM 3369 O O . PRO C 1 141 ? 4.657 -28.487 22.894 1.00 29.02 133 PRO C O 1
ATOM 3373 N N . GLU C 1 142 ? 6.007 -26.946 23.777 1.00 28.94 134 GLU C N 1
ATOM 3374 C CA . GLU C 1 142 ? 4.935 -26.362 24.593 1.00 29.29 134 GLU C CA 1
ATOM 3375 C C . GLU C 1 142 ? 3.745 -25.853 23.739 1.00 28.25 134 GLU C C 1
ATOM 3376 O O . GLU C 1 142 ? 2.643 -25.711 24.238 1.00 28.70 134 GLU C O 1
ATOM 3382 N N . GLN C 1 143 ? 3.975 -25.539 22.473 1.00 26.95 135 GLN C N 1
ATOM 3383 C CA . GLN C 1 143 ? 2.957 -24.866 21.681 1.00 26.11 135 GLN C CA 1
ATOM 3384 C C . GLN C 1 143 ? 2.095 -25.827 20.879 1.00 25.91 135 GLN C C 1
ATOM 3385 O O . GLN C 1 143 ? 1.265 -25.397 20.097 1.00 26.38 135 GLN C O 1
ATOM 3391 N N . LEU C 1 144 ? 2.346 -27.122 21.048 1.00 26.00 136 LEU C N 1
ATOM 3392 C CA . LEU C 1 144 ? 1.584 -28.204 20.420 1.00 25.62 136 LEU C CA 1
ATOM 3393 C C . LEU C 1 144 ? 0.424 -28.542 21.306 1.00 25.59 136 LEU C C 1
ATOM 3394 O O . LEU C 1 144 ? 0.598 -28.754 22.517 1.00 26.09 136 LEU C O 1
ATOM 3399 N N . VAL C 1 145 ? -0.762 -28.574 20.708 1.00 25.74 137 VAL C N 1
ATOM 3400 C CA . VAL C 1 145 ? -1.987 -28.770 21.458 1.00 25.93 137 VAL C CA 1
ATOM 3401 C C . VAL C 1 145 ? -2.478 -30.194 21.301 1.00 26.62 137 VAL C C 1
ATOM 3402 O O . VAL C 1 145 ? -2.642 -30.698 20.184 1.00 27.23 137 VAL C O 1
ATOM 3406 N N . THR C 1 146 ? -2.664 -30.853 22.437 1.00 26.94 138 THR C N 1
ATOM 3407 C CA . THR C 1 146 ? -3.263 -32.171 22.462 1.00 27.36 138 THR C CA 1
ATOM 3408 C C . THR C 1 146 ? -4.748 -31.999 22.704 1.00 27.51 138 THR C C 1
ATOM 3409 O O . THR C 1 146 ? -5.154 -31.349 23.696 1.00 27.97 138 THR C O 1
ATOM 3413 N N . TRP C 1 147 ? -5.553 -32.560 21.804 1.00 26.63 139 TRP C N 1
ATOM 3414 C CA . TRP C 1 147 ? -7.007 -32.561 21.981 1.00 26.61 139 TRP C CA 1
ATOM 3415 C C . TRP C 1 147 ? -7.651 -33.651 21.160 1.00 27.39 139 TRP C C 1
ATOM 3416 O O . TRP C 1 147 ? -7.019 -34.213 20.262 1.00 27.58 139 TRP C O 1
ATOM 3427 N N . GLU C 1 148 ? -8.918 -33.919 21.443 1.00 28.07 140 GLU C N 1
ATOM 3428 C CA . GLU C 1 148 ? -9.634 -34.949 20.719 1.00 29.80 140 GLU C CA 1
ATOM 3429 C C . GLU C 1 148 ? -10.930 -34.386 20.120 1.00 28.95 140 GLU C C 1
ATOM 3430 O O . GLU C 1 148 ? -11.747 -33.788 20.845 1.00 28.82 140 GLU C O 1
ATOM 3436 N N . ARG C 1 149 ? -11.080 -34.541 18.798 1.00 27.52 141 ARG C N 1
ATOM 3437 C CA . ARG C 1 149 ? -12.254 -34.110 18.054 1.00 26.42 141 ARG C CA 1
ATOM 3438 C C . ARG C 1 149 ? -13.399 -35.083 18.125 1.00 25.83 141 ARG C C 1
ATOM 3439 O O . ARG C 1 149 ? -13.272 -36.197 17.670 1.00 26.99 141 ARG C O 1
ATOM 3447 N N . SER C 1 150 ? -14.551 -34.655 18.604 1.00 25.03 142 SER C N 1
ATOM 3448 C CA . SER C 1 150 ? -15.706 -35.532 18.596 1.00 24.62 142 SER C CA 1
ATOM 3449 C C . SER C 1 150 ? -16.076 -36.052 17.212 1.00 23.84 142 SER C C 1
ATOM 3450 O O . SER C 1 150 ? -16.610 -37.125 17.107 1.00 23.78 142 SER C O 1
ATOM 3453 N N . VAL C 1 151 ? -15.802 -35.287 16.158 1.00 23.47 143 VAL C N 1
ATOM 3454 C CA . VAL C 1 151 ? -16.207 -35.659 14.806 1.00 22.36 143 VAL C CA 1
ATOM 3455 C C . VAL C 1 151 ? -15.078 -36.448 14.129 1.00 21.78 143 VAL C C 1
ATOM 3456 O O . VAL C 1 151 ? -15.264 -36.979 13.018 1.00 21.03 143 VAL C O 1
ATOM 3460 N N . GLY C 1 152 ? -13.929 -36.550 14.825 1.00 20.69 144 GLY C N 1
ATOM 3461 C CA . GLY C 1 152 ? -12.681 -37.092 14.255 1.00 19.64 144 GLY C CA 1
ATOM 3462 C C . GLY C 1 152 ? -12.764 -38.441 13.552 1.00 19.13 144 GLY C C 1
ATOM 3463 O O . GLY C 1 152 ? -12.153 -38.638 12.504 1.00 19.06 144 GLY C O 1
ATOM 3464 N N . GLY C 1 153 ? -13.554 -39.361 14.111 1.00 18.71 145 GLY C N 1
ATOM 3465 C CA . GLY C 1 153 ? -13.676 -40.723 13.585 1.00 17.68 145 GLY C CA 1
ATOM 3466 C C . GLY C 1 153 ? -14.463 -40.866 12.300 1.00 18.21 145 GLY C C 1
ATOM 3467 O O . GLY C 1 153 ? -14.523 -41.970 11.722 1.00 17.69 145 GLY C O 1
ATOM 3468 N N . TRP C 1 154 ? -15.082 -39.755 11.871 1.00 18.26 146 TRP C N 1
ATOM 3469 C CA . TRP C 1 154 ? -15.739 -39.629 10.572 1.00 18.34 146 TRP C CA 1
ATOM 3470 C C . TRP C 1 154 ? -14.816 -39.024 9.518 1.00 18.96 146 TRP C C 1
ATOM 3471 O O . TRP C 1 154 ? -15.211 -38.898 8.349 1.00 18.71 146 TRP C O 1
ATOM 3482 N N . ILE C 1 155 ? -13.589 -38.655 9.909 1.00 19.77 147 ILE C N 1
ATOM 3483 C CA . ILE C 1 155 ? -12.647 -38.063 8.937 1.00 19.96 147 ILE C CA 1
ATOM 3484 C C . ILE C 1 155 ? -11.566 -39.067 8.543 1.00 20.07 147 ILE C C 1
ATOM 3485 O O . ILE C 1 155 ? -11.228 -39.188 7.370 1.00 20.49 147 ILE C O 1
ATOM 3490 N N . TYR C 1 156 ? -11.033 -39.777 9.524 1.00 19.55 148 TYR C N 1
ATOM 3491 C CA . TYR C 1 156 ? -10.058 -40.853 9.275 1.00 19.94 148 TYR C CA 1
ATOM 3492 C C . TYR C 1 156 ? -9.889 -41.719 10.513 1.00 19.67 148 TYR C C 1
ATOM 3493 O O . TYR C 1 156 ? -9.295 -42.808 10.420 1.00 20.00 148 TYR C O 1
#

Secondary structure (DSSP, 8-state):
-EEEEEEE-HHHHHTT-HHHHHHHHHHHTPEEEEEEEE---HHHHHHHTGGGTTSTTHHHHHHHHHH--EEEEEEEETTHHHHHHHHH--SSGGGSPBTBHHHHH--SGGG--EEE--SHHHHHHHHHHHS-GGGPPP---TTGGGT-/-EEEEEEE-HHHHHTT-HHHHHHHHHHHTPEEEEEEEE---HHHHHHHTGGGSSSTTHHHHHHHHHH--EEEEEEEETTHHHHHHHHH--SSGGGSPTTSHHHHH--SGGG--EEE--SHHHHHHHHHHHS-GGGPPP---TTGGGT-/-EEEEEEE-HHHHHTT-HHHHHHHHHHHTPEEEEEEEE---HHHHHHHTGGGTTSTTHHHHHHHHHH--EEEEEEEETTHHHHHHHHH--SSGGGSPBTBHHHHH--SGGG--EEE--SHHHHHHHHHHHS-GGGPPP---TTGGGT-

Sequence (444 aa):
MERTYIMVKPDGVQRGLIGEILKRFEMMKGLKLIAAKFEHPTMDVVAQHYCEHKDKPFFKDLCDFISHGPVFCMIWEGPEAIKIGRNLVGLTSPVESAAGTIRGDFGVVKNFNIVHASSSAEDAARECALWFTPEQLVTWERSVGGWIYMERTYIMVKPDGVQRGLIGEILKRFEMMKGLKLIAAKFEHPTMDVVAQHYCEHKDKPFFKDLCDFISHGPVFCMIWEGPEAIKIGRNLVGLTSPVEESAAGTIRGDFGVVKNFNIVHASSSAEDAARECALWFTPEQLVTWERSVGGWIYMERTYIMVKPDGVQRGLIGEILKRFEMMKGLKLIAAKFEHPTMDVVAQHYCEHKDKPFFKDLCDFISHGPVFCMIWEGPEAIKIGRNLVGLTSPVESAAGTIRGDFGVVKNFNIVHASSSAEDAARECALWFTPEQLVTWERSVGGWIY

CATH classification: 3.30.70.141

Solvent-accessible surface area: 20148 Å² total; per-residue (Å²): 152,60,97,0,0,0,0,0,27,0,0,0,26,87,43,64,15,42,47,61,0,40,121,54,0,96,79,1,1,2,31,50,3,4,43,49,120,45,128,5,77,90,116,37,0,32,86,12,25,32,83,59,134,133,102,132,94,40,64,103,45,5,78,51,1,14,132,2,40,0,25,0,0,1,1,27,0,24,81,0,10,74,0,0,103,43,9,2,16,108,82,24,0,15,111,4,63,7,11,11,0,21,1,30,15,0,4,36,123,118,36,8,0,0,30,14,0,69,44,72,134,35,3,71,72,7,18,81,47,8,5,60,104,143,69,65,85,143,113,164,38,125,53,13,52,65,7,70,152,56,94,0,0,0,0,0,26,0,0,0,26,86,44,63,14,46,47,58,0,38,121,54,0,94,82,1,1,2,30,56,4,3,47,48,119,44,129,4,80,88,112,36,0,34,106,11,26,62,90,58,66,100,93,135,106,44,67,111,45,4,80,52,1,13,130,2,39,0,26,0,0,1,2,27,0,27,88,0,10,69,0,0,115,40,9,2,15,117,78,22,0,16,109,4,65,7,11,12,0,21,1,33,15,0,5,38,112,117,38,6,0,0,29,14,0,63,46,69,143,36,2,69,88,8,19,82,42,7,6,60,106,147,71,65,83,138,110,163,45,124,53,11,56,62,6,70,149,58,102,0,0,0,0,0,26,0,1,0,26,86,43,62,14,45,47,59,0,41,120,53,0,96,79,1,1,3,32,54,4,2,42,50,117,46,128,3,81,92,113,39,0,32,91,14,24,48,140,42,66,102,99,128,97,44,60,106,46,5,79,52,0,9,133,2,35,0,27,0,0,0,1,24,0,26,83,0,12,74,0,0,107,42,9,3,17,112,97,32,0,18,97,4,62,5,12,11,0,18,2,30,14,0,4,38,51,123,38,9,0,0,29,13,0,64,46,69,137,33,2,74,78,7,18,80,46,7,6,64,106,150,74,65,85,142,111,171,43,126,54,14,55,63,7,73

Nearest PDB structures (foldseek):
  3js9-assembly1_A  TM=1.006E+00  e=2.835E-29  Babesia bovis T2Bo
  2hvd-assembly1_C-2  TM=9.750E-01  e=1.533E-19  Homo sapiens
  8qvz-assembly1_C  TM=9.757E-01  e=1.842E-19  Homo sapiens
  4fkx-assembly1_A  TM=9.722E-01  e=3.832E-19  Trypanosoma brucei brucei TREU927
  5iol-assembly1_F  TM=9.774E-01  e=9.578E-19  Schistosoma mansoni

Foldseek 3Di:
DAKKKKKFAALLVVVPNPVVLVVLLVVLQWAWWFKDWAQDALVLLCVLVVVCNDDPCSVVLSCRRNNDTMMITMTHDVVVQVVQCVQLADLALVRGDPNHQSVPDNHGNSNSGMDMQDDRVSRVCNVVSPDPVVRTDDDDDPCNVVND/DAKKKKKFAALLVVVVNPCVLVVLLVVLQWAWWFKDKDQDALVLLCQLVVVCVDDPCSVVSSCRRNNDTMMITMTHDDVVQVVQCVQQADQALVRGDPNHQSVPDNHGNSNSGMDIQDDRVSRVSNPVRPDPPVRTDDDDDPCNVVND/DAKKKKKFAALLVVVVNPCVVVVLLVVLQWDWFFKDKAQDALVLLCVLPVVCNPDDCSVVSSCRRNRDTMMITMTDDVVVQVVQCLQLADLALVRGDPNHQSVPDNHGNVSSGMDMQNDRVSRVCNVVSVDPPVRTDDDDDPCNVVND

Organism: Babesia bovis (NCBI:txid5865)

InterPro domains:
  IPR001564 Nucleoside diphosphate kinase [MF_00451] (1-136)
  IPR001564 Nucleoside diphosphate kinase [PR01243] (4-26)
  IPR001564 Nucleoside diphosphate kinase [PR01243] (48-67)
  IPR001564 Nucleoside diphosphate kinase [PR01243] (68-85)
  IPR001564 Nucleoside diphosphate kinase [PR01243] (89-105)
  IPR001564 Nucleoside diphosphate kinase [PR01243] (112-131)
  IPR034907 Nucleoside diphosphate kinase-like domain [PF00334] (2-135)
  IPR034907 Nucleoside diphosphate kinase-like domain [SM00562] (1-138)
  IPR036850 Nucleoside diphosphate kinase-like domain superfamily [G3DSA:3.30.70.141] (1-148)
  IPR036850 Nucleoside diphosphate kinase-like domain superfamily [SSF54919] (1-148)

B-factor: mean 28.41, std 14.23, range [4.63, 118.09]

Radius of gyration: 24.26 Å; Cα contacts (8 Å, |Δi|>4): 915; chains: 3; bounding box: 68×68×68 Å